Protein AF-W4QH33-F1 (afdb_monomer_lite)

Radius of gyration: 30.98 Å; chains: 1; bounding box: 70×44×114 Å

Sequence (521 aa):
MNTNIKRIKGEVKHLIKSHSVKEVTSNTNHATSGIYLLYIDHFTNESVIPIYIGKSANIQKSYKEHLIQILALNRLSYDDYYKYFFSNEYSYYEGKINACKIFKYMLENDCTLNDFRMIIIEEITGDQLDKREQAYIQKLSSSFVGFNEFSSYQYNLKVCSSKETMNLEEFTLYIELLLKDLNEIDNYFHYGYTYFNFAHYFSKDISYFLEGDFQLTSTIQLKIQQFNRNLNLILKKYNLETELEVSKQKHRIFSKYQEEYENEHSDYIEKSRQQSGLLKRLIKIIKKESINKTVDNFQTSSNEKLKLYMEAFDDWKKYTKTLRHQRCKMIFPNHLFSPFQLEDKSNVNIKSDNPRNAPNTCTIKLDMSNSESETSKHPFIIRACYRLIDMKGNVYQKQHYIRNESTLKCQHGIKYIEKDFGNIIPIEKQPFSITSKSNQGVDQPFITLLAEYNHGINDYTLKKQELVPLQIVFNEIEQLINENTRFKVKTPIPSNYLIECIKRENIKVTTFIEKLLSTNY

Structure (mmCIF, N/CA/C/O backbone):
data_AF-W4QH33-F1
#
_entry.id   AF-W4QH33-F1
#
loop_
_atom_site.group_PDB
_atom_site.id
_atom_site.type_symbol
_atom_site.label_atom_id
_atom_site.label_alt_id
_atom_site.label_comp_id
_atom_site.label_asym_id
_atom_site.label_entity_id
_atom_site.label_seq_id
_atom_site.pdbx_PDB_ins_code
_atom_site.Cartn_x
_atom_site.Cartn_y
_atom_site.Cartn_z
_atom_site.occupancy
_atom_site.B_iso_or_equiv
_atom_site.auth_seq_id
_atom_site.auth_comp_id
_atom_site.auth_asym_id
_atom_site.auth_atom_id
_atom_site.pdbx_PDB_model_num
ATOM 1 N N . MET A 1 1 ? -27.787 -7.015 -7.379 1.00 53.97 1 MET A N 1
ATOM 2 C CA . MET A 1 1 ? -26.629 -6.099 -7.286 1.00 53.97 1 MET A CA 1
ATOM 3 C C . MET A 1 1 ? -27.139 -4.726 -6.864 1.00 53.97 1 MET A C 1
ATOM 5 O O . MET A 1 1 ? -28.054 -4.235 -7.516 1.00 53.97 1 MET A O 1
ATOM 9 N N . ASN A 1 2 ? -26.628 -4.168 -5.762 1.00 69.12 2 ASN A N 1
ATOM 10 C CA . ASN A 1 2 ? -27.094 -2.905 -5.174 1.00 69.12 2 ASN A CA 1
ATOM 11 C C . ASN A 1 2 ? -27.036 -1.757 -6.213 1.00 69.12 2 ASN A C 1
ATOM 13 O O . ASN A 1 2 ? -25.993 -1.530 -6.830 1.00 69.12 2 ASN A O 1
ATOM 17 N N . THR A 1 3 ? -28.157 -1.061 -6.439 1.00 70.50 3 THR A N 1
ATOM 18 C CA . THR A 1 3 ? -28.302 0.013 -7.444 1.00 70.50 3 THR A CA 1
ATOM 19 C C . THR A 1 3 ? -27.267 1.126 -7.252 1.00 70.50 3 THR A C 1
ATOM 21 O O . THR A 1 3 ? -26.764 1.677 -8.233 1.00 70.50 3 THR A O 1
ATOM 24 N N . ASN A 1 4 ? -26.859 1.386 -6.005 1.00 85.50 4 ASN A N 1
ATOM 25 C CA . ASN A 1 4 ? -25.820 2.363 -5.686 1.00 85.50 4 ASN A CA 1
ATOM 26 C C . ASN A 1 4 ? -24.436 1.940 -6.194 1.00 85.50 4 ASN A C 1
ATOM 28 O O . ASN A 1 4 ? -23.721 2.771 -6.743 1.00 85.50 4 ASN A O 1
ATOM 32 N N . ILE A 1 5 ? -24.082 0.654 -6.109 1.00 89.38 5 ILE A N 1
ATOM 33 C CA . ILE A 1 5 ? -22.790 0.140 -6.600 1.00 89.38 5 ILE A CA 1
ATOM 34 C C . ILE A 1 5 ? -22.680 0.321 -8.112 1.00 89.38 5 ILE A C 1
ATOM 36 O O . ILE A 1 5 ? -21.655 0.784 -8.607 1.00 89.38 5 ILE A O 1
ATOM 40 N N . LYS A 1 6 ? -23.752 0.016 -8.856 1.00 89.75 6 LYS A N 1
ATOM 41 C CA . LYS A 1 6 ? -23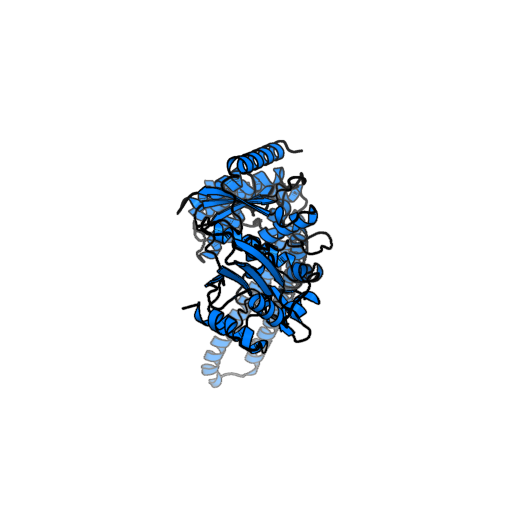.784 0.233 -10.310 1.00 89.75 6 LYS A CA 1
ATOM 42 C C . LYS A 1 6 ? -23.600 1.708 -10.665 1.00 89.75 6 LYS A C 1
ATOM 44 O O . LYS A 1 6 ? -22.828 2.011 -11.573 1.00 89.75 6 LYS A O 1
ATOM 49 N N . ARG A 1 7 ? -24.267 2.612 -9.937 1.00 93.38 7 ARG A N 1
ATOM 50 C CA . ARG A 1 7 ? -24.108 4.065 -10.107 1.00 93.38 7 ARG A CA 1
ATOM 51 C C . ARG A 1 7 ? -22.662 4.496 -9.856 1.00 93.38 7 ARG A C 1
ATOM 53 O O . ARG A 1 7 ? -22.073 5.123 -10.729 1.00 93.38 7 ARG A O 1
ATOM 60 N N . ILE A 1 8 ? -22.077 4.103 -8.722 1.00 94.50 8 ILE A N 1
ATOM 61 C CA . ILE A 1 8 ? -20.689 4.438 -8.363 1.00 94.50 8 ILE A CA 1
ATOM 62 C C . ILE A 1 8 ? -19.714 3.900 -9.421 1.00 94.50 8 ILE A C 1
ATOM 64 O O . ILE A 1 8 ? -18.879 4.647 -9.921 1.00 94.50 8 ILE A O 1
ATOM 68 N N . LYS A 1 9 ? -19.854 2.633 -9.839 1.00 94.19 9 LYS A N 1
ATOM 69 C CA . LYS A 1 9 ? -19.031 2.019 -10.899 1.00 94.19 9 LYS A CA 1
ATOM 70 C C . LYS A 1 9 ? -19.149 2.795 -12.219 1.00 94.19 9 LYS A C 1
ATOM 72 O O . LYS A 1 9 ? -18.149 2.978 -12.910 1.00 94.19 9 LYS A O 1
ATOM 77 N N . GLY A 1 10 ? -20.344 3.287 -12.552 1.00 94.50 10 GLY A N 1
ATOM 78 C CA . GLY A 1 10 ? -20.581 4.172 -13.696 1.00 94.50 10 GLY A CA 1
ATOM 79 C C . GLY A 1 10 ? -19.858 5.518 -13.579 1.00 94.50 10 GLY A C 1
ATOM 80 O O . GLY A 1 10 ? -19.189 5.930 -14.524 1.00 94.50 10 GLY A O 1
ATOM 81 N N . GLU A 1 11 ? -19.928 6.170 -12.417 1.00 96.00 11 GLU A N 1
ATOM 82 C CA . GLU A 1 11 ? -19.225 7.435 -12.153 1.00 96.00 11 GLU A CA 1
ATOM 83 C C . GLU A 1 11 ? -17.703 7.283 -12.218 1.00 96.00 11 GLU A C 1
ATOM 85 O O . GLU A 1 11 ? -17.029 8.119 -12.819 1.00 96.00 11 GLU A O 1
ATOM 90 N N . VAL A 1 12 ? -17.162 6.194 -11.670 1.00 96.75 12 VAL A N 1
ATOM 91 C CA . VAL A 1 12 ? -15.732 5.865 -11.753 1.00 96.75 12 VAL A CA 1
ATOM 92 C C . VAL A 1 12 ? -15.300 5.694 -13.205 1.00 96.75 12 VAL A C 1
ATOM 94 O O . VAL A 1 12 ? -14.348 6.337 -13.642 1.00 96.75 12 VAL A O 1
ATOM 97 N N . LYS A 1 13 ? -16.025 4.884 -13.986 1.00 95.81 13 LYS A N 1
ATOM 98 C CA . LYS A 1 13 ? -15.726 4.687 -15.413 1.00 95.81 13 LYS A CA 1
ATOM 99 C C . LYS A 1 13 ? -15.809 5.994 -16.200 1.00 95.81 13 LYS A C 1
ATOM 101 O O . LYS A 1 13 ? -14.979 6.232 -17.076 1.00 95.81 13 LYS A O 1
ATOM 106 N N . HIS A 1 14 ? -16.780 6.848 -15.880 1.00 96.44 14 HIS A N 1
ATOM 107 C CA . HIS A 1 14 ? -16.885 8.175 -16.477 1.00 96.44 14 HIS A CA 1
ATOM 108 C C . HIS A 1 14 ? -15.661 9.038 -16.145 1.00 96.44 14 HIS A C 1
ATOM 110 O O . HIS A 1 14 ? -15.074 9.606 -17.061 1.00 96.44 14 HIS A O 1
ATOM 116 N N . LEU A 1 15 ? -15.241 9.099 -14.874 1.00 96.12 15 LEU A N 1
ATOM 117 C CA . LEU A 1 15 ? -14.050 9.847 -14.452 1.00 96.12 15 LEU A CA 1
ATOM 118 C C . LEU A 1 15 ? -12.778 9.354 -15.145 1.00 96.12 15 LEU A C 1
ATOM 120 O O . LEU A 1 15 ? -12.001 10.182 -15.616 1.00 96.12 15 LEU A O 1
ATOM 124 N N . ILE A 1 16 ? -12.592 8.034 -15.244 1.00 96.75 16 ILE A N 1
ATOM 125 C CA . ILE A 1 16 ? -11.455 7.426 -15.949 1.00 96.75 16 ILE A CA 1
ATOM 126 C C . ILE A 1 16 ? -11.450 7.862 -17.414 1.00 96.75 16 ILE A C 1
ATOM 128 O O . ILE A 1 16 ? -10.443 8.358 -17.915 1.00 96.75 16 ILE A O 1
ATOM 132 N N . LYS A 1 17 ? -12.597 7.752 -18.091 1.00 95.62 17 LYS A N 1
ATOM 133 C CA . LYS A 1 17 ? -12.722 8.134 -19.500 1.00 95.62 17 LYS A CA 1
ATOM 134 C C . LYS A 1 17 ? -12.503 9.632 -19.721 1.00 95.62 17 LYS A C 1
ATOM 136 O O . LYS A 1 17 ? -11.856 10.002 -20.695 1.00 95.62 17 LYS A O 1
ATOM 141 N N . SER A 1 18 ? -13.032 10.492 -18.849 1.00 93.88 18 SER A N 1
ATOM 142 C CA . SER A 1 18 ? -12.942 11.948 -19.013 1.00 93.88 18 SER A CA 1
ATOM 143 C C . SER A 1 18 ? -11.557 12.516 -18.683 1.00 93.88 18 SER A C 1
ATOM 145 O O . SER A 1 18 ? -11.253 13.626 -19.106 1.00 93.88 18 SER A O 1
ATOM 147 N N . HIS A 1 19 ? -10.718 11.773 -17.953 1.00 93.25 19 HIS A N 1
ATOM 148 C CA . HIS A 1 19 ? -9.376 12.200 -17.534 1.00 93.25 19 HIS A CA 1
ATOM 149 C C . HIS A 1 19 ? -8.255 11.306 -18.080 1.00 93.25 19 HIS A C 1
ATOM 151 O O . HIS A 1 19 ? -7.126 11.390 -17.604 1.00 93.25 19 HIS A O 1
ATOM 157 N N . SER A 1 20 ? -8.525 10.477 -19.092 1.00 85.75 20 SER A N 1
ATOM 158 C CA . SER A 1 20 ? -7.534 9.553 -19.665 1.00 85.75 20 SER A CA 1
ATOM 159 C C . SER A 1 20 ? -6.279 10.259 -20.193 1.00 85.75 20 SER A C 1
ATOM 161 O O . SER A 1 20 ? -5.184 9.717 -20.120 1.00 85.75 20 SER A O 1
ATOM 163 N N . VAL A 1 21 ? -6.407 11.505 -20.661 1.00 87.44 21 VAL A N 1
ATOM 164 C CA . VAL A 1 21 ? -5.272 12.338 -21.105 1.00 87.44 21 VAL A CA 1
ATOM 165 C C . VAL A 1 21 ? -4.374 12.822 -19.960 1.00 87.44 21 VAL A C 1
ATOM 167 O O . VAL A 1 21 ? -3.268 13.287 -20.215 1.00 87.44 21 VAL A O 1
ATOM 170 N N . LYS A 1 22 ? -4.839 12.727 -18.707 1.00 91.44 22 LYS A N 1
ATOM 171 C CA . LYS A 1 22 ? -4.092 13.075 -17.488 1.00 91.44 22 LYS A CA 1
ATOM 172 C C . LYS A 1 22 ? -3.598 11.835 -16.745 1.00 91.44 22 LYS A C 1
ATOM 174 O O . LYS A 1 22 ? -3.512 11.820 -15.514 1.00 91.44 22 LYS A O 1
ATOM 179 N N . GLU A 1 23 ? -3.341 10.768 -17.485 1.00 95.06 23 GLU A N 1
ATOM 180 C CA . GLU A 1 23 ? -2.768 9.567 -16.917 1.00 95.06 23 GLU A CA 1
ATOM 181 C C . GLU A 1 23 ? -1.321 9.794 -16.474 1.00 95.06 23 GLU A C 1
ATOM 183 O O . GLU A 1 23 ? -0.502 10.337 -17.212 1.00 95.06 23 GLU A O 1
ATOM 188 N N . VAL A 1 24 ? -1.005 9.341 -15.266 1.00 93.81 24 VAL A N 1
ATOM 189 C CA . VAL A 1 24 ? 0.326 9.419 -14.678 1.00 93.81 24 VAL A CA 1
ATOM 190 C C . VAL A 1 24 ? 1.002 8.066 -14.833 1.00 93.81 24 VAL A C 1
ATOM 192 O O . VAL A 1 24 ? 0.508 7.050 -14.352 1.00 93.81 24 VAL A O 1
ATOM 195 N N . THR A 1 25 ? 2.159 8.057 -15.486 1.00 89.31 25 THR A N 1
ATOM 196 C CA . THR A 1 25 ? 2.957 6.848 -15.716 1.00 89.31 25 THR A CA 1
ATOM 197 C C . THR A 1 25 ? 4.404 7.076 -15.292 1.00 89.31 25 THR A C 1
ATOM 199 O O . THR A 1 25 ? 4.802 8.179 -14.912 1.00 89.31 25 THR A O 1
ATOM 202 N N . SER A 1 26 ? 5.248 6.047 -15.402 1.00 82.00 26 SER A N 1
ATOM 203 C CA . SER A 1 26 ? 6.689 6.204 -15.160 1.00 82.00 26 SER A CA 1
ATOM 204 C C . SER A 1 26 ? 7.373 7.159 -16.148 1.00 82.00 26 SER A C 1
ATOM 206 O O . SER A 1 26 ? 8.471 7.625 -15.863 1.00 82.00 26 SER A O 1
ATOM 208 N N . ASN A 1 27 ? 6.738 7.437 -17.293 1.00 80.88 27 ASN A N 1
ATOM 209 C CA . ASN A 1 27 ? 7.292 8.260 -18.369 1.00 80.88 27 ASN A CA 1
ATOM 210 C C . ASN A 1 27 ? 6.745 9.696 -18.380 1.00 80.88 27 ASN A C 1
ATOM 212 O O . ASN A 1 27 ? 7.214 10.517 -19.167 1.00 80.88 27 ASN A O 1
ATOM 216 N N . THR A 1 28 ? 5.743 10.004 -17.554 1.00 87.69 28 THR A N 1
ATOM 217 C CA . THR A 1 28 ? 5.217 11.367 -17.414 1.00 87.69 28 THR A CA 1
ATOM 218 C C . THR A 1 28 ? 6.031 12.174 -16.406 1.00 87.69 28 THR A C 1
ATOM 220 O O . THR A 1 28 ? 6.841 11.631 -15.655 1.00 87.69 28 THR A O 1
ATOM 223 N N . ASN A 1 29 ? 5.803 13.488 -16.372 1.00 87.81 29 ASN A N 1
ATOM 224 C CA . ASN A 1 29 ? 6.392 14.378 -15.374 1.00 87.81 29 ASN A CA 1
ATOM 225 C C . ASN A 1 29 ? 5.334 15.326 -14.795 1.00 87.81 29 ASN A C 1
ATOM 227 O O . ASN A 1 29 ? 5.379 16.540 -14.992 1.00 87.81 29 ASN A O 1
ATOM 231 N N . HIS A 1 30 ? 4.347 14.760 -14.101 1.00 88.19 30 HIS A N 1
ATOM 232 C CA . HIS A 1 30 ? 3.286 15.531 -13.451 1.00 88.19 30 HIS A CA 1
ATOM 233 C C . HIS A 1 30 ? 3.691 15.957 -12.037 1.00 88.19 30 HIS A C 1
ATOM 235 O O . HIS A 1 30 ? 3.142 15.486 -11.039 1.00 88.19 30 HIS A O 1
ATOM 241 N N . ALA A 1 31 ? 4.669 16.859 -11.941 1.00 88.94 31 ALA A N 1
ATOM 242 C CA . ALA A 1 31 ? 5.096 17.466 -10.678 1.00 88.94 31 ALA A CA 1
ATOM 243 C C . ALA A 1 31 ? 4.097 18.532 -10.169 1.00 88.94 31 ALA A C 1
ATOM 245 O O . ALA A 1 31 ? 4.494 19.583 -9.674 1.00 88.94 31 ALA A O 1
ATOM 246 N N . THR A 1 32 ? 2.799 18.277 -10.334 1.00 92.31 32 THR A N 1
ATOM 247 C CA . THR A 1 32 ? 1.703 19.156 -9.924 1.00 92.31 32 THR A CA 1
ATOM 248 C C . THR A 1 32 ? 1.061 18.663 -8.634 1.00 92.31 32 THR A C 1
ATOM 250 O O . THR A 1 32 ? 1.143 17.483 -8.278 1.00 92.31 32 THR A O 1
ATOM 253 N N . SER A 1 33 ? 0.421 19.594 -7.932 1.00 96.06 33 SER A N 1
ATOM 254 C CA . SER A 1 33 ? -0.383 19.315 -6.748 1.00 96.06 33 SER A CA 1
ATOM 255 C C . SER A 1 33 ? -1.827 19.020 -7.146 1.00 96.06 33 SER A C 1
ATOM 257 O O . SER A 1 33 ? -2.368 19.662 -8.050 1.00 96.06 33 SER A O 1
ATOM 259 N N . GLY A 1 34 ? -2.478 18.089 -6.455 1.00 97.06 34 GLY A N 1
ATOM 260 C CA . GLY A 1 34 ? -3.889 17.812 -6.684 1.00 97.06 34 GLY A CA 1
ATOM 261 C C . GLY A 1 34 ? -4.399 16.508 -6.090 1.00 97.06 34 GLY A C 1
ATOM 262 O O . GLY A 1 34 ? -3.763 15.891 -5.232 1.00 97.06 34 GLY A O 1
ATOM 263 N N . ILE A 1 35 ? -5.569 16.103 -6.580 1.00 98.06 35 ILE A N 1
ATOM 264 C CA . ILE A 1 35 ? -6.249 14.849 -6.269 1.00 98.06 35 ILE A CA 1
ATOM 265 C C . ILE A 1 35 ? -6.066 13.882 -7.438 1.00 98.06 35 ILE A C 1
ATOM 267 O O . ILE A 1 35 ? -6.270 14.233 -8.606 1.00 98.06 35 ILE A O 1
ATOM 271 N N . TYR A 1 36 ? -5.712 12.645 -7.116 1.00 98.12 36 TYR A N 1
ATOM 272 C CA . TYR A 1 36 ? -5.567 11.556 -8.068 1.00 98.12 36 TYR A CA 1
ATOM 273 C C . TYR A 1 36 ? -6.497 10.393 -7.727 1.00 98.12 36 TYR A C 1
ATOM 275 O O . TYR A 1 36 ? -6.884 10.177 -6.575 1.00 98.12 36 TYR A O 1
ATOM 283 N N . LEU A 1 37 ? -6.833 9.630 -8.761 1.00 98.50 37 LEU A N 1
ATOM 284 C CA . LEU A 1 37 ? -7.525 8.356 -8.661 1.00 98.50 37 LEU A CA 1
ATOM 285 C C . LEU A 1 37 ? -6.569 7.274 -9.158 1.00 98.50 37 LEU A C 1
ATOM 287 O O . LEU A 1 37 ? -6.191 7.254 -10.329 1.00 98.50 37 LEU A O 1
ATOM 291 N N . LEU A 1 38 ? -6.167 6.393 -8.249 1.00 98.44 38 LEU A N 1
ATOM 292 C CA . LEU A 1 38 ? -5.483 5.143 -8.559 1.00 98.44 38 LEU A CA 1
ATOM 293 C C . LEU A 1 38 ? -6.551 4.073 -8.774 1.00 98.44 38 LEU A C 1
ATOM 295 O O . LEU A 1 38 ? -7.503 3.992 -7.997 1.00 98.44 38 LEU A O 1
ATOM 299 N N . TYR A 1 39 ? -6.413 3.269 -9.822 1.00 98.12 39 TYR A N 1
ATOM 300 C CA . TYR A 1 39 ? -7.332 2.172 -10.099 1.00 98.12 39 TYR A CA 1
ATOM 301 C C . TYR A 1 39 ? -6.622 0.956 -10.681 1.00 98.12 39 TYR A C 1
ATOM 303 O O . TYR A 1 39 ? -5.550 1.079 -11.272 1.00 98.12 39 TYR A O 1
ATOM 311 N N . ILE A 1 40 ? -7.243 -0.211 -10.513 1.00 97.81 40 ILE A N 1
ATOM 312 C CA . ILE A 1 40 ? -6.876 -1.413 -11.262 1.00 97.81 40 ILE A CA 1
ATOM 313 C C . ILE A 1 40 ? -7.833 -1.530 -12.444 1.00 97.81 40 ILE A C 1
ATOM 315 O O . ILE A 1 40 ? -9.047 -1.581 -12.234 1.00 97.81 40 ILE A O 1
ATOM 319 N N . ASP A 1 41 ? -7.311 -1.543 -13.672 1.00 95.75 41 ASP A N 1
ATOM 320 C CA . ASP A 1 41 ? -8.096 -1.615 -14.915 1.00 95.75 41 ASP A CA 1
ATOM 321 C C . ASP A 1 41 ? -8.667 -3.021 -15.171 1.00 95.75 41 ASP A C 1
ATOM 323 O O . ASP A 1 41 ? -8.495 -3.636 -16.216 1.00 95.75 41 ASP A O 1
ATOM 327 N N . HIS A 1 42 ? -9.352 -3.556 -14.163 1.00 93.62 42 HIS A N 1
ATOM 328 C CA . HIS A 1 42 ? -9.906 -4.898 -14.160 1.00 93.62 42 HIS A CA 1
ATOM 329 C C . HIS A 1 42 ? -11.183 -4.939 -13.308 1.00 93.62 42 HIS A C 1
ATOM 331 O O . HIS A 1 42 ? -11.215 -5.437 -12.191 1.00 93.62 42 HIS A O 1
ATOM 337 N N . PHE A 1 43 ? -12.275 -4.369 -13.821 1.00 90.94 43 PHE A N 1
ATOM 338 C CA . PHE A 1 43 ? -13.537 -4.183 -13.084 1.00 90.94 43 PHE A CA 1
ATOM 339 C C . PHE A 1 43 ? -14.466 -5.418 -13.099 1.00 90.94 43 PHE A C 1
ATOM 341 O O . PHE A 1 43 ? -15.688 -5.271 -13.250 1.00 90.94 43 PHE A O 1
ATOM 348 N N . THR A 1 44 ? -13.909 -6.623 -12.987 1.00 85.31 44 THR A N 1
ATOM 349 C CA . THR A 1 44 ? -14.654 -7.898 -13.053 1.00 85.31 44 THR A CA 1
ATOM 350 C C . THR A 1 44 ? -15.284 -8.281 -11.718 1.00 85.31 44 THR A C 1
ATOM 352 O O . THR A 1 44 ? -16.368 -8.860 -11.691 1.00 85.31 44 THR A O 1
ATOM 355 N N . ASN A 1 45 ? -14.661 -7.892 -10.607 1.00 84.62 45 ASN A N 1
ATOM 356 C CA . ASN A 1 45 ? -15.205 -8.114 -9.277 1.00 84.62 45 ASN A CA 1
ATOM 357 C C . ASN A 1 45 ? -16.448 -7.233 -9.032 1.00 84.62 45 ASN A C 1
ATOM 359 O O . ASN A 1 45 ? -16.418 -6.017 -9.241 1.00 84.62 45 ASN A O 1
ATOM 363 N N . GLU A 1 46 ? -17.551 -7.842 -8.590 1.00 85.06 46 GLU A N 1
ATOM 364 C CA . GLU A 1 46 ? -18.801 -7.121 -8.306 1.00 85.06 46 GLU A CA 1
ATOM 365 C C . GLU A 1 46 ? -18.949 -6.688 -6.843 1.00 85.06 46 GLU A C 1
ATOM 367 O O . GLU A 1 46 ? -19.815 -5.863 -6.538 1.00 85.06 46 GLU A O 1
ATOM 372 N N . SER A 1 47 ? -18.116 -7.213 -5.938 1.00 89.38 47 SER A N 1
ATOM 373 C CA . SER A 1 47 ? -18.085 -6.786 -4.540 1.00 89.38 47 SER A CA 1
ATOM 374 C C . SER A 1 47 ? -17.119 -5.626 -4.312 1.00 89.38 47 SER A C 1
ATOM 376 O O . SER A 1 47 ? -17.394 -4.799 -3.449 1.00 89.38 47 SER A O 1
ATOM 378 N N . VAL A 1 48 ? -16.045 -5.498 -5.095 1.00 94.75 48 VAL A N 1
ATOM 379 C CA . VAL A 1 48 ? -15.027 -4.443 -4.946 1.00 94.75 48 VAL A CA 1
ATOM 380 C C . VAL A 1 48 ? -14.962 -3.564 -6.196 1.00 94.75 48 VAL A C 1
ATOM 382 O O . VAL A 1 48 ? -14.839 -4.063 -7.313 1.00 94.75 48 VAL A O 1
ATOM 385 N N . ILE A 1 49 ? -14.973 -2.244 -6.012 1.00 96.50 49 ILE A N 1
ATOM 386 C CA . ILE A 1 49 ? -14.631 -1.269 -7.053 1.00 96.50 49 ILE A CA 1
ATOM 387 C C . ILE A 1 49 ? -13.160 -0.889 -6.841 1.00 96.50 49 ILE A C 1
ATOM 389 O O . ILE A 1 49 ? -12.869 -0.210 -5.858 1.00 96.50 49 ILE A O 1
ATOM 393 N N . PRO A 1 50 ? -12.223 -1.311 -7.709 1.00 97.25 50 PRO A N 1
ATOM 394 C CA . PRO A 1 50 ? -10.793 -1.255 -7.417 1.00 97.25 50 PRO A CA 1
ATOM 395 C C . PRO A 1 50 ? -10.210 0.148 -7.603 1.00 97.25 50 PRO A C 1
ATOM 397 O O . PRO A 1 50 ? -9.460 0.405 -8.542 1.00 97.25 50 PRO A O 1
ATOM 400 N N . ILE A 1 51 ? -10.572 1.062 -6.705 1.00 98.25 51 ILE A N 1
ATOM 401 C CA . ILE A 1 51 ? -10.139 2.457 -6.712 1.00 98.25 51 ILE A CA 1
ATOM 402 C C . ILE A 1 51 ? -9.567 2.888 -5.367 1.00 98.25 51 ILE A C 1
ATOM 404 O O . ILE A 1 51 ? -10.001 2.445 -4.303 1.00 98.25 51 ILE A O 1
ATOM 408 N N . TYR A 1 52 ? -8.638 3.827 -5.431 1.00 98.25 52 TYR A N 1
ATOM 409 C CA . TYR A 1 52 ? -8.121 4.588 -4.309 1.00 98.25 52 TYR A CA 1
ATOM 410 C C . TYR A 1 52 ? -8.085 6.065 -4.697 1.00 98.25 52 TYR A C 1
ATOM 412 O O . TYR A 1 52 ? -7.588 6.426 -5.766 1.00 98.25 52 TYR A O 1
ATOM 420 N N . ILE A 1 53 ? -8.604 6.917 -3.822 1.00 98.12 53 ILE A N 1
ATOM 421 C CA . ILE A 1 53 ? -8.511 8.370 -3.949 1.00 98.12 53 ILE A CA 1
ATOM 422 C C . ILE A 1 53 ? -7.408 8.856 -3.027 1.00 98.12 53 ILE A C 1
ATOM 424 O O . ILE A 1 53 ? -7.407 8.519 -1.843 1.00 98.12 53 ILE A O 1
ATOM 428 N N . GLY A 1 54 ? -6.494 9.653 -3.567 1.00 96.56 54 GLY A N 1
ATOM 429 C CA . GLY A 1 54 ? -5.446 10.276 -2.777 1.00 96.56 54 GLY A CA 1
ATOM 430 C C . GLY A 1 54 ? -5.165 11.701 -3.221 1.00 96.56 54 GLY A C 1
ATOM 431 O O . GLY A 1 54 ? -5.538 12.127 -4.316 1.00 96.56 54 GLY A O 1
ATOM 432 N N . LYS A 1 55 ? -4.471 12.436 -2.362 1.00 95.50 55 LYS A N 1
ATOM 433 C CA . LYS A 1 55 ? -3.944 13.775 -2.640 1.00 95.50 55 LYS A CA 1
ATOM 434 C C . LYS A 1 55 ? -2.423 13.790 -2.631 1.00 95.50 55 LYS A C 1
ATOM 436 O O . LYS A 1 55 ? -1.783 12.948 -1.998 1.00 95.50 55 LYS A O 1
ATOM 441 N N . SER A 1 56 ? -1.830 14.768 -3.304 1.00 95.44 56 SER A N 1
ATOM 442 C CA . SER A 1 56 ? -0.398 15.033 -3.190 1.00 95.44 56 SER A CA 1
ATOM 443 C C . SER A 1 56 ? -0.050 16.451 -3.609 1.00 95.44 56 SER A C 1
ATOM 445 O O . SER A 1 56 ? -0.664 16.985 -4.525 1.00 95.44 56 SER A O 1
ATOM 447 N N . ALA A 1 57 ? 0.990 17.021 -2.996 1.00 94.75 57 ALA A N 1
ATOM 448 C CA . ALA A 1 57 ? 1.650 18.223 -3.507 1.00 94.75 57 ALA A CA 1
ATOM 449 C C . ALA A 1 57 ? 2.486 17.936 -4.773 1.00 94.75 57 ALA A C 1
ATOM 451 O O . ALA A 1 57 ? 2.801 18.850 -5.529 1.00 94.75 57 ALA A O 1
ATOM 452 N N . ASN A 1 58 ? 2.851 16.668 -5.001 1.00 95.12 58 ASN A N 1
ATOM 453 C CA . ASN A 1 58 ? 3.552 16.203 -6.194 1.00 95.12 58 ASN A CA 1
ATOM 454 C C . ASN A 1 58 ? 3.014 14.822 -6.594 1.00 95.12 58 ASN A C 1
ATOM 456 O O . ASN A 1 58 ? 3.449 13.786 -6.077 1.00 95.12 58 ASN A O 1
ATOM 460 N N . ILE A 1 59 ? 2.062 14.809 -7.525 1.00 95.56 59 ILE A N 1
ATOM 461 C CA . ILE A 1 59 ? 1.370 13.585 -7.938 1.00 95.56 59 ILE A CA 1
ATOM 462 C C . ILE A 1 59 ? 2.338 12.565 -8.561 1.00 95.56 59 ILE A C 1
ATOM 464 O O . ILE A 1 59 ? 2.230 11.374 -8.266 1.00 95.56 59 ILE A O 1
ATOM 468 N N . GLN A 1 60 ? 3.329 12.997 -9.349 1.00 94.75 60 GLN A N 1
ATOM 469 C CA . GLN A 1 60 ? 4.339 12.090 -9.915 1.00 94.75 60 GLN A CA 1
ATOM 470 C C . GLN A 1 60 ? 5.142 11.362 -8.824 1.00 94.75 60 GLN A C 1
ATOM 472 O O . GLN A 1 60 ? 5.454 10.176 -8.967 1.00 94.75 60 GLN A O 1
ATOM 477 N N . LYS A 1 61 ? 5.461 12.047 -7.718 1.00 93.75 61 LYS A N 1
ATOM 478 C CA . LYS A 1 61 ? 6.131 11.431 -6.564 1.00 93.75 61 LYS A CA 1
ATOM 479 C C . LYS A 1 61 ? 5.237 10.373 -5.916 1.00 93.75 61 LYS A C 1
ATOM 481 O O . LYS A 1 61 ? 5.704 9.263 -5.678 1.00 93.75 61 LYS A O 1
ATOM 486 N N . SER A 1 62 ? 3.957 10.674 -5.700 1.00 93.81 62 SER A N 1
ATOM 487 C CA . SER A 1 62 ? 3.012 9.719 -5.105 1.00 93.81 62 SER A CA 1
ATOM 488 C C . SER A 1 62 ? 2.749 8.502 -5.995 1.00 93.81 62 SER A C 1
ATOM 490 O O . SER A 1 62 ? 2.685 7.390 -5.478 1.00 93.81 62 SER A O 1
ATOM 492 N N . TYR A 1 63 ? 2.690 8.668 -7.322 1.00 94.88 63 TYR A N 1
ATOM 493 C CA . TYR A 1 63 ? 2.652 7.537 -8.261 1.00 94.88 63 TYR A CA 1
ATOM 494 C C . TYR A 1 63 ? 3.822 6.579 -8.029 1.00 94.88 63 TYR A C 1
ATOM 496 O O . TYR A 1 63 ? 3.641 5.373 -7.861 1.00 94.88 63 TYR A O 1
ATOM 504 N N . LYS A 1 64 ? 5.037 7.140 -7.994 1.00 90.94 64 LYS A N 1
ATOM 505 C CA . LYS A 1 64 ? 6.270 6.383 -7.789 1.00 90.94 64 LYS A CA 1
ATOM 506 C C . LYS A 1 64 ? 6.262 5.665 -6.439 1.00 90.94 64 LYS A C 1
ATOM 508 O O . LYS A 1 64 ? 6.660 4.508 -6.375 1.00 90.94 64 LYS A O 1
ATOM 513 N N . GLU A 1 65 ? 5.799 6.323 -5.379 1.00 90.81 65 GLU A N 1
ATOM 514 C CA . GLU A 1 65 ? 5.688 5.726 -4.043 1.00 90.81 65 GLU A CA 1
ATOM 515 C C . GLU A 1 65 ? 4.718 4.540 -4.006 1.00 90.81 65 GLU A C 1
ATOM 517 O O . GLU A 1 65 ? 5.062 3.507 -3.429 1.00 90.81 65 GLU A O 1
ATOM 522 N N . HIS A 1 66 ? 3.539 4.655 -4.627 1.00 93.50 66 HIS A N 1
ATOM 523 C CA . HIS A 1 66 ? 2.581 3.546 -4.698 1.00 93.50 66 HIS A CA 1
ATOM 524 C C . HIS A 1 66 ? 3.124 2.386 -5.529 1.00 93.50 66 HIS A C 1
ATOM 526 O O . HIS A 1 66 ? 3.101 1.245 -5.072 1.00 93.50 66 HIS A O 1
ATOM 532 N N . LEU A 1 67 ? 3.679 2.662 -6.713 1.00 91.69 67 LEU A N 1
ATOM 533 C CA . LEU A 1 67 ? 4.218 1.611 -7.574 1.00 91.69 67 LEU A CA 1
ATOM 534 C C . LEU A 1 67 ? 5.400 0.884 -6.913 1.00 91.69 67 LEU A C 1
ATOM 536 O O . LEU A 1 67 ? 5.470 -0.339 -6.979 1.00 91.69 67 LEU A O 1
ATOM 540 N N . ILE A 1 68 ? 6.291 1.596 -6.213 1.00 87.75 68 ILE A N 1
ATOM 541 C CA . ILE A 1 68 ? 7.386 0.972 -5.450 1.00 87.75 68 ILE A CA 1
ATOM 542 C C . ILE A 1 68 ? 6.849 0.039 -4.356 1.00 87.75 68 ILE A C 1
ATOM 544 O O . ILE A 1 68 ? 7.411 -1.035 -4.167 1.00 87.75 68 ILE A O 1
ATOM 548 N N . GLN A 1 69 ? 5.762 0.398 -3.664 1.00 90.25 69 GLN A N 1
ATOM 549 C CA . GLN A 1 69 ? 5.150 -0.479 -2.653 1.00 90.25 69 GLN A CA 1
ATOM 550 C C . GLN A 1 69 ? 4.584 -1.762 -3.277 1.00 90.25 69 GLN A C 1
ATOM 552 O O . GLN A 1 69 ? 4.786 -2.844 -2.728 1.00 90.25 69 GLN A O 1
ATOM 557 N N . ILE A 1 70 ? 3.933 -1.666 -4.442 1.00 92.69 70 ILE A N 1
ATOM 558 C CA . ILE A 1 70 ? 3.439 -2.847 -5.167 1.00 92.69 70 ILE A CA 1
ATOM 559 C C . ILE A 1 70 ? 4.601 -3.709 -5.672 1.00 92.69 70 ILE A C 1
ATOM 561 O O . ILE A 1 70 ? 4.563 -4.925 -5.511 1.00 92.69 70 ILE A O 1
ATOM 565 N N . LEU A 1 71 ? 5.660 -3.106 -6.224 1.00 88.75 71 LEU A N 1
ATOM 566 C CA . LEU A 1 71 ? 6.859 -3.833 -6.655 1.00 88.75 71 LEU A CA 1
ATOM 567 C C . LEU A 1 71 ? 7.562 -4.531 -5.480 1.00 88.75 71 LEU A C 1
ATOM 569 O O . LEU A 1 71 ? 7.998 -5.670 -5.621 1.00 88.75 71 LEU A O 1
ATOM 573 N N . ALA A 1 72 ? 7.630 -3.885 -4.312 1.00 87.75 72 ALA A N 1
ATOM 574 C CA . ALA A 1 72 ? 8.183 -4.484 -3.100 1.00 87.75 72 ALA A CA 1
ATOM 575 C C . ALA A 1 72 ? 7.403 -5.740 -2.684 1.00 87.75 72 ALA A C 1
ATOM 577 O O . ALA A 1 72 ? 8.001 -6.796 -2.491 1.00 87.75 72 ALA A O 1
ATOM 578 N N . LEU A 1 73 ? 6.070 -5.644 -2.618 1.00 90.44 73 LEU A N 1
ATOM 579 C CA . LEU A 1 73 ? 5.197 -6.786 -2.328 1.00 90.44 73 LEU A CA 1
ATOM 580 C C . LEU A 1 73 ? 5.348 -7.898 -3.363 1.00 90.44 73 LEU A C 1
ATOM 582 O O . LEU A 1 73 ? 5.436 -9.069 -3.002 1.00 90.44 73 LEU A O 1
ATOM 586 N N . ASN A 1 74 ? 5.443 -7.523 -4.638 1.00 89.12 74 ASN A N 1
ATOM 587 C CA . ASN A 1 74 ? 5.584 -8.461 -5.739 1.00 89.12 74 ASN A CA 1
ATOM 588 C C . ASN A 1 74 ? 6.846 -9.320 -5.630 1.00 89.12 74 ASN A C 1
ATOM 590 O O . ASN A 1 74 ? 6.840 -10.463 -6.057 1.00 89.12 74 ASN A O 1
ATOM 594 N N . ARG A 1 75 ? 7.939 -8.806 -5.064 1.00 85.00 75 ARG A N 1
ATOM 595 C CA . ARG A 1 75 ? 9.187 -9.571 -4.944 1.00 85.00 75 ARG A CA 1
ATOM 596 C C . ARG A 1 75 ? 9.184 -10.581 -3.795 1.00 85.00 75 ARG A C 1
ATOM 598 O O . ARG A 1 75 ? 10.029 -11.475 -3.780 1.00 85.00 75 ARG A O 1
ATOM 605 N N . LEU A 1 76 ? 8.277 -10.460 -2.833 1.00 87.38 76 LEU A N 1
ATOM 606 C CA . LEU A 1 76 ? 8.201 -11.396 -1.717 1.00 87.38 76 LEU A CA 1
ATOM 607 C C . LEU A 1 76 ? 7.517 -12.690 -2.155 1.00 87.38 76 LEU A C 1
ATOM 609 O O . LEU A 1 76 ? 6.483 -12.672 -2.821 1.00 87.38 76 LEU A O 1
ATOM 613 N N . SER A 1 77 ? 8.075 -13.830 -1.740 1.00 86.88 77 SER A N 1
ATOM 614 C CA . SER A 1 77 ? 7.348 -15.095 -1.854 1.00 86.88 77 SER A CA 1
ATOM 615 C C . SER A 1 77 ? 6.103 -15.056 -0.965 1.00 86.88 77 SER A C 1
ATOM 617 O O . SER A 1 77 ? 6.079 -14.335 0.035 1.00 86.88 77 SER A O 1
ATOM 619 N N . TYR A 1 78 ? 5.086 -15.861 -1.282 1.00 90.62 78 TYR A N 1
ATOM 620 C CA . TYR A 1 78 ? 3.896 -15.974 -0.435 1.00 90.62 78 TYR A CA 1
ATOM 621 C C . TYR A 1 78 ? 4.253 -16.266 1.031 1.00 90.62 78 TYR A C 1
ATOM 623 O O . TYR A 1 78 ? 3.720 -15.622 1.933 1.00 90.62 78 TYR A O 1
ATOM 631 N N . ASP A 1 79 ? 5.187 -17.191 1.273 1.00 88.69 79 ASP A N 1
ATOM 632 C CA . ASP A 1 79 ? 5.594 -17.588 2.624 1.00 88.69 79 ASP A CA 1
ATOM 633 C C . ASP A 1 79 ? 6.308 -16.461 3.369 1.00 88.69 79 ASP A C 1
ATOM 635 O O . ASP A 1 79 ? 6.071 -16.249 4.562 1.00 88.69 79 ASP A O 1
ATOM 639 N N . ASP A 1 80 ? 7.171 -15.715 2.677 1.00 87.12 80 ASP A N 1
ATOM 640 C CA . ASP A 1 80 ? 7.838 -14.562 3.273 1.00 87.12 80 ASP A CA 1
ATOM 641 C C . ASP A 1 80 ? 6.818 -13.460 3.559 1.00 87.12 80 ASP A C 1
ATOM 643 O O . ASP A 1 80 ? 6.772 -12.945 4.675 1.00 87.12 80 ASP A O 1
ATOM 647 N N . TYR A 1 81 ? 5.927 -13.163 2.612 1.00 88.50 81 TYR A N 1
ATOM 648 C CA . TYR A 1 81 ? 4.865 -12.181 2.800 1.00 88.50 81 TYR A CA 1
ATOM 649 C C . TYR A 1 81 ? 3.950 -12.542 3.979 1.00 88.50 81 TYR A C 1
ATOM 651 O O . TYR A 1 81 ? 3.678 -11.698 4.838 1.00 88.50 81 TYR A O 1
ATOM 659 N N . TYR A 1 82 ? 3.544 -13.813 4.080 1.00 88.75 82 TYR A N 1
ATOM 660 C CA . TYR A 1 82 ? 2.780 -14.350 5.207 1.00 88.75 82 TYR A CA 1
ATOM 661 C C . TYR A 1 82 ? 3.535 -14.138 6.518 1.00 88.75 82 TYR A C 1
ATOM 663 O O . TYR A 1 82 ? 2.992 -13.617 7.496 1.00 88.75 82 TYR A O 1
ATOM 671 N N . LYS A 1 83 ? 4.818 -14.502 6.538 1.00 85.31 83 LYS A N 1
ATOM 672 C CA . LYS A 1 83 ? 5.669 -14.316 7.707 1.00 85.31 83 LYS A CA 1
ATOM 673 C C . LYS A 1 83 ? 5.694 -12.849 8.133 1.00 85.31 83 LYS A C 1
ATOM 675 O O . LYS A 1 83 ? 5.433 -12.580 9.298 1.00 85.31 83 LYS A O 1
ATOM 680 N N . TYR A 1 84 ? 5.900 -11.906 7.218 1.00 81.44 84 TYR A N 1
ATOM 681 C CA . TYR A 1 84 ? 5.933 -10.471 7.530 1.00 81.44 84 TYR A CA 1
ATOM 682 C C . TYR A 1 84 ? 4.606 -9.916 8.045 1.00 81.44 84 TYR A C 1
ATOM 684 O O . TYR A 1 84 ? 4.584 -9.042 8.915 1.00 81.44 84 TYR A O 1
ATOM 692 N N . PHE A 1 85 ? 3.490 -10.445 7.557 1.00 83.19 85 PHE A N 1
ATOM 693 C CA . PHE A 1 85 ? 2.173 -10.047 8.036 1.00 83.19 85 PHE A CA 1
ATOM 694 C C . PHE A 1 85 ? 1.881 -10.537 9.462 1.00 83.19 85 PHE A C 1
ATOM 696 O O . PHE A 1 85 ? 1.219 -9.842 10.247 1.00 83.19 85 PHE A O 1
ATOM 703 N N . PHE A 1 86 ? 2.362 -11.735 9.806 1.00 83.25 86 PHE A N 1
ATOM 704 C CA . PHE A 1 86 ? 1.825 -12.506 10.928 1.00 83.25 86 PHE A CA 1
ATOM 705 C C . PHE A 1 86 ? 2.843 -12.940 11.993 1.00 83.25 86 PHE A C 1
ATOM 707 O O . PHE A 1 86 ? 2.424 -13.366 13.071 1.00 83.25 86 PHE A O 1
ATOM 714 N N . SER A 1 87 ? 4.153 -12.835 11.752 1.00 74.50 87 SER A N 1
ATOM 715 C CA . SER A 1 87 ? 5.171 -13.309 12.703 1.00 74.50 87 SER A CA 1
ATOM 716 C C . SER A 1 87 ? 5.250 -12.449 13.965 1.00 74.50 87 SER A C 1
ATOM 718 O O . SER A 1 87 ? 5.426 -12.983 15.062 1.00 74.50 87 SER A O 1
ATOM 720 N N . ASN A 1 88 ? 5.069 -11.133 13.825 1.00 68.00 88 ASN A N 1
ATOM 721 C CA . ASN A 1 88 ? 5.326 -10.159 14.886 1.00 68.00 88 ASN A CA 1
ATOM 722 C C . ASN A 1 88 ? 4.057 -9.661 15.591 1.00 68.00 88 ASN A C 1
ATOM 724 O O . ASN A 1 88 ? 2.934 -9.824 15.105 1.00 68.00 88 ASN A O 1
ATOM 728 N N . GLU A 1 89 ? 4.250 -9.022 16.750 1.00 64.94 89 GLU A N 1
ATOM 729 C CA . GLU A 1 89 ? 3.203 -8.361 17.551 1.00 64.94 89 GLU A CA 1
ATOM 730 C C . GLU A 1 89 ? 2.526 -7.187 16.839 1.00 64.94 89 GLU A C 1
ATOM 732 O O . GLU A 1 89 ? 1.354 -6.924 17.099 1.00 64.94 89 GLU A O 1
ATOM 737 N N . TYR A 1 90 ? 3.192 -6.607 15.840 1.00 66.00 90 TYR A N 1
ATOM 738 C CA . TYR A 1 90 ? 2.612 -5.679 14.868 1.00 66.00 90 TYR A CA 1
ATOM 739 C C . TYR A 1 90 ? 2.939 -6.155 13.454 1.00 66.00 90 TYR A C 1
ATOM 741 O O . TYR A 1 90 ? 3.976 -6.787 13.240 1.00 66.00 90 TYR A O 1
ATOM 749 N N . SER A 1 91 ? 2.034 -5.921 12.498 1.00 73.88 91 SER A N 1
ATOM 750 C CA . SER A 1 91 ? 2.331 -6.249 11.098 1.00 73.88 91 SER A CA 1
ATOM 751 C C . SER A 1 91 ? 3.371 -5.255 10.600 1.00 73.88 91 SER A C 1
ATOM 753 O O . SER A 1 91 ? 3.214 -4.051 10.818 1.00 73.88 91 SER A O 1
ATOM 755 N N . TYR A 1 92 ? 4.389 -5.722 9.871 1.00 75.69 92 TYR A N 1
ATOM 756 C CA . TYR A 1 92 ? 5.322 -4.811 9.193 1.00 75.69 92 TYR A CA 1
ATOM 757 C C . TYR A 1 92 ? 4.599 -3.865 8.218 1.00 75.69 92 TYR A C 1
ATOM 759 O O . TYR A 1 92 ? 5.093 -2.784 7.909 1.00 75.69 92 TYR A O 1
ATOM 767 N N . TYR A 1 93 ? 3.388 -4.229 7.794 1.00 78.50 93 TYR A N 1
ATOM 768 C CA . TYR A 1 93 ? 2.611 -3.520 6.784 1.00 78.50 93 TYR A CA 1
ATOM 769 C C . TYR A 1 93 ? 1.424 -2.728 7.331 1.00 78.50 93 TYR A C 1
ATOM 771 O O . TYR A 1 93 ? 0.630 -2.195 6.558 1.00 78.50 93 TYR A O 1
ATOM 779 N N . GLU A 1 94 ? 1.302 -2.602 8.652 1.00 71.38 94 GLU A N 1
ATOM 780 C CA . GLU A 1 94 ? 0.174 -1.925 9.304 1.00 71.38 94 GLU A CA 1
ATOM 781 C C . GLU A 1 94 ? -0.001 -0.459 8.862 1.00 71.38 94 GLU A C 1
ATOM 783 O O . GLU A 1 94 ? -1.120 0.035 8.779 1.00 71.38 94 GLU A O 1
ATOM 788 N N . GLY A 1 95 ? 1.087 0.227 8.489 1.00 73.81 95 GLY A N 1
ATOM 789 C CA . GLY A 1 95 ? 1.039 1.597 7.957 1.00 73.81 95 GLY A CA 1
ATOM 790 C C . GLY A 1 95 ? 0.785 1.704 6.447 1.00 73.81 95 GLY A C 1
ATOM 791 O O . GLY A 1 95 ? 0.831 2.804 5.902 1.00 73.81 95 GLY A O 1
ATOM 792 N N . LYS A 1 96 ? 0.606 0.581 5.742 1.00 82.12 96 LYS A N 1
ATOM 793 C CA . LYS A 1 96 ? 0.554 0.505 4.268 1.00 82.12 96 LYS A CA 1
ATOM 794 C C . LYS A 1 96 ? -0.501 -0.494 3.795 1.00 82.12 96 LYS A C 1
ATOM 796 O O . LYS A 1 96 ? -0.345 -1.190 2.789 1.00 82.12 96 LYS A O 1
ATOM 801 N N . ILE A 1 97 ? -1.607 -0.553 4.527 1.00 87.44 97 ILE A N 1
ATOM 802 C CA . ILE A 1 97 ? -2.692 -1.489 4.253 1.00 87.44 97 ILE A CA 1
ATOM 803 C C . ILE A 1 97 ? -3.335 -1.240 2.885 1.00 87.44 97 ILE A C 1
ATOM 805 O O . ILE A 1 97 ? -3.693 -2.205 2.216 1.00 87.44 97 ILE A O 1
ATOM 809 N N . ASN A 1 98 ? -3.393 0.006 2.406 1.00 91.56 98 ASN A N 1
ATOM 810 C CA . ASN A 1 98 ? -3.877 0.300 1.052 1.00 91.56 98 ASN A CA 1
ATOM 811 C C . ASN A 1 98 ? -3.082 -0.435 -0.034 1.00 91.56 98 ASN A C 1
ATOM 813 O O . ASN A 1 98 ? -3.690 -1.049 -0.907 1.00 91.56 98 ASN A O 1
ATOM 817 N N . ALA A 1 99 ? -1.748 -0.471 0.058 1.00 93.88 99 ALA A N 1
ATOM 818 C CA . ALA A 1 99 ? -0.924 -1.240 -0.876 1.00 93.88 99 ALA A CA 1
ATOM 819 C C . ALA A 1 99 ? -1.224 -2.744 -0.794 1.00 93.88 99 ALA A C 1
ATOM 821 O O . ALA A 1 99 ? -1.298 -3.411 -1.820 1.00 93.88 99 ALA A O 1
ATOM 822 N N . CYS A 1 100 ? -1.478 -3.268 0.408 1.00 94.06 100 CYS A N 1
ATOM 823 C CA . CYS A 1 100 ? -1.824 -4.678 0.608 1.00 94.06 100 CYS A CA 1
ATOM 824 C C . CYS A 1 100 ? -3.207 -5.022 0.030 1.00 94.06 100 CYS A C 1
ATOM 826 O O . CYS A 1 100 ? -3.345 -6.030 -0.654 1.00 94.06 100 CYS A O 1
ATOM 828 N N . LYS A 1 101 ? -4.215 -4.158 0.226 1.00 95.94 101 LYS A N 1
ATOM 829 C CA . LYS A 1 101 ? -5.550 -4.289 -0.388 1.00 95.94 101 LYS A CA 1
ATOM 830 C C . LYS A 1 101 ? -5.469 -4.285 -1.916 1.00 95.94 101 LYS A C 1
ATOM 832 O O . LYS A 1 101 ? -6.116 -5.106 -2.566 1.00 95.94 101 LYS A O 1
ATOM 837 N N . ILE A 1 102 ? -4.675 -3.372 -2.481 1.00 97.00 102 ILE A N 1
ATOM 838 C CA . ILE A 1 102 ? -4.445 -3.285 -3.928 1.00 97.00 102 ILE A CA 1
ATOM 839 C C . ILE A 1 102 ? -3.765 -4.566 -4.423 1.00 97.00 102 ILE A C 1
ATOM 841 O O . ILE A 1 102 ? -4.266 -5.207 -5.342 1.00 97.00 102 ILE A O 1
ATOM 845 N N . PHE A 1 103 ? -2.669 -4.977 -3.784 1.00 96.12 103 PHE A N 1
ATOM 846 C CA . PHE A 1 103 ? -1.903 -6.157 -4.181 1.00 96.12 103 PHE A CA 1
ATOM 847 C C . PHE A 1 103 ? -2.724 -7.450 -4.080 1.00 96.12 103 PHE A C 1
ATOM 849 O O . PHE A 1 103 ? -2.753 -8.225 -5.033 1.00 96.12 103 PHE A O 1
ATOM 856 N N . LYS A 1 104 ? -3.476 -7.645 -2.985 1.00 95.62 104 LYS A N 1
ATOM 857 C CA . LYS A 1 104 ? -4.438 -8.750 -2.848 1.00 95.62 104 LYS A CA 1
ATOM 858 C C . LYS A 1 104 ? -5.439 -8.753 -3.996 1.00 95.62 104 LYS A C 1
ATOM 860 O O . LYS A 1 104 ? -5.649 -9.797 -4.603 1.00 95.62 104 LYS A O 1
ATOM 865 N N . TYR A 1 105 ? -6.051 -7.604 -4.289 1.00 96.75 105 TYR A N 1
ATOM 866 C CA . TYR A 1 105 ? -7.027 -7.507 -5.371 1.00 96.75 105 TYR A CA 1
ATOM 867 C C . TYR A 1 105 ? -6.412 -7.908 -6.712 1.00 96.75 105 TYR A C 1
ATOM 869 O O . TYR A 1 105 ? -7.011 -8.691 -7.440 1.00 96.75 105 TYR A O 1
ATOM 877 N N . MET A 1 106 ? -5.212 -7.412 -7.017 1.00 96.31 106 MET A N 1
ATOM 878 C CA . MET A 1 106 ? -4.519 -7.751 -8.258 1.00 96.31 106 MET A CA 1
ATOM 879 C C . MET A 1 106 ? -4.260 -9.258 -8.372 1.00 96.31 106 MET A C 1
ATOM 881 O O . MET A 1 106 ? -4.544 -9.839 -9.412 1.00 96.31 106 MET A O 1
ATOM 885 N N . LEU A 1 107 ? -3.784 -9.900 -7.303 1.00 94.56 107 LEU A N 1
ATOM 886 C CA . LEU A 1 107 ? -3.518 -11.340 -7.296 1.00 94.56 107 LEU A CA 1
ATOM 887 C C . LEU A 1 107 ? -4.792 -12.185 -7.427 1.00 94.56 107 LEU A C 1
ATOM 889 O O . LEU A 1 107 ? -4.806 -13.173 -8.144 1.00 94.56 107 LEU A O 1
ATOM 893 N N . GLU A 1 108 ? -5.873 -11.808 -6.746 1.00 93.50 108 GLU A N 1
ATOM 894 C CA . GLU A 1 108 ? -7.125 -12.584 -6.730 1.00 93.50 108 GLU A CA 1
ATOM 895 C C . GLU A 1 108 ? -8.001 -12.410 -7.966 1.00 93.50 108 GLU A C 1
ATOM 897 O O . GLU A 1 108 ? -9.005 -13.107 -8.093 1.00 93.50 108 GLU A O 1
ATOM 902 N N . ASN A 1 109 ? -7.642 -11.489 -8.857 1.00 93.81 109 ASN A N 1
ATOM 903 C CA . ASN A 1 109 ? -8.362 -11.245 -10.103 1.00 93.81 109 ASN A CA 1
ATOM 904 C C . ASN A 1 109 ? -7.435 -11.383 -11.326 1.00 93.81 109 ASN A C 1
ATOM 906 O O . ASN A 1 109 ? -7.713 -10.791 -12.362 1.00 93.81 109 ASN A O 1
ATOM 910 N N . ASP A 1 110 ? -6.339 -12.144 -11.196 1.00 91.44 110 ASP A N 1
ATOM 911 C CA . ASP A 1 110 ? -5.389 -12.449 -12.279 1.00 91.44 110 ASP A CA 1
ATOM 912 C C . ASP A 1 110 ? -4.852 -11.205 -13.015 1.00 91.44 110 ASP A C 1
ATOM 914 O O . ASP A 1 110 ? -4.592 -11.222 -14.221 1.00 91.44 110 ASP A O 1
ATOM 918 N N . CYS A 1 111 ? -4.682 -10.101 -12.286 1.00 93.25 111 CYS A N 1
ATOM 919 C CA . CYS A 1 111 ? -4.165 -8.857 -12.838 1.00 93.25 111 CYS A CA 1
ATOM 920 C C . CYS A 1 111 ? -2.638 -8.893 -12.974 1.00 93.25 111 CYS A C 1
ATOM 922 O O . CYS A 1 111 ? -1.921 -9.654 -12.323 1.00 93.25 111 CYS A O 1
ATOM 924 N N . THR A 1 112 ? -2.126 -7.965 -13.768 1.00 90.12 112 THR A N 1
ATOM 925 C CA . THR A 1 112 ? -0.706 -7.684 -13.963 1.00 90.12 112 THR A CA 1
ATOM 926 C C . THR A 1 112 ? -0.383 -6.249 -13.553 1.00 90.12 112 THR A C 1
ATOM 928 O O . THR A 1 112 ? -1.263 -5.429 -13.291 1.00 90.12 112 THR A O 1
ATOM 931 N N . LEU A 1 113 ? 0.901 -5.890 -13.544 1.00 89.06 113 LEU A N 1
ATOM 932 C CA . LEU A 1 113 ? 1.310 -4.504 -13.299 1.00 89.06 113 LEU A CA 1
ATOM 933 C C . LEU A 1 113 ? 0.849 -3.516 -14.382 1.00 89.06 113 LEU A C 1
ATOM 935 O O . LEU A 1 113 ? 0.808 -2.320 -14.107 1.00 89.06 113 LEU A O 1
ATOM 939 N N . ASN A 1 114 ? 0.454 -3.986 -15.570 1.00 88.94 114 ASN A N 1
ATOM 940 C CA . ASN A 1 114 ? -0.110 -3.126 -16.616 1.00 88.94 114 ASN A CA 1
ATOM 941 C C . ASN A 1 114 ? -1.517 -2.618 -16.267 1.00 88.94 114 ASN A C 1
ATOM 943 O O . ASN A 1 114 ? -1.918 -1.563 -16.763 1.00 88.94 114 ASN A O 1
ATOM 947 N N . ASP A 1 115 ? -2.229 -3.336 -15.394 1.00 94.62 115 ASP A N 1
ATOM 948 C CA . ASP A 1 115 ? -3.556 -2.962 -14.906 1.00 94.62 115 ASP A CA 1
ATOM 949 C C . ASP A 1 115 ? -3.482 -1.912 -13.791 1.00 94.62 115 ASP A C 1
ATOM 951 O O . ASP A 1 115 ? -4.489 -1.289 -13.473 1.00 94.62 115 ASP A O 1
ATOM 955 N N . PHE A 1 116 ? -2.311 -1.679 -13.190 1.00 95.44 116 PHE A N 1
ATOM 956 C CA . PHE A 1 116 ? -2.120 -0.640 -12.180 1.00 95.44 116 PHE A CA 1
ATOM 957 C C . PHE A 1 116 ? -2.032 0.738 -12.850 1.00 95.44 116 PHE A C 1
ATOM 959 O O . PHE A 1 116 ? -1.031 1.073 -13.486 1.00 95.44 116 PHE A O 1
ATOM 966 N N . ARG A 1 117 ? -3.077 1.557 -12.702 1.00 96.81 117 ARG A N 1
ATOM 967 C CA . ARG A 1 117 ? -3.203 2.865 -13.361 1.00 96.81 117 ARG A CA 1
ATOM 968 C C . ARG A 1 117 ? -3.421 3.985 -12.352 1.00 96.81 117 ARG A C 1
ATOM 970 O O . ARG A 1 117 ? -3.950 3.781 -11.258 1.00 96.81 117 ARG A O 1
ATOM 977 N N . MET A 1 118 ? -3.062 5.205 -12.741 1.00 97.94 118 MET A N 1
ATOM 978 C CA . MET A 1 118 ? -3.352 6.400 -11.955 1.00 97.94 118 MET A CA 1
ATOM 979 C C . MET A 1 118 ? -3.644 7.589 -12.866 1.00 97.94 118 MET A C 1
ATOM 981 O O . MET A 1 118 ? -2.930 7.824 -13.835 1.00 97.94 118 MET A O 1
ATOM 985 N N . ILE A 1 119 ? -4.681 8.358 -12.548 1.00 98.00 119 ILE A N 1
ATOM 986 C CA . ILE A 1 119 ? -5.065 9.570 -13.284 1.00 98.00 119 ILE A CA 1
ATOM 987 C C . ILE A 1 119 ? -5.188 10.761 -12.338 1.00 98.00 119 ILE A C 1
ATOM 989 O O . ILE A 1 119 ? -5.567 10.612 -11.173 1.00 98.00 119 ILE A O 1
ATOM 993 N N . ILE A 1 120 ? -4.907 11.958 -12.847 1.00 97.94 120 ILE A N 1
ATOM 994 C CA . ILE A 1 120 ? -5.183 13.211 -12.136 1.00 97.94 120 ILE A CA 1
ATOM 995 C C . ILE A 1 120 ? -6.647 13.580 -12.367 1.00 97.94 120 ILE A C 1
ATOM 997 O O . ILE A 1 120 ? -7.054 13.796 -13.511 1.00 97.94 120 ILE A O 1
ATOM 1001 N N . ILE A 1 121 ? -7.429 13.678 -11.291 1.00 97.06 121 ILE A N 1
ATOM 1002 C CA . ILE A 1 121 ? -8.856 14.031 -11.371 1.00 97.06 121 ILE A CA 1
ATOM 1003 C C . ILE A 1 121 ? -9.116 15.509 -11.067 1.00 97.06 121 ILE A C 1
ATOM 1005 O O . ILE A 1 121 ? -10.073 16.073 -11.583 1.00 97.06 121 ILE A O 1
ATOM 1009 N N . GLU A 1 122 ? -8.259 16.164 -10.281 1.00 96.38 122 GLU A N 1
ATOM 1010 C CA . GLU A 1 122 ? -8.349 17.605 -10.023 1.00 96.38 122 GLU A CA 1
ATOM 1011 C C . GLU A 1 122 ? -6.967 18.158 -9.665 1.00 96.38 122 GLU A C 1
ATOM 1013 O O . GLU A 1 122 ? -6.299 17.621 -8.788 1.00 96.38 122 GLU A O 1
ATOM 1018 N N . GLU A 1 123 ? -6.527 19.229 -10.324 1.00 95.44 123 GLU A N 1
ATOM 1019 C CA . GLU A 1 123 ? -5.302 19.946 -9.950 1.00 95.44 123 GLU A CA 1
ATOM 1020 C C . GLU A 1 123 ? -5.669 21.061 -8.976 1.00 95.44 123 GLU A C 1
ATOM 1022 O O . GLU A 1 123 ? -6.475 21.934 -9.296 1.00 95.44 123 GLU A O 1
ATOM 1027 N N . ILE A 1 124 ? -5.114 21.002 -7.768 1.00 95.00 124 ILE A N 1
ATOM 1028 C CA . ILE A 1 124 ? -5.424 21.938 -6.691 1.00 95.00 124 ILE A CA 1
ATOM 1029 C C . ILE A 1 124 ? -4.254 22.021 -5.712 1.00 95.00 124 ILE A C 1
ATOM 1031 O O . ILE A 1 124 ? -3.548 21.039 -5.483 1.00 95.00 124 ILE A O 1
ATOM 1035 N N . THR A 1 125 ? -4.033 23.196 -5.134 1.00 89.69 125 THR A N 1
ATOM 1036 C CA . THR A 1 125 ? -2.944 23.474 -4.192 1.00 89.69 125 THR A CA 1
ATOM 1037 C C . THR A 1 125 ? -3.489 23.947 -2.845 1.00 89.69 125 THR A C 1
ATOM 1039 O O . THR A 1 125 ? -4.627 24.406 -2.735 1.00 89.69 125 THR A O 1
ATOM 1042 N N . GLY A 1 126 ? -2.651 23.849 -1.812 1.00 84.25 126 GLY A N 1
ATOM 1043 C CA . GLY A 1 126 ? -2.910 24.444 -0.501 1.00 84.25 126 GLY A CA 1
ATOM 1044 C C . GLY A 1 126 ? -4.021 23.761 0.299 1.00 84.25 126 GLY A C 1
ATOM 1045 O O . GLY A 1 126 ? -4.289 22.567 0.149 1.00 84.25 126 GLY A O 1
ATOM 1046 N N . ASP A 1 127 ? -4.671 24.548 1.153 1.00 82.88 127 ASP A N 1
ATOM 1047 C CA . ASP A 1 127 ? -5.541 24.074 2.241 1.00 82.88 127 ASP A CA 1
ATOM 1048 C C . ASP A 1 127 ? -6.819 23.360 1.768 1.00 82.88 127 ASP A C 1
ATOM 1050 O O . ASP A 1 127 ? -7.515 22.708 2.546 1.00 82.88 127 ASP A O 1
ATOM 1054 N N . GLN A 1 128 ? -7.141 23.442 0.474 1.00 89.19 128 GLN A N 1
ATOM 1055 C CA . GLN A 1 128 ? -8.312 22.776 -0.095 1.00 89.19 128 GLN A CA 1
ATOM 1056 C C . GLN A 1 128 ? -8.087 21.288 -0.404 1.00 89.19 128 GLN A C 1
ATOM 1058 O O . GLN A 1 128 ? -9.070 20.574 -0.615 1.00 89.19 128 GLN A O 1
ATOM 1063 N N . LEU A 1 129 ? -6.838 20.801 -0.406 1.00 91.62 129 LEU A N 1
ATOM 1064 C CA . LEU A 1 129 ? -6.510 19.408 -0.739 1.00 91.62 129 LEU A CA 1
ATOM 1065 C C . LEU A 1 129 ? -7.265 18.402 0.140 1.00 91.62 129 LEU A C 1
ATOM 1067 O O . LEU A 1 129 ? -7.903 17.490 -0.383 1.00 91.62 129 LEU A O 1
ATOM 1071 N N . ASP A 1 130 ? -7.250 18.595 1.461 1.00 89.44 130 ASP A N 1
ATOM 1072 C CA . ASP A 1 130 ? -7.913 17.700 2.420 1.00 89.44 130 ASP A CA 1
ATOM 1073 C C . ASP A 1 130 ? -9.424 17.647 2.181 1.00 89.44 130 ASP A C 1
ATOM 1075 O O . ASP A 1 130 ? -10.024 16.575 2.082 1.00 89.44 130 ASP A O 1
ATOM 1079 N N . LYS A 1 131 ? -10.043 18.822 2.031 1.00 90.31 131 LYS A N 1
ATOM 1080 C CA . LYS A 1 131 ? -11.483 18.943 1.798 1.00 90.31 131 LYS A CA 1
ATOM 1081 C C . LYS A 1 131 ? -11.892 18.295 0.475 1.00 90.31 131 LYS A C 1
ATOM 1083 O O . LYS A 1 131 ? -12.929 17.634 0.412 1.00 90.31 131 LYS A O 1
ATOM 1088 N N . ARG A 1 132 ? -11.097 18.481 -0.585 1.00 95.31 132 ARG A N 1
ATOM 1089 C CA . ARG A 1 132 ? -11.370 17.905 -1.909 1.00 95.31 132 ARG A CA 1
ATOM 1090 C C . ARG A 1 132 ? -11.181 16.397 -1.941 1.00 95.31 132 ARG A C 1
ATOM 1092 O O . ARG A 1 132 ? -12.051 15.710 -2.468 1.00 95.31 132 ARG A O 1
ATOM 1099 N N . GLU A 1 133 ? -10.114 15.880 -1.342 1.00 95.75 133 GLU A N 1
ATOM 1100 C CA . GLU A 1 133 ? -9.894 14.438 -1.205 1.00 95.75 133 GLU A CA 1
ATOM 1101 C C . GLU A 1 133 ? -11.095 13.769 -0.526 1.00 95.75 133 GLU A C 1
ATOM 1103 O O . GLU A 1 133 ? -11.681 12.837 -1.080 1.00 95.75 133 GLU A O 1
ATOM 1108 N N . GLN A 1 134 ? -11.535 14.308 0.616 1.00 92.56 134 GLN A N 1
ATOM 1109 C CA . GLN A 1 134 ? -12.690 13.777 1.342 1.00 92.56 134 GLN A CA 1
ATOM 1110 C C . GLN A 1 134 ? -13.988 13.871 0.529 1.00 92.56 134 GLN A C 1
ATOM 1112 O O . GLN A 1 134 ? -14.798 12.944 0.562 1.00 92.56 134 GLN A O 1
ATOM 1117 N N . ALA A 1 135 ? -14.184 14.937 -0.252 1.00 94.44 135 ALA A N 1
ATOM 1118 C CA . ALA A 1 135 ? -15.343 15.053 -1.135 1.00 94.44 135 ALA A CA 1
ATOM 1119 C C . ALA A 1 135 ? -15.372 13.944 -2.206 1.00 94.44 135 ALA A C 1
ATOM 1121 O O . ALA A 1 135 ? -16.433 13.364 -2.449 1.00 94.44 135 ALA A O 1
ATOM 1122 N N . TYR A 1 136 ? -14.228 13.603 -2.811 1.00 97.12 136 TYR A N 1
ATOM 1123 C CA . TYR A 1 136 ? -14.146 12.497 -3.774 1.00 97.12 136 TYR A CA 1
ATOM 1124 C C . TYR A 1 136 ? -14.294 11.125 -3.115 1.00 97.12 136 TYR A C 1
ATOM 1126 O O . TYR A 1 136 ? -15.035 10.296 -3.648 1.00 97.12 136 TYR A O 1
ATOM 1134 N N . ILE A 1 137 ? -13.663 10.898 -1.955 1.00 96.06 137 ILE A N 1
ATOM 1135 C CA . ILE A 1 137 ? -13.819 9.652 -1.182 1.00 96.06 137 ILE A CA 1
ATOM 1136 C C . ILE A 1 137 ? -15.300 9.397 -0.896 1.00 96.06 137 ILE A C 1
ATOM 1138 O O . ILE A 1 137 ? -15.792 8.293 -1.113 1.00 96.06 137 ILE A O 1
ATOM 1142 N N . GLN A 1 138 ? -16.035 10.427 -0.474 1.00 93.06 138 GLN A N 1
ATOM 1143 C CA . GLN A 1 138 ? -17.459 10.319 -0.158 1.00 93.06 138 GLN A CA 1
ATOM 1144 C C . GLN A 1 138 ? -18.317 10.128 -1.408 1.00 93.06 138 GLN A C 1
ATOM 1146 O O . GLN A 1 138 ? -19.168 9.239 -1.431 1.00 93.06 138 GLN A O 1
ATOM 1151 N N . LYS A 1 139 ? -18.078 10.924 -2.459 1.00 94.75 139 LYS A N 1
ATOM 1152 C CA . LYS A 1 139 ? -18.817 10.837 -3.726 1.00 94.75 139 LYS A CA 1
ATOM 1153 C C . LYS A 1 139 ? -18.736 9.437 -4.336 1.00 94.75 139 LYS A C 1
ATOM 1155 O O . LYS A 1 139 ? -19.744 8.914 -4.804 1.00 94.75 139 LYS A O 1
ATOM 1160 N N . LEU A 1 140 ? -17.541 8.848 -4.319 1.00 95.88 140 LEU A N 1
ATOM 1161 C CA . LEU A 1 140 ? -17.262 7.534 -4.899 1.00 95.88 140 LEU A CA 1
ATOM 1162 C C . LEU A 1 140 ? -17.360 6.396 -3.873 1.00 95.88 140 LEU A C 1
ATOM 1164 O O . LEU A 1 140 ? -17.116 5.243 -4.219 1.00 95.88 140 LEU A O 1
ATOM 1168 N N . SER A 1 141 ? -17.681 6.719 -2.617 1.00 95.31 141 SER A N 1
ATOM 1169 C CA . SER A 1 141 ? -17.726 5.794 -1.479 1.00 95.31 141 SER A CA 1
ATOM 1170 C C . SER A 1 141 ? -16.487 4.892 -1.383 1.00 95.31 141 SER A C 1
ATOM 1172 O O . SER A 1 141 ? -16.582 3.730 -0.985 1.00 95.31 141 SER A O 1
ATOM 1174 N N . SER A 1 142 ? -15.310 5.401 -1.765 1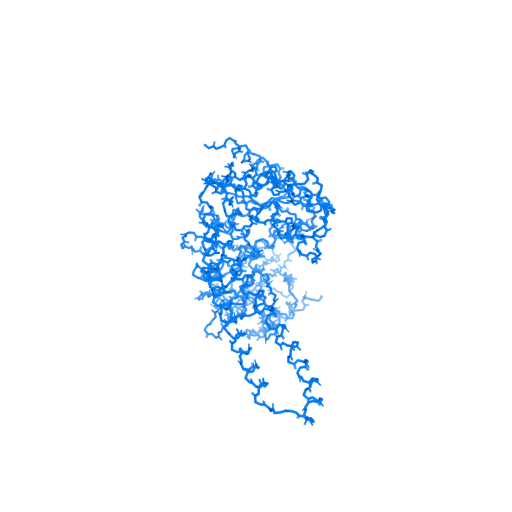.00 96.31 142 SER A N 1
ATOM 1175 C CA . SER A 1 142 ? -14.108 4.579 -1.965 1.00 96.31 142 SER A CA 1
ATOM 1176 C C . SER A 1 142 ? -13.565 3.975 -0.668 1.00 96.31 142 SER A C 1
ATOM 1178 O O . SER A 1 142 ? -12.815 3.006 -0.727 1.00 96.31 142 SER A O 1
ATOM 1180 N N . SER A 1 143 ? -13.969 4.496 0.494 1.00 95.69 143 SER A N 1
ATOM 1181 C CA . SER A 1 143 ? -13.684 3.931 1.819 1.00 95.69 143 SER A CA 1
ATOM 1182 C C . SER A 1 143 ? -14.518 2.690 2.166 1.00 95.69 143 SER A C 1
ATOM 1184 O O . SER A 1 143 ? -14.191 1.959 3.099 1.00 95.69 143 SER A O 1
ATOM 1186 N N . PHE A 1 144 ? -15.590 2.439 1.416 1.00 95.44 144 PHE A N 1
ATOM 1187 C CA . PHE A 1 144 ? -16.473 1.287 1.585 1.00 95.44 144 PHE A CA 1
ATOM 1188 C C . PHE A 1 144 ? -16.230 0.261 0.485 1.00 95.44 144 PHE A C 1
ATOM 1190 O O . PHE A 1 144 ? -15.896 -0.894 0.738 1.00 95.44 144 PHE A O 1
ATOM 1197 N N . VAL A 1 145 ? -16.360 0.705 -0.765 1.00 94.94 145 VAL A N 1
ATOM 1198 C CA . VAL A 1 145 ? -16.355 -0.184 -1.933 1.00 94.94 145 VAL A CA 1
ATOM 1199 C C . VAL A 1 145 ? -14.981 -0.299 -2.589 1.00 94.94 145 VAL A C 1
ATOM 1201 O O . VAL A 1 145 ? -14.779 -1.211 -3.386 1.00 94.94 145 VAL A O 1
ATOM 1204 N N . GLY A 1 146 ? -14.054 0.604 -2.258 1.00 95.94 146 GLY A N 1
ATOM 1205 C CA . GLY A 1 146 ? -12.693 0.642 -2.785 1.00 95.94 146 GLY A CA 1
ATOM 1206 C C . GLY A 1 146 ? -11.631 0.391 -1.721 1.00 95.94 146 GLY A C 1
ATOM 1207 O O . GLY A 1 146 ? -11.866 -0.301 -0.730 1.00 95.94 146 GLY A O 1
ATOM 1208 N N . PHE A 1 147 ? -10.433 0.919 -1.958 1.00 97.19 147 PHE A N 1
ATOM 1209 C CA . PHE A 1 147 ? -9.257 0.624 -1.146 1.00 97.19 147 PHE A CA 1
ATOM 1210 C C . PHE A 1 147 ? -9.060 1.580 0.033 1.00 97.19 147 PHE A C 1
ATOM 1212 O O . PHE A 1 147 ? -8.402 1.180 0.990 1.00 97.19 147 PHE A O 1
ATOM 1219 N N . ASN A 1 148 ? -9.630 2.792 0.008 1.00 96.19 148 ASN A N 1
ATOM 1220 C CA . ASN A 1 148 ? -9.450 3.782 1.077 1.00 96.19 148 ASN A CA 1
ATOM 1221 C C . ASN A 1 148 ? -9.891 3.244 2.455 1.00 96.19 148 ASN A C 1
ATOM 1223 O O . ASN A 1 148 ? -10.740 2.358 2.575 1.00 96.19 148 ASN A O 1
ATOM 1227 N N . GLU A 1 149 ? -9.315 3.789 3.521 1.00 94.12 149 GLU A N 1
ATOM 1228 C CA . GLU A 1 149 ? -9.845 3.658 4.878 1.00 94.12 149 GLU A CA 1
ATOM 1229 C C . GLU A 1 149 ? -11.014 4.624 5.123 1.00 94.12 149 GLU A C 1
ATOM 1231 O O . GLU A 1 149 ? -11.256 5.547 4.345 1.00 94.12 149 GLU A O 1
ATOM 1236 N N . PHE A 1 150 ? -11.742 4.412 6.221 1.00 94.94 150 PHE A N 1
ATOM 1237 C CA . PHE A 1 150 ? -12.824 5.297 6.650 1.00 94.94 150 PHE A CA 1
ATOM 1238 C C . PHE A 1 150 ? -12.341 6.716 6.962 1.00 94.94 150 PHE A C 1
ATOM 1240 O O . PHE A 1 150 ? -11.247 6.912 7.498 1.00 94.94 150 PHE A O 1
ATOM 1247 N N . SER A 1 151 ? -13.185 7.707 6.663 1.00 92.25 151 SER A N 1
ATOM 1248 C CA . SER A 1 151 ? -12.865 9.123 6.863 1.00 92.25 151 SER A CA 1
ATOM 1249 C C . SER A 1 151 ? -12.611 9.441 8.338 1.00 92.25 151 SER A C 1
ATOM 1251 O O . SER A 1 151 ? -11.680 10.181 8.652 1.00 92.25 151 SER A O 1
ATOM 1253 N N . SER A 1 152 ? -13.385 8.842 9.249 1.00 92.50 152 SER A N 1
ATOM 1254 C CA . SER A 1 152 ? -13.184 8.949 10.702 1.00 92.50 152 SER A CA 1
ATOM 1255 C C . SER A 1 152 ? -11.808 8.446 11.142 1.00 92.50 152 SER A C 1
ATOM 1257 O O . SER A 1 152 ? -11.141 9.104 11.937 1.00 92.50 152 SER A O 1
ATOM 1259 N N . TYR A 1 153 ? -11.342 7.325 10.584 1.00 91.25 153 TYR A N 1
ATOM 1260 C CA . TYR A 1 153 ? -10.020 6.775 10.886 1.00 91.25 153 TYR A CA 1
ATOM 1261 C C . TYR A 1 153 ? -8.893 7.683 10.381 1.00 91.25 153 TYR A C 1
ATOM 1263 O O . TYR A 1 153 ? -7.974 8.009 11.133 1.00 91.25 153 TYR A O 1
ATOM 1271 N N . GLN A 1 154 ? -8.982 8.140 9.128 1.00 88.25 154 GLN A N 1
ATOM 1272 C CA . GLN A 1 154 ? -7.994 9.053 8.544 1.00 88.25 154 GLN A CA 1
ATOM 1273 C C . GLN A 1 154 ? -7.902 10.370 9.324 1.00 88.25 154 GLN A C 1
ATOM 1275 O O . GLN A 1 154 ? -6.805 10.880 9.557 1.00 88.25 154 GLN A O 1
ATOM 1280 N N . TYR A 1 155 ? -9.048 10.899 9.759 1.00 88.00 155 TYR A N 1
ATOM 1281 C CA . TYR A 1 155 ? -9.108 12.091 10.596 1.00 88.00 155 TYR A CA 1
ATOM 1282 C C . TYR A 1 155 ? -8.450 11.861 11.959 1.00 88.00 155 TYR A C 1
ATOM 1284 O O . TYR A 1 155 ? -7.597 12.647 12.366 1.00 88.00 155 TYR A O 1
ATOM 1292 N N . ASN A 1 156 ? -8.781 10.754 12.630 1.00 85.00 156 ASN A N 1
ATOM 1293 C CA . ASN A 1 156 ? -8.209 10.427 13.934 1.00 85.00 156 ASN A CA 1
ATOM 1294 C C . ASN A 1 156 ? -6.679 10.292 13.877 1.00 85.00 156 ASN A C 1
ATOM 1296 O O . ASN A 1 156 ? -5.986 10.837 14.726 1.00 85.00 156 ASN A O 1
ATOM 1300 N N . LEU A 1 157 ? -6.131 9.644 12.841 1.00 81.81 157 LEU A N 1
ATOM 1301 C CA . LEU A 1 157 ? -4.678 9.564 12.652 1.00 81.81 157 LEU A CA 1
ATOM 1302 C C . LEU A 1 157 ? -4.023 10.946 12.550 1.00 81.81 157 LEU A C 1
ATOM 1304 O O . LEU A 1 157 ? -2.958 11.158 13.131 1.00 81.81 157 LEU A O 1
ATOM 1308 N N . LYS A 1 158 ? -4.653 11.881 11.827 1.00 81.62 158 LYS A N 1
ATOM 1309 C CA . LYS A 1 158 ? -4.148 13.250 11.682 1.00 81.62 158 LYS A CA 1
ATOM 1310 C C . LYS A 1 158 ? -4.115 13.960 13.035 1.00 81.62 158 LYS A C 1
ATOM 1312 O O . LYS A 1 158 ? -3.079 14.522 13.380 1.00 81.62 158 LYS A O 1
ATOM 1317 N N . VAL A 1 159 ? -5.194 13.875 13.811 1.00 77.81 159 VAL A N 1
ATOM 1318 C CA . VAL A 1 159 ? -5.274 14.508 15.137 1.00 77.81 159 VAL A CA 1
ATOM 1319 C C . VAL A 1 159 ? -4.307 13.851 16.125 1.00 77.81 159 VAL A C 1
ATOM 1321 O O . VAL A 1 159 ? -3.508 14.536 16.743 1.00 77.81 159 VAL A O 1
ATOM 1324 N N . CYS A 1 160 ? -4.257 12.520 16.218 1.00 69.38 160 CYS A N 1
ATOM 1325 C CA . CYS A 1 160 ? -3.318 11.849 17.126 1.00 69.38 160 CYS A CA 1
ATOM 1326 C C . CYS A 1 160 ? -1.843 12.126 16.782 1.00 69.38 160 CYS A C 1
ATOM 1328 O O . CYS A 1 160 ? -0.984 12.082 17.663 1.00 69.38 160 CYS A O 1
ATOM 1330 N N . SER A 1 161 ? -1.526 12.410 15.514 1.00 66.19 161 SER A N 1
ATOM 1331 C CA . SER A 1 161 ? -0.154 12.712 15.095 1.00 66.19 161 SER A CA 1
ATOM 1332 C C . SER A 1 161 ? 0.360 14.082 15.558 1.00 66.19 161 SER A C 1
ATOM 1334 O O . SER A 1 161 ? 1.576 14.250 15.653 1.00 66.19 161 SER A O 1
ATOM 1336 N N . SER A 1 162 ? -0.519 15.035 15.903 1.00 65.44 162 SER A N 1
ATOM 1337 C CA . SER A 1 162 ? -0.110 16.359 16.401 1.00 65.44 162 SER A CA 1
ATOM 1338 C C . SER A 1 162 ? 0.298 16.362 17.881 1.00 65.44 162 SER A C 1
ATOM 1340 O O . SER A 1 162 ? 0.826 17.366 18.348 1.00 65.44 162 SER A O 1
ATOM 1342 N N . LYS A 1 163 ? 0.134 15.240 18.606 1.00 59.34 163 LYS A N 1
ATOM 1343 C CA . LYS A 1 163 ? 0.400 15.082 20.056 1.00 59.34 163 LYS A CA 1
ATOM 1344 C C . LYS A 1 163 ? -0.397 16.025 20.974 1.00 59.34 163 LYS A C 1
ATOM 1346 O O . LYS A 1 163 ? -0.117 16.071 22.170 1.00 59.34 163 LYS A O 1
ATOM 1351 N N . GLU A 1 164 ? -1.387 16.736 20.448 1.00 62.72 164 GLU A N 1
ATOM 1352 C CA . GLU A 1 164 ? -2.307 17.568 21.224 1.00 62.72 164 GLU A CA 1
ATOM 1353 C C . GLU A 1 164 ? -3.569 16.770 21.578 1.00 62.72 164 GLU A C 1
ATOM 1355 O O . GLU A 1 164 ? -3.993 15.878 20.837 1.00 62.72 164 GLU A O 1
ATOM 1360 N N . THR A 1 165 ? -4.165 17.059 22.736 1.00 71.38 165 THR A N 1
ATOM 1361 C CA . THR A 1 165 ? -5.498 16.550 23.063 1.00 71.38 165 THR A CA 1
ATOM 1362 C C . THR A 1 165 ? -6.519 17.205 22.139 1.00 71.38 165 THR A C 1
ATOM 1364 O O . THR A 1 165 ? -6.492 18.414 21.922 1.00 71.38 165 THR A O 1
ATOM 1367 N N . MET A 1 166 ? -7.418 16.391 21.585 1.00 80.25 166 MET A N 1
ATOM 1368 C CA . MET A 1 166 ? -8.445 16.850 20.651 1.00 80.25 166 MET A CA 1
ATOM 1369 C C . MET A 1 166 ? -9.313 17.935 21.303 1.00 80.25 166 MET A C 1
ATOM 1371 O O . MET A 1 166 ? -9.880 17.712 22.376 1.00 80.25 166 MET A O 1
ATOM 1375 N N . ASN A 1 167 ? -9.435 19.098 20.663 1.00 83.75 167 ASN A N 1
ATOM 1376 C CA . ASN A 1 167 ? -10.303 20.170 21.153 1.00 83.75 167 ASN A CA 1
ATOM 1377 C C . ASN A 1 167 ? -11.787 19.901 20.811 1.00 83.75 167 ASN A C 1
ATOM 1379 O O . ASN A 1 167 ? -12.125 18.961 20.088 1.00 83.75 167 ASN A O 1
ATOM 1383 N N . LEU A 1 168 ? -12.702 20.736 21.321 1.00 84.38 168 LEU A N 1
ATOM 1384 C CA . LEU A 1 168 ? -14.145 20.538 21.133 1.00 84.38 168 LEU A CA 1
ATOM 1385 C C . LEU A 1 168 ? -14.579 20.566 19.655 1.00 84.38 168 LEU A C 1
ATOM 1387 O O . LEU A 1 168 ? -15.461 19.798 19.262 1.00 84.38 168 LEU A O 1
ATOM 1391 N N . GLU A 1 169 ? -13.994 21.441 18.836 1.00 87.06 169 GLU A N 1
ATOM 1392 C CA . GLU A 1 169 ? -14.326 21.544 17.409 1.00 87.06 169 GLU A CA 1
ATOM 1393 C C . GLU A 1 169 ? -13.866 20.292 16.660 1.00 87.06 169 GLU A C 1
ATOM 1395 O O . GLU A 1 169 ? -14.632 19.696 15.896 1.00 87.06 169 GLU A O 1
ATOM 1400 N N . GLU A 1 170 ? -12.648 19.838 16.945 1.00 87.62 170 GLU A N 1
ATOM 1401 C CA . GLU A 1 170 ? -12.085 18.629 16.359 1.00 87.62 170 GLU A CA 1
ATOM 1402 C C . GLU A 1 170 ? -12.869 17.380 16.766 1.00 87.62 170 GLU A C 1
ATOM 1404 O O . GLU A 1 170 ? -13.131 16.519 15.922 1.00 87.62 170 GLU A O 1
ATOM 1409 N N . PHE A 1 171 ? -13.291 17.298 18.030 1.00 87.50 171 PHE A N 1
ATOM 1410 C CA . PHE A 1 171 ? -14.121 16.206 18.531 1.00 87.50 171 PHE A CA 1
ATOM 1411 C C . PHE A 1 171 ? -15.514 16.216 17.909 1.00 87.50 171 PHE A C 1
ATOM 1413 O O . PHE A 1 171 ? -16.035 15.167 17.523 1.00 87.50 171 PHE A O 1
ATOM 1420 N N . THR A 1 172 ? -16.100 17.400 17.735 1.00 89.25 172 THR A N 1
ATOM 1421 C CA . THR A 1 172 ? -17.387 17.550 17.048 1.00 89.25 172 THR A CA 1
ATOM 1422 C C . THR A 1 172 ? -17.302 17.015 15.622 1.00 89.25 172 THR A C 1
ATOM 1424 O O . THR A 1 172 ? -18.139 16.201 15.225 1.00 89.25 172 THR A O 1
ATOM 1427 N N . LEU A 1 173 ? -16.266 17.408 14.877 1.00 90.19 173 LEU A N 1
ATOM 1428 C CA . LEU A 1 173 ? -16.035 16.924 13.518 1.00 90.19 173 LEU A CA 1
ATOM 1429 C C . LEU A 1 173 ? -15.765 15.412 13.490 1.00 90.19 173 LEU A C 1
ATOM 1431 O O . LEU A 1 173 ? -16.308 14.701 12.645 1.00 90.19 173 LEU A O 1
ATOM 1435 N N . TYR A 1 174 ? -14.979 14.890 14.432 1.00 91.06 174 TYR A N 1
ATOM 1436 C CA . TYR A 1 174 ? -14.706 13.457 14.527 1.00 91.06 174 TYR A CA 1
ATOM 1437 C C . TYR A 1 174 ? -15.978 12.629 14.763 1.00 91.06 174 TYR A C 1
ATOM 1439 O O . TYR A 1 174 ? -16.197 11.634 14.070 1.00 91.06 174 TYR A O 1
ATOM 1447 N N . ILE A 1 175 ? -16.859 13.058 15.674 1.00 92.44 175 ILE A N 1
ATOM 1448 C CA . ILE A 1 175 ? -18.150 12.395 15.926 1.00 92.44 175 ILE A CA 1
ATOM 1449 C C . ILE A 1 175 ? -19.059 12.451 14.693 1.00 92.44 175 ILE A C 1
ATOM 1451 O O . ILE A 1 175 ? -19.737 11.469 14.382 1.00 92.44 175 ILE A O 1
ATOM 1455 N N . GLU A 1 176 ? -19.064 13.563 13.957 1.00 93.25 176 GLU A N 1
ATOM 1456 C CA . GLU A 1 176 ? -19.802 13.666 12.694 1.00 93.25 176 GLU A CA 1
ATOM 1457 C C . GLU A 1 176 ? -19.288 12.684 11.641 1.00 93.25 176 GLU A C 1
ATOM 1459 O O . GLU A 1 176 ? -20.089 12.021 10.977 1.00 93.25 176 GLU A O 1
ATOM 1464 N N . LEU A 1 177 ? -17.966 12.544 11.514 1.00 93.38 177 LEU A N 1
ATOM 1465 C CA . LEU A 1 177 ? -17.349 11.573 10.612 1.00 93.38 177 LEU A CA 1
ATOM 1466 C C . LEU A 1 177 ? -17.649 10.132 11.039 1.00 93.38 177 LEU A C 1
ATOM 1468 O O . LEU A 1 177 ? -18.000 9.320 10.186 1.00 93.38 177 LEU A O 1
ATOM 1472 N N . LEU A 1 178 ? -17.586 9.821 12.338 1.00 94.62 178 LEU A N 1
ATOM 1473 C CA . LEU A 1 178 ? -17.943 8.501 12.868 1.00 94.62 178 LEU A CA 1
ATOM 1474 C C . LEU A 1 178 ? -19.392 8.139 12.549 1.00 94.62 178 LEU A C 1
ATOM 1476 O O . LEU A 1 178 ? -19.649 7.046 12.055 1.00 94.62 178 LEU A O 1
ATOM 1480 N N . LEU A 1 179 ? -20.336 9.049 12.803 1.00 95.25 179 LEU A N 1
ATOM 1481 C CA . LEU A 1 179 ? -21.748 8.838 12.479 1.00 95.25 179 LEU A CA 1
ATOM 1482 C C . LEU A 1 179 ? -21.963 8.654 10.980 1.00 95.25 179 LEU A C 1
ATOM 1484 O O . LEU A 1 179 ? -22.718 7.772 10.574 1.00 95.25 179 LEU A O 1
ATOM 1488 N N . LYS A 1 180 ? -21.304 9.475 10.159 1.00 93.56 180 LYS A N 1
ATOM 1489 C CA . LYS A 1 180 ? -21.392 9.374 8.704 1.00 93.56 180 LYS A CA 1
ATOM 1490 C C . LYS A 1 180 ? -20.900 8.022 8.210 1.00 93.56 180 LYS A C 1
ATOM 1492 O O . LYS A 1 180 ? -21.602 7.389 7.427 1.00 93.56 180 LYS A O 1
ATOM 1497 N N . ASP A 1 181 ? -19.736 7.583 8.684 1.00 95.19 181 ASP A N 1
ATOM 1498 C CA . ASP A 1 181 ? -19.193 6.289 8.298 1.00 95.19 181 ASP A CA 1
ATOM 1499 C C . ASP A 1 181 ? -20.131 5.163 8.753 1.00 95.19 181 ASP A C 1
ATOM 1501 O O . ASP A 1 181 ? -20.550 4.333 7.948 1.00 95.19 181 ASP A O 1
ATOM 1505 N N . LEU A 1 182 ? -20.541 5.191 10.024 1.00 95.25 182 LEU A N 1
ATOM 1506 C CA . LEU A 1 182 ? -21.404 4.189 10.649 1.00 95.25 182 LEU A CA 1
ATOM 1507 C C . LEU A 1 182 ? -22.744 4.013 9.927 1.00 95.25 182 LEU A C 1
ATOM 1509 O O . LEU A 1 182 ? -23.198 2.884 9.752 1.00 95.25 182 LEU A O 1
ATOM 1513 N N . ASN A 1 183 ? -23.362 5.109 9.485 1.00 93.75 183 ASN A N 1
ATOM 1514 C CA . ASN A 1 183 ? -24.647 5.076 8.786 1.00 93.75 183 ASN A CA 1
ATOM 1515 C C . ASN A 1 183 ? -24.568 4.374 7.419 1.00 93.75 183 ASN A C 1
ATOM 1517 O O . ASN A 1 183 ? -25.577 3.854 6.948 1.00 93.75 183 ASN A O 1
ATOM 1521 N N . GLU A 1 184 ? -23.390 4.330 6.795 1.00 93.44 184 GLU A N 1
ATOM 1522 C CA . GLU A 1 184 ? -23.184 3.691 5.491 1.00 93.44 184 GLU A CA 1
ATOM 1523 C C . GLU A 1 184 ? -22.668 2.250 5.598 1.00 93.44 184 GLU A C 1
ATOM 1525 O O . GLU A 1 184 ? -22.799 1.483 4.643 1.00 93.44 184 GLU A O 1
ATOM 1530 N N . ILE A 1 185 ? -22.126 1.838 6.751 1.00 94.62 185 ILE A N 1
ATOM 1531 C CA . ILE A 1 185 ? -21.576 0.485 6.942 1.00 94.62 185 ILE A CA 1
ATOM 1532 C C . ILE A 1 185 ? -22.594 -0.588 6.573 1.00 94.62 185 ILE A C 1
ATOM 1534 O O . ILE A 1 185 ? -22.240 -1.548 5.895 1.00 94.62 185 ILE A O 1
ATOM 1538 N N . ASP A 1 186 ? -23.856 -0.423 6.969 1.00 92.88 186 ASP A N 1
ATOM 1539 C CA . ASP A 1 186 ? -24.879 -1.431 6.699 1.00 92.88 186 ASP A CA 1
ATOM 1540 C C . ASP A 1 186 ? -25.144 -1.632 5.198 1.00 92.88 186 ASP A C 1
ATOM 1542 O O . ASP A 1 186 ? -25.353 -2.754 4.737 1.00 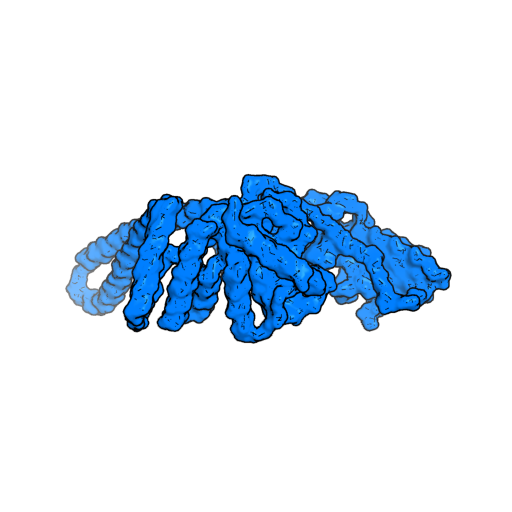92.88 186 ASP A O 1
ATOM 1546 N N . ASN A 1 187 ? -25.059 -0.551 4.418 1.00 92.44 187 ASN A N 1
ATOM 1547 C CA . ASN A 1 187 ? -25.273 -0.575 2.971 1.00 92.44 187 ASN A CA 1
ATOM 1548 C C . ASN A 1 187 ? -24.150 -1.310 2.227 1.00 92.44 187 ASN A C 1
ATOM 1550 O O . ASN A 1 187 ? -24.376 -1.850 1.136 1.00 92.44 187 ASN A O 1
ATOM 1554 N N . TYR A 1 188 ? -22.946 -1.317 2.805 1.00 94.69 188 TYR A N 1
ATOM 1555 C CA . TYR A 1 188 ? -21.724 -1.774 2.150 1.00 94.69 188 TYR A CA 1
ATOM 1556 C C . TYR A 1 188 ? -20.987 -2.889 2.891 1.00 94.69 188 TYR A C 1
ATOM 1558 O O . TYR A 1 188 ? -19.912 -3.273 2.451 1.00 94.69 188 TYR A O 1
ATOM 1566 N N . PHE A 1 189 ? -21.541 -3.457 3.965 1.00 93.31 189 PHE A N 1
ATOM 1567 C CA . PHE A 1 189 ? -20.825 -4.395 4.840 1.00 93.31 189 PHE A CA 1
ATOM 1568 C C . PHE A 1 189 ? -20.167 -5.565 4.086 1.00 93.31 189 PHE A C 1
ATOM 1570 O O . PHE A 1 189 ? -19.042 -5.957 4.394 1.00 93.31 189 PHE A O 1
ATOM 1577 N N . HIS A 1 190 ? -20.841 -6.074 3.051 1.00 92.06 190 HIS A N 1
ATOM 1578 C CA . HIS A 1 190 ? -20.373 -7.170 2.191 1.00 92.06 190 HIS A CA 1
ATOM 1579 C C . HIS A 1 190 ? -19.661 -6.714 0.900 1.00 92.06 190 HIS A C 1
ATOM 1581 O O . HIS A 1 190 ? -19.427 -7.527 0.007 1.00 92.06 190 HIS A O 1
ATOM 1587 N N . TYR A 1 191 ? -19.346 -5.425 0.779 1.00 93.81 191 TYR A N 1
ATOM 1588 C CA . TYR A 1 191 ? -18.686 -4.816 -0.374 1.00 93.81 191 TYR A CA 1
ATOM 1589 C C . TYR A 1 191 ? -17.325 -4.223 0.013 1.00 93.81 191 TYR A C 1
ATOM 1591 O O . TYR A 1 191 ? -17.113 -3.747 1.134 1.00 93.81 191 TYR A O 1
ATOM 1599 N N . GLY A 1 192 ? -16.417 -4.227 -0.962 1.00 92.56 192 GLY A N 1
ATOM 1600 C CA . GLY A 1 192 ? -15.075 -3.680 -0.868 1.00 92.56 192 GLY A CA 1
ATOM 1601 C C . GLY A 1 192 ? -14.317 -4.245 0.322 1.00 92.56 192 GLY A C 1
ATOM 1602 O O . GLY A 1 192 ? -14.295 -5.450 0.568 1.00 92.56 192 GLY A O 1
ATOM 1603 N N . TYR A 1 193 ? -13.736 -3.328 1.085 1.00 94.81 193 TYR A N 1
ATOM 1604 C CA . TYR A 1 193 ? -13.049 -3.617 2.337 1.00 94.81 193 TYR A CA 1
ATOM 1605 C C . TYR A 1 193 ? -13.818 -3.058 3.540 1.00 94.81 193 TYR A C 1
ATOM 1607 O O . TYR A 1 193 ? -13.218 -2.824 4.586 1.00 94.81 193 TYR A O 1
ATOM 1615 N N . THR A 1 194 ? -15.141 -2.869 3.429 1.00 95.69 194 THR A N 1
ATOM 1616 C CA . THR A 1 194 ? -15.975 -2.294 4.501 1.00 95.69 194 THR A CA 1
ATOM 1617 C C . THR A 1 194 ? -15.865 -3.086 5.797 1.00 95.69 194 THR A C 1
ATOM 1619 O O . THR A 1 194 ? -15.567 -2.502 6.838 1.00 95.69 194 THR A O 1
ATOM 1622 N N . TYR A 1 195 ? -16.046 -4.413 5.752 1.00 94.38 195 TYR A N 1
ATOM 1623 C CA . TYR A 1 195 ? -15.916 -5.235 6.958 1.00 94.38 195 TYR A CA 1
ATOM 1624 C C . TYR A 1 195 ? -14.501 -5.152 7.543 1.00 94.38 195 TYR A C 1
ATOM 1626 O O . TYR A 1 195 ? -14.351 -5.018 8.754 1.00 94.38 195 TYR A O 1
ATOM 1634 N N . PHE A 1 196 ? -13.463 -5.140 6.699 1.00 93.75 196 PHE A N 1
ATOM 1635 C CA . PHE A 1 196 ? -12.087 -4.992 7.170 1.00 93.75 196 PHE A CA 1
ATOM 1636 C C . PHE A 1 196 ? -11.880 -3.637 7.862 1.00 93.75 196 PHE A C 1
ATOM 1638 O O . PHE A 1 196 ? -11.395 -3.594 8.990 1.00 93.75 196 PHE A O 1
ATOM 1645 N N . ASN A 1 197 ? -12.294 -2.539 7.226 1.00 94.38 197 ASN A N 1
ATOM 1646 C CA . ASN A 1 197 ? -12.190 -1.190 7.776 1.00 94.38 197 ASN A CA 1
ATOM 1647 C C . ASN A 1 197 ? -12.982 -1.069 9.090 1.00 94.38 197 ASN A C 1
ATOM 1649 O O . ASN A 1 197 ? -12.480 -0.503 10.060 1.00 94.38 197 ASN A O 1
ATOM 1653 N N . PHE A 1 198 ? -14.173 -1.668 9.179 1.00 93.38 198 PHE A N 1
ATOM 1654 C CA . PHE A 1 198 ? -14.963 -1.680 10.410 1.00 93.38 198 PHE A CA 1
ATOM 1655 C C . PHE A 1 198 ? -14.323 -2.516 11.518 1.00 93.38 198 PHE A C 1
ATOM 1657 O O . PHE A 1 198 ? -14.202 -2.066 12.658 1.00 93.38 198 PHE A O 1
ATOM 1664 N N . ALA A 1 199 ? -13.886 -3.733 11.208 1.00 88.81 199 ALA A N 1
ATOM 1665 C CA . ALA A 1 199 ? -13.283 -4.624 12.186 1.00 88.81 199 ALA A CA 1
ATOM 1666 C C . ALA A 1 199 ? -11.951 -4.060 12.698 1.00 88.81 199 ALA A C 1
ATOM 1668 O O . ALA A 1 199 ? -11.724 -4.043 13.908 1.00 88.81 199 ALA A O 1
ATOM 1669 N N . HIS A 1 200 ? -11.104 -3.562 11.796 1.00 85.94 200 HIS A N 1
ATOM 1670 C CA . HIS A 1 200 ? -9.716 -3.209 12.078 1.00 85.94 200 HIS A CA 1
ATOM 1671 C C . HIS A 1 200 ? -9.491 -1.740 12.459 1.00 85.94 200 HIS A C 1
ATOM 1673 O O . HIS A 1 200 ? -8.681 -1.492 13.346 1.00 85.94 200 HIS A O 1
ATOM 1679 N N . TYR A 1 201 ? -10.205 -0.787 11.850 1.00 86.00 201 TYR A N 1
ATOM 1680 C CA . TYR A 1 201 ? -9.887 0.645 11.957 1.00 86.00 201 TYR A CA 1
ATOM 1681 C C . TYR A 1 201 ? -10.982 1.519 12.566 1.00 86.00 201 TYR A C 1
ATOM 1683 O O . TYR A 1 201 ? -10.692 2.607 13.059 1.00 86.00 201 TYR A O 1
ATOM 1691 N N . PHE A 1 202 ? -12.236 1.073 12.547 1.00 89.94 202 PHE A N 1
ATOM 1692 C CA . PHE A 1 202 ? -13.330 1.859 13.104 1.00 89.94 202 PHE A CA 1
ATOM 1693 C C . PHE A 1 202 ? -13.324 1.828 14.637 1.00 89.94 202 PHE A C 1
ATOM 1695 O O . PHE A 1 202 ? -13.345 0.753 15.254 1.00 89.94 202 PHE A O 1
ATOM 1702 N N . SER A 1 203 ? -13.347 3.015 15.241 1.00 87.38 203 SER A N 1
ATOM 1703 C CA . SER A 1 203 ? -13.415 3.214 16.688 1.00 87.38 203 SER A CA 1
ATOM 1704 C C . SER A 1 203 ? -14.768 2.758 17.230 1.0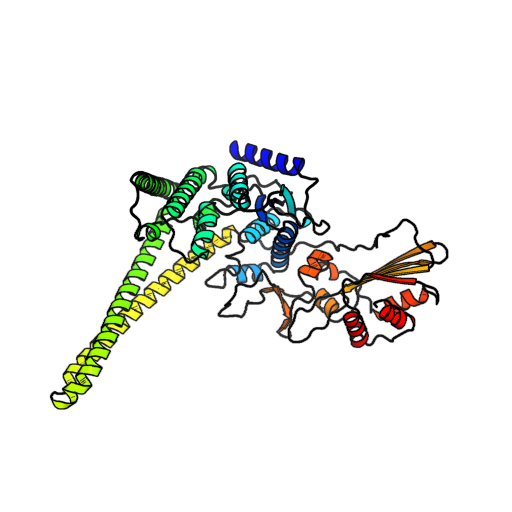0 87.38 203 SER A C 1
ATOM 1706 O O . SER A 1 203 ? -15.800 3.359 16.948 1.00 87.38 203 SER A O 1
ATOM 1708 N N . LYS A 1 204 ? -14.763 1.678 18.017 1.00 85.69 204 LYS A N 1
ATOM 1709 C CA . LYS A 1 204 ? -15.969 1.113 18.661 1.00 85.69 204 LYS A CA 1
ATOM 1710 C C . LYS A 1 204 ? -16.168 1.613 20.093 1.00 85.69 204 LYS A C 1
ATOM 1712 O O . LYS A 1 204 ? -17.142 1.252 20.746 1.00 85.69 204 LYS A O 1
ATOM 1717 N N . ASP A 1 205 ? -15.220 2.403 20.579 1.00 80.94 205 ASP A N 1
ATOM 1718 C CA . ASP A 1 205 ? -15.248 3.034 21.885 1.00 80.94 205 ASP A CA 1
ATOM 1719 C C . ASP A 1 205 ? -14.720 4.461 21.738 1.00 80.94 205 ASP A C 1
ATOM 1721 O O . ASP A 1 205 ? -13.685 4.680 21.109 1.00 80.94 205 ASP A O 1
ATOM 1725 N N . ILE A 1 206 ? -15.473 5.421 22.267 1.00 81.25 206 ILE A N 1
ATOM 1726 C CA . ILE A 1 206 ? -15.124 6.846 22.259 1.00 81.25 206 ILE A CA 1
ATOM 1727 C C . ILE A 1 206 ? -14.989 7.406 23.678 1.00 81.25 206 ILE A C 1
ATOM 1729 O O . ILE A 1 206 ? -14.814 8.610 23.826 1.00 81.25 206 ILE A O 1
ATOM 1733 N N . SER A 1 207 ? -15.072 6.554 24.707 1.00 76.69 207 SER A N 1
ATOM 1734 C CA . SER A 1 207 ? -15.001 6.950 26.121 1.00 76.69 207 SER A CA 1
ATOM 1735 C C . SER A 1 207 ? -13.730 7.729 26.447 1.00 76.69 207 SER A C 1
ATOM 1737 O O . SER A 1 207 ? -13.819 8.763 27.093 1.00 76.69 207 SER A O 1
ATOM 1739 N N . TYR A 1 208 ? -12.593 7.324 25.878 1.00 70.00 208 TYR A N 1
ATOM 1740 C CA . TYR A 1 208 ? -11.309 8.013 26.026 1.00 70.00 208 TYR A CA 1
ATOM 1741 C C . TYR A 1 208 ? -11.349 9.497 25.617 1.00 70.00 208 TYR A C 1
ATOM 1743 O O . TYR A 1 208 ? -10.670 10.329 26.204 1.00 70.00 208 TYR A O 1
ATOM 1751 N N . PHE A 1 209 ? -12.174 9.864 24.631 1.00 71.38 209 PHE A N 1
ATOM 1752 C CA . PHE A 1 209 ? -12.316 11.266 24.220 1.00 71.38 209 PHE A CA 1
ATOM 1753 C C . PHE A 1 209 ? -13.240 12.068 25.145 1.00 71.38 209 PHE A C 1
ATOM 1755 O O . PHE A 1 209 ? -13.238 13.294 25.098 1.00 71.38 209 PHE A O 1
ATOM 1762 N N . LEU A 1 210 ? -14.043 11.389 25.968 1.00 71.75 210 LEU A N 1
ATOM 1763 C CA . LEU A 1 210 ? -14.947 12.007 26.940 1.00 71.75 210 LEU A CA 1
ATOM 1764 C C . LEU A 1 210 ? -14.259 12.292 28.281 1.00 71.75 210 LEU A C 1
ATOM 1766 O O . LEU A 1 210 ? -14.846 12.969 29.118 1.00 71.75 210 LEU A O 1
ATOM 1770 N N . GLU A 1 211 ? -13.040 11.790 28.481 1.00 65.69 211 GLU A N 1
ATOM 1771 C CA . GLU A 1 211 ? -12.212 12.050 29.667 1.00 65.69 211 GLU A CA 1
ATOM 1772 C C . GLU A 1 211 ? -11.512 13.424 29.616 1.00 65.69 211 GLU A C 1
ATOM 1774 O O . GLU A 1 211 ? -10.828 13.799 30.562 1.00 65.69 211 GLU A O 1
ATOM 1779 N N . GLY A 1 212 ? -11.673 14.186 28.526 1.00 63.78 212 GLY A N 1
ATOM 1780 C CA . GLY A 1 212 ? -11.114 15.533 28.383 1.00 63.78 212 GLY A CA 1
ATOM 1781 C C . GLY A 1 212 ? -11.868 16.614 29.172 1.00 63.78 212 GLY A C 1
ATOM 1782 O O . GLY A 1 212 ? -13.063 16.506 29.430 1.00 63.78 212 GLY A O 1
ATOM 1783 N N . ASP A 1 213 ? -11.178 17.719 29.476 1.00 63.66 213 ASP A N 1
ATOM 1784 C CA . ASP A 1 213 ? -11.680 18.835 30.303 1.00 63.66 213 ASP A CA 1
ATOM 1785 C C . ASP A 1 213 ? -12.746 19.734 29.628 1.00 63.66 213 ASP A C 1
ATOM 1787 O O . ASP A 1 213 ? -13.112 20.787 30.160 1.00 63.66 213 ASP A O 1
ATOM 1791 N N . PHE A 1 214 ? -13.261 19.377 28.446 1.00 73.88 214 PHE A N 1
ATOM 1792 C CA . PHE A 1 214 ? -14.212 20.219 27.713 1.00 73.88 214 PHE A CA 1
ATOM 1793 C C . PHE A 1 214 ? -15.676 19.865 28.004 1.00 73.88 214 PHE A C 1
ATOM 1795 O O . PHE A 1 214 ? -16.097 18.709 27.984 1.00 73.88 214 PHE A O 1
ATOM 1802 N N . GLN A 1 215 ? -16.504 20.893 28.218 1.00 78.31 215 GLN A N 1
ATOM 1803 C CA . GLN A 1 215 ? -17.942 20.713 28.414 1.00 78.31 215 GLN A CA 1
ATOM 1804 C C . GLN A 1 215 ? -18.648 20.403 27.089 1.00 78.31 215 GLN A C 1
ATOM 1806 O O . GLN A 1 215 ? -18.649 21.202 26.151 1.00 78.31 215 GLN A O 1
ATOM 1811 N N . LEU A 1 216 ? -19.299 19.242 27.029 1.00 83.56 216 LEU A N 1
ATOM 1812 C CA . LEU A 1 216 ? -20.087 18.827 25.873 1.00 83.56 216 LEU A CA 1
ATOM 1813 C C . LEU A 1 216 ? -21.383 19.635 25.773 1.00 83.56 216 LEU A C 1
ATOM 1815 O O . LEU A 1 216 ? -22.170 19.694 26.719 1.00 83.56 216 LEU A O 1
ATOM 1819 N N . THR A 1 217 ? -21.658 20.180 24.590 1.00 85.81 217 THR A N 1
ATOM 1820 C CA . THR A 1 217 ? -22.965 20.778 24.291 1.00 85.81 217 THR A CA 1
ATOM 1821 C C . THR A 1 217 ? -24.053 19.701 24.211 1.00 85.81 217 THR A C 1
ATOM 1823 O O . THR A 1 217 ? -23.780 18.545 23.869 1.00 85.81 217 THR A O 1
ATOM 1826 N N . SER A 1 218 ? -25.312 20.074 24.458 1.00 87.62 218 SER A N 1
ATOM 1827 C CA . SER A 1 218 ? -26.464 19.163 24.332 1.00 87.62 218 SER A CA 1
ATOM 1828 C C . SER A 1 218 ? -26.556 18.521 22.940 1.00 87.62 218 SER A C 1
ATOM 1830 O O . SER A 1 218 ? -26.852 17.334 22.811 1.00 87.62 218 SER A O 1
ATOM 1832 N N . THR A 1 219 ? -26.217 19.275 21.892 1.00 90.56 219 THR A N 1
ATOM 1833 C CA . THR A 1 219 ? -26.164 18.788 20.507 1.00 90.56 219 THR A CA 1
ATOM 1834 C C . THR A 1 219 ? -25.158 17.650 20.327 1.00 90.56 219 THR A C 1
ATOM 1836 O O . THR A 1 219 ? -25.464 16.652 19.673 1.00 90.56 219 THR A O 1
ATOM 1839 N N . ILE A 1 220 ? -23.959 17.767 20.904 1.00 88.75 220 ILE A N 1
ATOM 1840 C CA . ILE A 1 220 ? -22.923 16.729 20.795 1.00 88.75 220 ILE A CA 1
ATOM 1841 C C . ILE A 1 220 ? -23.315 15.498 21.617 1.00 88.75 220 ILE A C 1
ATOM 1843 O O . ILE A 1 220 ? -23.153 14.373 21.145 1.00 88.75 220 ILE A O 1
ATOM 1847 N N . GLN A 1 221 ? -23.909 15.687 22.798 1.00 89.88 221 GLN A N 1
ATOM 1848 C CA . GLN A 1 221 ? -24.418 14.580 23.615 1.00 89.88 221 GLN A CA 1
ATOM 1849 C C . GLN A 1 221 ? -25.461 13.742 22.860 1.00 89.88 221 GLN A C 1
ATOM 1851 O O . GLN A 1 221 ? -25.386 12.513 22.870 1.00 89.88 221 GLN A O 1
ATOM 1856 N N . LEU A 1 222 ? -26.387 14.387 22.140 1.00 93.06 222 LEU A N 1
ATOM 1857 C CA . LEU A 1 222 ? -27.361 13.689 21.292 1.00 93.06 222 LEU A CA 1
ATOM 1858 C C . LEU A 1 222 ? -26.683 12.890 20.169 1.00 93.06 222 LEU A C 1
ATOM 1860 O O . LEU A 1 222 ? -27.062 11.745 19.916 1.00 93.06 222 LEU A O 1
ATOM 1864 N N . LYS A 1 223 ? -25.644 13.446 19.532 1.00 93.88 223 LYS A N 1
ATOM 1865 C CA . LYS A 1 223 ? -24.859 12.734 18.508 1.00 93.88 223 LYS A CA 1
ATOM 1866 C C . LYS A 1 223 ? -24.130 11.516 19.083 1.00 93.88 223 LYS A C 1
ATOM 1868 O O . LYS A 1 223 ? -24.131 10.461 18.456 1.00 93.88 223 LYS A O 1
ATOM 1873 N N . ILE A 1 224 ? -23.567 11.617 20.288 1.00 92.19 224 ILE A N 1
ATOM 1874 C CA . ILE A 1 224 ? -22.931 10.487 20.990 1.00 92.19 224 ILE A CA 1
ATOM 1875 C C . ILE A 1 224 ? -23.954 9.384 21.293 1.00 92.19 224 ILE A C 1
ATOM 1877 O O . ILE A 1 224 ? -23.692 8.203 21.058 1.00 92.19 224 ILE A O 1
ATOM 1881 N N . GLN A 1 225 ? -25.141 9.751 21.781 1.00 92.62 225 GLN A N 1
ATOM 1882 C CA . GLN A 1 225 ? -26.222 8.791 22.024 1.00 92.62 225 GLN A CA 1
ATOM 1883 C C . GLN A 1 225 ? -26.652 8.092 20.730 1.00 92.62 225 GLN A C 1
ATOM 1885 O O . GLN A 1 225 ? -26.805 6.868 20.707 1.00 92.62 225 GLN A O 1
ATOM 1890 N N . GLN A 1 226 ? -26.796 8.853 19.642 1.00 95.00 226 GLN A N 1
ATOM 1891 C CA . GLN A 1 226 ? -27.088 8.314 18.317 1.00 95.00 226 GLN A CA 1
ATOM 1892 C C . GLN A 1 226 ? -25.991 7.352 17.846 1.00 95.00 226 GLN A C 1
ATOM 1894 O O . GLN A 1 226 ? -26.306 6.261 17.374 1.00 95.00 226 GLN A O 1
ATOM 1899 N N . PHE A 1 227 ? -24.720 7.718 18.017 1.00 94.88 227 PHE A N 1
ATOM 1900 C CA . PHE A 1 227 ? -23.575 6.884 17.654 1.00 94.88 227 PHE A CA 1
ATOM 1901 C C . PHE A 1 227 ? -23.612 5.545 18.393 1.00 94.88 227 PHE A C 1
ATOM 1903 O O . PHE A 1 227 ? -23.617 4.495 17.753 1.00 94.88 227 PHE A O 1
ATOM 1910 N N . ASN A 1 228 ? -23.734 5.571 19.722 1.00 92.81 228 ASN A N 1
ATOM 1911 C CA . ASN A 1 228 ? -23.780 4.358 20.541 1.00 92.81 228 ASN A CA 1
ATOM 1912 C C . ASN A 1 228 ? -24.966 3.459 20.164 1.00 92.81 228 ASN A C 1
ATOM 1914 O O . ASN A 1 228 ? -24.821 2.239 20.053 1.00 92.81 228 ASN A O 1
ATOM 1918 N N . ARG A 1 229 ? -26.141 4.053 19.917 1.00 94.31 229 ARG A N 1
ATOM 1919 C CA . ARG A 1 229 ? -27.325 3.316 19.463 1.00 94.31 229 ARG A CA 1
ATOM 1920 C C . ARG A 1 229 ? -27.080 2.640 18.113 1.00 94.31 229 ARG A C 1
ATOM 1922 O O . ARG A 1 229 ? -27.344 1.446 17.986 1.00 94.31 229 ARG A O 1
ATOM 1929 N N . ASN A 1 230 ? -26.584 3.381 17.125 1.00 94.69 230 ASN A N 1
ATOM 1930 C CA . ASN A 1 230 ? -26.351 2.866 15.775 1.00 94.69 230 ASN A CA 1
ATOM 1931 C C . ASN A 1 230 ? -25.251 1.796 15.762 1.00 94.69 230 ASN A C 1
ATOM 1933 O O . ASN A 1 230 ? -25.390 0.779 15.082 1.00 94.69 230 ASN A O 1
ATOM 1937 N N . LEU A 1 231 ? -24.203 1.976 16.568 1.00 94.19 231 LEU A N 1
ATOM 1938 C CA . LEU A 1 231 ? -23.111 1.019 16.694 1.00 94.19 231 LEU A CA 1
ATOM 1939 C C . LEU A 1 231 ? -23.628 -0.308 17.243 1.00 94.19 231 LEU A C 1
ATOM 1941 O O . LEU A 1 231 ? -23.381 -1.353 16.646 1.00 94.19 231 LEU A O 1
ATOM 1945 N N . ASN A 1 232 ? -24.417 -0.267 18.317 1.00 92.19 232 ASN A N 1
ATOM 1946 C CA . ASN A 1 232 ? -25.019 -1.466 18.896 1.00 92.19 232 ASN A CA 1
ATOM 1947 C C . ASN A 1 232 ? -25.932 -2.200 17.903 1.00 92.19 232 ASN A C 1
ATOM 1949 O O . ASN A 1 232 ? -25.931 -3.428 17.870 1.00 92.19 232 ASN A O 1
ATOM 1953 N N . LEU A 1 233 ? -26.687 -1.479 17.067 1.00 93.25 233 LEU A N 1
ATOM 1954 C CA . LEU A 1 233 ? -27.519 -2.103 16.031 1.00 93.25 233 LEU A CA 1
ATOM 1955 C C . LEU A 1 233 ? -26.677 -2.861 14.997 1.00 93.25 233 LEU A C 1
ATOM 1957 O O . LEU A 1 233 ? -27.010 -3.995 14.655 1.00 93.25 233 LEU A O 1
ATOM 1961 N N . ILE A 1 234 ? -25.578 -2.265 14.532 1.00 93.44 234 ILE A N 1
ATOM 1962 C CA . ILE A 1 234 ? -24.671 -2.895 13.563 1.00 93.44 234 ILE A CA 1
ATOM 1963 C C . ILE A 1 234 ? -23.962 -4.100 14.187 1.00 93.44 234 ILE A C 1
ATOM 1965 O O . ILE A 1 234 ? -23.926 -5.170 13.581 1.00 93.44 234 ILE A O 1
ATOM 1969 N N . LEU A 1 235 ? -23.450 -3.967 15.413 1.00 92.12 235 LEU A N 1
ATOM 1970 C CA . LEU A 1 235 ? -22.783 -5.068 16.113 1.00 92.12 235 LEU A CA 1
ATOM 1971 C C . LEU A 1 235 ? -23.719 -6.265 16.305 1.00 92.12 235 LEU A C 1
ATOM 1973 O O . LEU A 1 235 ? -23.305 -7.390 16.032 1.00 92.12 235 LEU A O 1
ATOM 1977 N N . LYS A 1 236 ? -24.979 -6.025 16.695 1.00 92.56 236 LYS A N 1
ATOM 1978 C CA . LYS A 1 236 ? -26.021 -7.061 16.791 1.00 92.56 236 LYS A CA 1
ATOM 1979 C C . LYS A 1 236 ? -26.272 -7.732 15.455 1.00 92.56 236 LYS A C 1
ATOM 1981 O O . LYS A 1 236 ? -26.224 -8.952 15.353 1.00 92.56 236 LYS A O 1
ATOM 1986 N N . LYS A 1 237 ? -26.522 -6.929 14.418 1.00 93.75 237 LYS A N 1
ATOM 1987 C CA . LYS A 1 237 ? -26.877 -7.426 13.086 1.00 93.75 237 LYS A CA 1
ATOM 1988 C C . LYS A 1 237 ? -25.816 -8.368 12.511 1.00 93.75 237 LYS A C 1
ATOM 1990 O O . LYS A 1 237 ? -26.171 -9.349 11.865 1.00 93.75 237 LYS A O 1
ATOM 1995 N N . TYR A 1 238 ? -24.540 -8.080 12.758 1.00 90.94 238 TYR A N 1
ATOM 1996 C CA . TYR A 1 238 ? -23.415 -8.855 12.230 1.00 90.94 238 TYR A CA 1
ATOM 1997 C C . TYR A 1 238 ? -22.757 -9.788 13.261 1.00 90.94 238 TYR A C 1
ATOM 1999 O O . TYR A 1 238 ? -21.707 -10.354 12.971 1.00 90.94 238 TYR A O 1
ATOM 2007 N N . ASN A 1 239 ? -23.371 -9.983 14.436 1.00 87.56 239 ASN A N 1
ATOM 2008 C CA . ASN A 1 239 ? -22.877 -10.843 15.522 1.00 87.56 239 ASN A CA 1
ATOM 2009 C C . ASN A 1 239 ? -21.446 -10.505 15.992 1.00 87.56 239 ASN A C 1
ATOM 2011 O O . ASN A 1 239 ? -20.639 -11.389 16.276 1.00 87.56 239 ASN A O 1
ATOM 2015 N N . LEU A 1 240 ? -21.128 -9.213 16.080 1.00 85.94 240 LEU A N 1
ATOM 2016 C CA . LEU A 1 240 ? -19.814 -8.699 16.493 1.00 85.94 240 LEU A CA 1
ATOM 2017 C C . LEU A 1 240 ? -19.788 -8.213 17.953 1.00 85.94 240 LEU A C 1
ATOM 2019 O O . LEU A 1 240 ? -18.756 -7.740 18.429 1.00 85.94 240 LEU A O 1
ATOM 2023 N N . GLU A 1 241 ? -20.904 -8.327 18.679 1.00 85.00 241 GLU A N 1
ATOM 2024 C CA . GLU A 1 241 ? -21.004 -7.929 20.090 1.00 85.00 241 GLU A CA 1
ATOM 2025 C C . GLU A 1 241 ? -20.048 -8.726 20.974 1.00 85.00 241 GLU A C 1
ATOM 2027 O O . GLU A 1 241 ? -19.341 -8.149 21.794 1.00 85.00 241 GLU A O 1
ATOM 2032 N N . THR A 1 242 ? -19.974 -10.044 20.775 1.00 81.69 242 THR A N 1
ATOM 2033 C CA . THR A 1 242 ? -19.123 -10.921 21.586 1.00 81.69 242 THR A CA 1
ATOM 2034 C C . THR A 1 242 ? -17.649 -10.545 21.461 1.00 81.69 242 THR A C 1
ATOM 2036 O O . THR A 1 242 ? -16.951 -10.478 22.468 1.00 81.69 242 THR A O 1
ATOM 2039 N N . GLU A 1 243 ? -17.174 -10.245 20.248 1.00 80.44 243 GLU A N 1
ATOM 2040 C CA . GLU A 1 243 ? -15.790 -9.806 20.026 1.00 80.44 243 GLU A CA 1
ATOM 2041 C C . GLU A 1 243 ? -15.494 -8.494 20.769 1.00 80.44 243 GLU A C 1
ATOM 2043 O O . GLU A 1 243 ? -14.439 -8.356 21.402 1.00 80.44 243 GLU A O 1
ATOM 2048 N N . LEU A 1 244 ? -16.431 -7.539 20.724 1.00 79.62 244 LEU A N 1
ATOM 2049 C CA . LEU A 1 244 ? -16.288 -6.254 21.403 1.00 79.62 244 LEU A CA 1
ATOM 2050 C C . LEU A 1 244 ? -16.314 -6.407 22.927 1.00 79.62 244 LEU A C 1
ATOM 2052 O O . LEU A 1 244 ? -15.452 -5.845 23.603 1.00 79.62 244 LEU A O 1
ATOM 2056 N N . GLU A 1 245 ? -17.261 -7.170 23.467 1.00 82.44 245 GLU A N 1
ATOM 2057 C CA . GLU A 1 245 ? -17.402 -7.378 24.911 1.00 82.44 245 GLU A CA 1
ATOM 2058 C C . GLU A 1 245 ? -16.204 -8.129 25.493 1.00 82.44 245 GLU A C 1
ATOM 2060 O O . GLU A 1 245 ? -15.649 -7.696 26.502 1.00 82.44 245 GLU A O 1
ATOM 2065 N N . VAL A 1 246 ? -15.714 -9.176 24.819 1.00 82.38 246 VAL A N 1
ATOM 2066 C CA . VAL A 1 246 ? -14.488 -9.878 25.236 1.00 82.38 246 VAL A CA 1
ATOM 2067 C C . VAL A 1 246 ? -13.285 -8.932 25.199 1.00 82.38 246 VAL A C 1
ATOM 2069 O O . VAL A 1 246 ? -12.476 -8.928 26.128 1.00 82.38 246 VAL A O 1
ATOM 2072 N N . SER A 1 247 ? -13.178 -8.088 24.166 1.00 78.25 247 SER A N 1
ATOM 2073 C CA . SER A 1 247 ? -12.108 -7.088 24.075 1.00 78.25 247 SER A CA 1
ATOM 2074 C C . SER A 1 247 ? -12.165 -6.081 25.226 1.00 78.25 247 SER A C 1
ATOM 2076 O O . SER A 1 247 ? -11.137 -5.804 25.846 1.00 78.25 247 SER A O 1
ATOM 2078 N N . LYS A 1 248 ? -13.355 -5.551 25.539 1.00 80.69 248 LYS A N 1
ATOM 2079 C CA . LYS A 1 248 ? -13.570 -4.611 26.650 1.00 80.69 248 LYS A CA 1
ATOM 2080 C C . LYS A 1 248 ? -13.295 -5.260 27.999 1.00 80.69 248 LYS A C 1
ATOM 2082 O O . LYS A 1 248 ? -12.641 -4.652 28.838 1.00 80.69 248 LYS A O 1
ATOM 2087 N N . GLN A 1 249 ? -13.760 -6.488 28.213 1.00 82.56 249 GLN A N 1
ATOM 2088 C CA . GLN A 1 249 ? -13.539 -7.223 29.455 1.00 82.56 249 GLN A CA 1
ATOM 2089 C C . GLN A 1 249 ? -12.047 -7.455 29.703 1.00 82.56 249 GLN A C 1
ATOM 2091 O O . GLN A 1 249 ? -11.560 -7.135 30.785 1.00 82.56 249 GLN A O 1
ATOM 2096 N N . LYS A 1 250 ? -11.311 -7.953 28.700 1.00 80.19 250 LYS A N 1
ATOM 2097 C CA . LYS A 1 250 ? -9.860 -8.162 28.818 1.00 80.19 250 LYS A CA 1
ATOM 2098 C C . LYS A 1 250 ? -9.119 -6.853 29.073 1.00 80.19 250 LYS A C 1
ATOM 2100 O O . LYS A 1 250 ? -8.256 -6.817 29.941 1.00 80.19 250 LYS A O 1
ATOM 2105 N N . HIS A 1 251 ? -9.486 -5.775 28.375 1.00 77.44 251 HIS A N 1
ATOM 2106 C CA . HIS A 1 251 ? -8.879 -4.463 28.603 1.00 77.44 251 HIS A CA 1
ATOM 2107 C C . HIS A 1 251 ? -9.163 -3.930 30.016 1.00 77.44 251 HIS A C 1
ATOM 2109 O O . HIS A 1 251 ? -8.234 -3.514 30.690 1.00 77.44 251 HIS A O 1
ATOM 2115 N N . ARG A 1 252 ? -10.403 -4.032 30.515 1.00 81.50 252 ARG A N 1
ATOM 2116 C CA . ARG A 1 252 ? -10.756 -3.636 31.892 1.00 81.50 252 ARG A CA 1
ATOM 2117 C C . ARG A 1 252 ? -9.962 -4.403 32.945 1.00 81.50 252 ARG A C 1
ATOM 2119 O O . ARG A 1 252 ? -9.512 -3.801 33.911 1.00 81.50 252 ARG A O 1
ATOM 2126 N N . ILE A 1 253 ? -9.805 -5.717 32.774 1.00 79.50 253 ILE A N 1
ATOM 2127 C CA . ILE A 1 253 ? -9.013 -6.551 33.691 1.00 79.50 253 ILE A CA 1
ATOM 2128 C C . ILE A 1 253 ? -7.546 -6.105 33.670 1.00 79.50 253 ILE A C 1
ATOM 2130 O O . ILE A 1 253 ? -6.961 -5.896 34.729 1.00 79.50 253 ILE A O 1
ATOM 2134 N N . PHE A 1 254 ? -6.983 -5.906 32.476 1.00 77.19 254 PHE A N 1
ATOM 2135 C CA . PHE A 1 254 ? -5.628 -5.390 32.294 1.00 77.19 254 PHE A CA 1
ATOM 2136 C C . PHE A 1 254 ? -5.433 -4.021 32.971 1.00 77.19 254 PHE A C 1
ATOM 2138 O O . PHE A 1 254 ? -4.555 -3.893 33.820 1.00 77.19 254 PHE A O 1
ATOM 2145 N N . SER A 1 255 ? -6.280 -3.032 32.667 1.00 75.94 255 SER A N 1
ATOM 2146 C CA . SER A 1 255 ? -6.191 -1.677 33.229 1.00 75.94 255 SER A CA 1
ATOM 2147 C C . SER A 1 255 ? -6.365 -1.663 34.746 1.00 75.94 255 SER A C 1
ATOM 2149 O O . SER A 1 255 ? -5.636 -0.959 35.433 1.00 75.94 255 SER A O 1
ATOM 2151 N N . LYS A 1 256 ? -7.274 -2.488 35.284 1.00 83.94 256 LYS A N 1
ATOM 2152 C CA . LYS A 1 256 ? -7.461 -2.631 36.731 1.00 83.94 256 LYS A CA 1
ATOM 2153 C C . LYS A 1 256 ? -6.182 -3.119 37.414 1.00 83.94 256 LYS A C 1
ATOM 2155 O O . LYS A 1 256 ? -5.760 -2.532 38.404 1.00 83.94 256 LYS A O 1
ATOM 2160 N N . TYR A 1 257 ? -5.562 -4.185 36.906 1.00 79.00 257 TYR A N 1
ATOM 2161 C CA . TYR A 1 257 ? -4.330 -4.702 37.510 1.00 79.00 257 TYR A CA 1
ATOM 2162 C C . TYR A 1 257 ? -3.136 -3.772 37.307 1.00 79.00 257 TYR A C 1
ATOM 2164 O O . TYR A 1 257 ? -2.269 -3.716 38.176 1.00 79.00 257 TYR A O 1
ATOM 2172 N N . GLN A 1 258 ? -3.105 -3.024 36.202 1.00 76.06 258 GLN A N 1
ATOM 2173 C CA . GLN A 1 258 ? -2.121 -1.969 35.994 1.00 76.06 258 GLN A CA 1
ATOM 2174 C C . GLN A 1 258 ? -2.244 -0.888 37.077 1.00 76.06 258 GLN A C 1
ATOM 2176 O O . GLN A 1 258 ? -1.263 -0.604 37.755 1.00 76.06 258 GLN A O 1
ATOM 2181 N N . GLU A 1 259 ? -3.446 -0.349 37.293 1.00 81.56 259 GLU A N 1
ATOM 2182 C CA . GLU A 1 259 ? -3.709 0.673 38.311 1.00 81.56 259 GLU A CA 1
ATOM 2183 C C . GLU A 1 259 ? -3.414 0.154 39.730 1.00 81.56 259 GLU A C 1
ATOM 2185 O O . GLU A 1 259 ? -2.759 0.825 40.528 1.00 81.56 259 GLU A O 1
ATOM 2190 N N . GLU A 1 260 ? -3.841 -1.070 40.056 1.00 80.06 260 GLU A N 1
ATOM 2191 C CA . GLU A 1 260 ? -3.570 -1.683 41.359 1.00 80.06 260 GLU A CA 1
ATOM 2192 C C . GLU A 1 260 ? -2.071 -1.894 41.617 1.00 80.06 260 GLU A C 1
ATOM 2194 O O . GLU A 1 260 ? -1.637 -1.762 42.767 1.00 80.06 260 GLU A O 1
ATOM 2199 N N . TYR A 1 261 ? -1.303 -2.240 40.577 1.00 73.50 261 TYR A N 1
ATOM 2200 C CA . TYR A 1 261 ? 0.151 -2.363 40.639 1.00 73.50 261 TYR A CA 1
ATOM 2201 C C . TYR A 1 261 ? 0.820 -0.991 40.767 1.00 73.50 261 TYR A C 1
ATOM 2203 O O . TYR A 1 261 ? 1.658 -0.818 41.647 1.00 73.50 261 TYR A O 1
ATOM 2211 N N . GLU A 1 262 ? 0.442 -0.013 39.942 1.00 75.44 262 GLU A N 1
ATOM 2212 C CA . GLU A 1 262 ? 1.006 1.342 39.958 1.00 75.44 262 GLU A CA 1
ATOM 2213 C C . GLU A 1 262 ? 0.765 2.040 41.304 1.00 75.44 262 GLU A C 1
ATOM 2215 O O . GLU A 1 262 ? 1.708 2.586 41.882 1.00 75.44 262 GLU A O 1
ATOM 2220 N N . ASN A 1 263 ? -0.449 1.944 41.856 1.00 80.31 263 ASN A N 1
ATOM 2221 C CA . ASN A 1 263 ? -0.789 2.496 43.169 1.00 80.31 263 ASN A CA 1
ATOM 2222 C C . ASN A 1 263 ? 0.027 1.841 44.291 1.00 80.31 263 ASN A C 1
ATOM 2224 O O . ASN A 1 263 ? 0.616 2.533 45.119 1.00 80.31 263 ASN A O 1
ATOM 2228 N N . GLU A 1 264 ? 0.122 0.509 44.310 1.00 73.25 264 GLU A N 1
ATOM 2229 C CA . GLU A 1 264 ? 0.872 -0.190 45.358 1.00 73.25 264 GLU A CA 1
ATOM 2230 C C . GLU A 1 264 ? 2.387 -0.000 45.223 1.00 73.25 264 GLU A C 1
ATOM 2232 O O . GLU A 1 264 ? 3.096 0.116 46.224 1.00 73.25 264 GLU A O 1
ATOM 2237 N N . HIS A 1 265 ? 2.894 0.084 43.994 1.00 70.31 265 HIS A N 1
ATOM 2238 C CA . HIS A 1 265 ? 4.295 0.383 43.728 1.00 70.31 265 HIS A CA 1
ATOM 2239 C C . HIS A 1 265 ? 4.646 1.822 44.132 1.00 70.31 265 HIS A C 1
ATOM 2241 O O . HIS A 1 265 ? 5.692 2.050 44.745 1.00 70.31 265 HIS A O 1
ATOM 2247 N N . SER A 1 266 ? 3.760 2.784 43.859 1.00 72.88 266 SER A N 1
ATOM 2248 C CA . SER A 1 266 ? 3.898 4.169 44.317 1.00 72.88 266 SER A CA 1
ATOM 2249 C C . SER A 1 266 ? 3.893 4.255 45.847 1.00 72.88 266 SER A C 1
ATOM 2251 O O . SER A 1 266 ? 4.817 4.827 46.429 1.00 72.88 266 SER A O 1
ATOM 2253 N N . ASP A 1 267 ? 2.941 3.590 46.509 1.00 72.69 267 ASP A N 1
ATOM 2254 C CA . ASP A 1 267 ? 2.869 3.483 47.972 1.00 72.69 267 ASP A CA 1
ATOM 2255 C C . ASP A 1 267 ? 4.125 2.838 48.571 1.00 72.69 267 ASP A C 1
ATOM 2257 O O . ASP A 1 267 ? 4.627 3.280 49.609 1.00 72.69 267 ASP A O 1
ATOM 2261 N N . TYR A 1 268 ? 4.655 1.793 47.930 1.00 69.44 268 TYR A N 1
ATOM 2262 C CA . TYR A 1 268 ? 5.898 1.138 48.333 1.00 69.44 268 TYR A CA 1
ATOM 2263 C C . TYR A 1 268 ? 7.095 2.087 48.219 1.00 69.44 268 TYR A C 1
ATOM 2265 O O . TYR A 1 268 ? 7.891 2.183 49.161 1.00 69.44 268 TYR A O 1
ATOM 2273 N N . ILE A 1 269 ? 7.226 2.814 47.104 1.00 67.31 269 ILE A N 1
ATOM 2274 C CA . ILE A 1 269 ? 8.291 3.804 46.899 1.00 67.31 269 ILE A CA 1
ATOM 2275 C C . ILE A 1 269 ? 8.178 4.924 47.939 1.00 67.31 269 ILE A C 1
ATOM 2277 O O . ILE A 1 269 ? 9.186 5.302 48.545 1.00 67.31 269 ILE A O 1
ATOM 2281 N N . GLU A 1 270 ? 6.976 5.450 48.179 1.00 69.62 270 GLU A N 1
ATOM 2282 C CA . GLU A 1 270 ? 6.749 6.527 49.140 1.00 69.62 270 GLU A CA 1
ATOM 2283 C C . GLU A 1 270 ? 7.044 6.074 50.573 1.00 69.62 270 GLU A C 1
ATOM 2285 O O . GLU A 1 270 ? 7.809 6.735 51.283 1.00 69.62 270 GLU A O 1
ATOM 2290 N N . LYS A 1 271 ? 6.543 4.905 50.985 1.00 67.56 271 LYS A N 1
ATOM 2291 C CA . LYS A 1 271 ? 6.828 4.332 52.308 1.00 67.56 271 LYS A CA 1
ATOM 2292 C C . LYS A 1 271 ? 8.303 3.995 52.468 1.00 67.56 271 LYS A C 1
ATOM 2294 O O . LYS A 1 271 ? 8.855 4.275 53.525 1.00 67.56 271 LYS A O 1
ATOM 2299 N N . SER A 1 272 ? 8.978 3.493 51.435 1.00 63.59 272 SER A N 1
ATOM 2300 C CA . SER A 1 272 ? 10.427 3.245 51.461 1.00 63.59 272 SER A CA 1
ATOM 2301 C C . SER A 1 272 ? 11.230 4.546 51.595 1.00 63.59 272 SER A C 1
ATOM 2303 O O . SER A 1 272 ? 12.203 4.609 52.351 1.00 63.59 272 SER A O 1
ATOM 2305 N N . ARG A 1 273 ? 10.799 5.634 50.938 1.00 63.50 273 ARG A N 1
ATOM 2306 C CA . ARG A 1 273 ? 11.392 6.977 51.091 1.00 63.50 273 ARG A CA 1
ATOM 2307 C C . ARG A 1 273 ? 11.159 7.545 52.491 1.00 63.50 273 ARG A C 1
ATOM 2309 O O . ARG A 1 273 ? 12.126 7.977 53.126 1.00 63.50 273 ARG A O 1
ATOM 2316 N N . GLN A 1 274 ? 9.931 7.489 53.007 1.00 61.88 274 GLN A N 1
ATOM 2317 C CA . GLN A 1 274 ? 9.596 7.904 54.374 1.00 61.88 274 GLN A CA 1
ATOM 2318 C C . GLN A 1 274 ? 10.358 7.072 55.408 1.00 61.88 274 GLN A C 1
ATOM 2320 O O . GLN A 1 274 ? 10.922 7.633 56.345 1.00 61.88 274 GLN A O 1
ATOM 2325 N N . GLN A 1 275 ? 10.465 5.757 55.204 1.00 60.06 275 GLN A N 1
ATOM 2326 C CA . GLN A 1 275 ? 11.248 4.857 56.041 1.00 60.06 275 GLN A CA 1
ATOM 2327 C C . GLN A 1 275 ? 12.740 5.149 55.958 1.00 60.06 275 GLN A C 1
ATOM 2329 O O . GLN A 1 275 ? 13.374 5.071 56.991 1.00 60.06 275 GLN A O 1
ATOM 2334 N N . SER A 1 276 ? 13.314 5.554 54.821 1.00 58.41 276 SER A N 1
ATOM 2335 C CA . SER A 1 276 ? 14.727 5.975 54.742 1.00 58.41 276 SER A CA 1
ATOM 2336 C C . SER A 1 276 ? 15.006 7.277 55.519 1.00 58.41 276 SER A C 1
ATOM 2338 O O . SER A 1 276 ? 16.048 7.416 56.168 1.00 58.41 276 SER A O 1
ATOM 2340 N N . GLY A 1 277 ? 14.044 8.210 55.528 1.00 55.78 277 GLY A N 1
ATOM 2341 C CA . GLY A 1 277 ? 14.079 9.438 56.329 1.00 55.78 277 GLY A CA 1
ATOM 2342 C C . GLY A 1 277 ? 13.839 9.189 57.823 1.00 55.78 277 GLY A C 1
ATOM 2343 O O . GLY A 1 277 ? 14.504 9.790 58.669 1.00 55.78 277 GLY A O 1
ATOM 2344 N N . LEU A 1 278 ? 12.945 8.251 58.152 1.00 51.06 278 LEU A N 1
ATOM 2345 C CA . LEU A 1 278 ? 12.701 7.759 59.507 1.00 51.06 278 LEU A CA 1
ATOM 2346 C C . LEU A 1 278 ? 13.854 6.884 60.010 1.00 51.06 278 LEU A C 1
ATOM 2348 O O . LEU A 1 278 ? 14.207 7.041 61.165 1.00 51.06 278 LEU A O 1
ATOM 2352 N N . LEU A 1 279 ? 14.517 6.064 59.184 1.00 48.56 279 LEU A N 1
ATOM 2353 C CA . LEU A 1 279 ? 15.701 5.256 59.532 1.00 48.56 279 LEU A CA 1
ATOM 2354 C C . LEU A 1 279 ? 16.826 6.166 60.026 1.00 48.56 279 LEU A C 1
ATOM 2356 O O . LEU A 1 279 ? 17.424 5.901 61.065 1.00 48.56 279 LEU A O 1
ATOM 2360 N N . LYS A 1 280 ? 17.054 7.294 59.335 1.00 52.31 280 LYS A N 1
ATOM 2361 C CA . LYS A 1 280 ? 18.011 8.329 59.764 1.00 52.31 280 LYS A CA 1
ATOM 2362 C C . LYS A 1 280 ? 17.678 8.927 61.140 1.00 52.31 280 LYS A C 1
ATOM 2364 O O . LYS A 1 280 ? 18.589 9.385 61.822 1.00 52.31 280 LYS A O 1
ATOM 2369 N N . ARG A 1 281 ? 16.407 8.916 61.567 1.00 51.31 281 ARG A N 1
ATOM 2370 C CA . ARG A 1 281 ? 15.950 9.407 62.886 1.00 51.31 281 ARG A CA 1
ATOM 2371 C C . ARG A 1 281 ? 15.784 8.295 63.944 1.00 51.31 281 ARG A C 1
ATOM 2373 O O . ARG A 1 281 ? 16.016 8.556 65.119 1.00 51.31 281 ARG A O 1
ATOM 2380 N N . LEU A 1 282 ? 15.435 7.067 63.548 1.00 45.19 282 LEU A N 1
ATOM 2381 C CA . LEU A 1 282 ? 15.073 5.919 64.400 1.00 45.19 282 LEU A CA 1
ATOM 2382 C C . LEU A 1 282 ? 16.207 4.919 64.646 1.00 45.19 282 LEU A C 1
ATOM 2384 O O . LEU A 1 282 ? 16.108 4.179 65.624 1.00 45.19 282 LEU A O 1
ATOM 2388 N N . ILE A 1 283 ? 17.315 4.952 63.883 1.00 51.44 283 ILE A N 1
ATOM 2389 C CA . ILE A 1 283 ? 18.583 4.277 64.262 1.00 51.44 283 ILE A CA 1
ATOM 2390 C C . ILE A 1 283 ? 19.020 4.679 65.688 1.00 51.44 283 ILE A C 1
ATOM 2392 O O . ILE A 1 283 ? 19.798 3.980 66.329 1.00 51.44 283 ILE A O 1
ATOM 2396 N N . LYS A 1 284 ? 18.457 5.766 66.226 1.00 47.59 284 LYS A N 1
ATOM 2397 C CA . LYS A 1 284 ? 18.674 6.225 67.590 1.00 47.59 284 LYS A CA 1
ATOM 2398 C C . LYS A 1 284 ? 17.792 5.557 68.668 1.00 47.59 284 LYS A C 1
ATOM 2400 O O . LYS A 1 284 ? 18.163 5.708 69.825 1.00 47.59 284 LYS A O 1
ATOM 2405 N N . ILE A 1 285 ? 16.656 4.883 68.371 1.00 53.22 285 ILE A N 1
ATOM 2406 C CA . ILE A 1 285 ? 15.684 4.500 69.437 1.00 53.22 285 ILE A CA 1
ATOM 2407 C C . ILE A 1 285 ? 15.032 3.082 69.387 1.00 53.22 285 ILE A C 1
ATOM 2409 O O . ILE A 1 285 ? 14.870 2.539 70.475 1.00 53.22 285 ILE A O 1
ATOM 2413 N N . ILE A 1 286 ? 14.646 2.406 68.279 1.00 46.75 286 ILE A N 1
ATOM 2414 C CA . ILE A 1 286 ? 13.820 1.148 68.401 1.00 46.75 286 ILE A CA 1
ATOM 2415 C C . ILE A 1 286 ? 14.176 -0.021 67.445 1.00 46.75 286 ILE A C 1
ATOM 2417 O O . ILE A 1 286 ? 14.609 0.175 66.314 1.00 46.75 286 ILE A O 1
ATOM 2421 N N . LYS A 1 287 ? 13.954 -1.250 67.965 1.00 53.69 287 LYS A N 1
ATOM 2422 C CA . LYS A 1 287 ? 14.163 -2.615 67.429 1.00 53.69 287 LYS A CA 1
ATOM 2423 C C . LYS A 1 287 ? 13.795 -2.826 65.946 1.00 53.69 287 LYS A C 1
ATOM 2425 O O . LYS A 1 287 ? 12.674 -2.592 65.513 1.00 53.69 287 LYS A O 1
ATOM 2430 N N . LYS A 1 288 ? 14.756 -3.416 65.230 1.00 50.03 288 LYS A N 1
ATOM 2431 C CA . LYS A 1 288 ? 14.847 -3.665 63.777 1.00 50.03 288 LYS A CA 1
ATOM 2432 C C . LYS A 1 288 ? 13.834 -4.682 63.198 1.00 50.03 288 LYS A C 1
ATOM 2434 O O . LYS A 1 288 ? 13.642 -4.718 61.990 1.00 50.03 288 LYS A O 1
ATOM 2439 N N . GLU A 1 289 ? 13.192 -5.511 64.025 1.00 49.28 289 GLU A N 1
ATOM 2440 C CA . GLU A 1 289 ? 12.438 -6.699 63.564 1.00 49.28 289 GLU A CA 1
ATOM 2441 C C . GLU A 1 289 ? 11.001 -6.437 63.077 1.00 49.28 289 GLU A C 1
ATOM 2443 O O . GLU A 1 289 ? 10.553 -7.099 62.143 1.00 49.28 289 GLU A O 1
ATOM 2448 N N . SER A 1 290 ? 10.258 -5.486 63.660 1.00 50.81 290 SER A N 1
ATOM 2449 C CA . SER A 1 290 ? 8.869 -5.206 63.235 1.00 50.81 290 SER A CA 1
ATOM 2450 C C . SER A 1 290 ? 8.795 -4.469 61.892 1.00 50.81 290 SER A C 1
ATOM 2452 O O . SER A 1 290 ? 7.844 -4.646 61.127 1.00 50.81 290 SER A O 1
ATOM 2454 N N . ILE A 1 291 ? 9.825 -3.677 61.586 1.00 50.41 291 ILE A N 1
ATOM 2455 C CA . ILE A 1 291 ? 9.941 -2.906 60.344 1.00 50.41 291 ILE A CA 1
ATOM 2456 C C . ILE A 1 291 ? 10.231 -3.843 59.164 1.00 50.41 291 ILE A C 1
ATOM 2458 O O . ILE A 1 291 ? 9.545 -3.751 58.149 1.00 50.41 291 ILE A O 1
ATOM 2462 N N . ASN A 1 292 ? 11.151 -4.803 59.323 1.00 53.09 292 ASN A N 1
ATOM 2463 C CA . ASN A 1 292 ? 11.486 -5.766 58.266 1.00 53.09 292 ASN A CA 1
ATOM 2464 C C . ASN A 1 292 ? 10.279 -6.628 57.855 1.00 53.09 292 ASN A C 1
ATOM 2466 O O . ASN A 1 292 ? 9.979 -6.705 56.671 1.00 53.09 292 ASN A O 1
ATOM 2470 N N . LYS A 1 293 ? 9.495 -7.156 58.812 1.00 56.97 293 LYS A N 1
ATOM 2471 C CA . LYS A 1 293 ? 8.262 -7.915 58.499 1.00 56.97 293 LYS A CA 1
ATOM 2472 C C . LYS A 1 293 ? 7.239 -7.114 57.693 1.00 56.97 293 LYS A C 1
ATOM 2474 O O . LYS A 1 293 ? 6.523 -7.672 56.871 1.00 56.97 293 LYS A O 1
ATOM 2479 N N . THR A 1 294 ? 7.144 -5.813 57.954 1.00 55.66 294 THR A N 1
ATOM 2480 C CA . THR A 1 294 ? 6.206 -4.942 57.241 1.00 55.66 294 THR A CA 1
ATOM 2481 C C . THR A 1 294 ? 6.669 -4.740 55.795 1.00 55.66 294 THR A C 1
ATOM 2483 O O . THR A 1 294 ? 5.862 -4.877 54.882 1.00 55.66 294 THR A O 1
ATOM 2486 N N . VAL A 1 295 ? 7.966 -4.491 55.574 1.00 54.25 295 VAL A N 1
ATOM 2487 C CA . VAL A 1 295 ? 8.564 -4.338 54.233 1.00 54.25 295 VAL A CA 1
ATOM 2488 C C . VAL A 1 295 ? 8.490 -5.636 53.423 1.00 54.25 295 VAL A C 1
ATOM 2490 O O . VAL A 1 295 ? 8.089 -5.589 52.262 1.00 54.25 295 VAL A O 1
ATOM 2493 N N . ASP A 1 296 ? 8.780 -6.783 54.040 1.00 58.41 296 ASP A N 1
ATOM 2494 C CA . ASP A 1 296 ? 8.721 -8.098 53.386 1.00 58.41 296 ASP A CA 1
ATOM 2495 C C . ASP A 1 296 ? 7.287 -8.453 52.946 1.00 58.41 296 ASP A C 1
ATOM 2497 O O . ASP A 1 296 ? 7.073 -8.946 51.835 1.00 58.41 296 ASP A O 1
ATOM 2501 N N . ASN A 1 297 ? 6.279 -8.132 53.767 1.00 61.28 297 ASN A N 1
ATOM 2502 C CA . ASN A 1 297 ? 4.869 -8.321 53.408 1.00 61.28 297 ASN A CA 1
ATOM 2503 C C . ASN A 1 297 ? 4.442 -7.421 52.232 1.00 61.28 297 ASN A C 1
ATOM 2505 O O . ASN A 1 297 ? 3.741 -7.889 51.336 1.00 61.28 297 ASN A O 1
ATOM 2509 N N . PHE A 1 298 ? 4.888 -6.158 52.193 1.00 58.34 298 PHE A N 1
ATOM 2510 C CA . PHE A 1 298 ? 4.605 -5.253 51.068 1.00 58.34 298 PHE A CA 1
ATOM 2511 C C . PHE A 1 298 ? 5.312 -5.686 49.781 1.00 58.34 298 PHE A C 1
ATOM 2513 O O . PHE A 1 298 ? 4.717 -5.634 48.709 1.00 58.34 298 PHE A O 1
ATOM 2520 N N . GLN A 1 299 ? 6.556 -6.156 49.872 1.00 59.91 299 GLN A N 1
ATOM 2521 C CA . GLN A 1 299 ? 7.280 -6.681 48.716 1.00 59.91 299 GLN A CA 1
ATOM 2522 C C . GLN A 1 299 ? 6.602 -7.941 48.157 1.00 59.91 299 GLN A C 1
ATOM 2524 O O . GLN A 1 299 ? 6.516 -8.110 46.943 1.00 59.91 299 GLN A O 1
ATOM 2529 N N . THR A 1 300 ? 6.065 -8.799 49.028 1.00 65.94 300 THR A N 1
ATOM 2530 C CA . THR A 1 300 ? 5.322 -10.003 48.625 1.00 65.94 300 THR A CA 1
ATOM 2531 C C . THR A 1 300 ? 3.992 -9.649 47.948 1.00 65.94 300 THR A C 1
ATOM 2533 O O . THR A 1 300 ? 3.726 -10.140 46.855 1.00 65.94 300 THR A O 1
ATOM 2536 N N . SER A 1 301 ? 3.211 -8.730 48.527 1.00 65.81 301 SER A N 1
ATOM 2537 C CA . SER A 1 301 ? 1.945 -8.234 47.955 1.00 65.81 301 SER A CA 1
ATOM 2538 C C . SER A 1 301 ? 2.144 -7.516 46.606 1.00 65.81 301 SER A C 1
ATOM 2540 O O . SER A 1 301 ? 1.448 -7.799 45.628 1.00 65.81 301 SER A O 1
ATOM 2542 N N . SER A 1 302 ? 3.180 -6.676 46.490 1.00 66.19 302 SER A N 1
ATOM 2543 C CA . SER A 1 302 ? 3.542 -6.009 45.231 1.00 66.19 302 SER A CA 1
ATOM 2544 C C . SER A 1 302 ? 3.963 -7.012 44.145 1.00 66.19 302 SER A C 1
ATOM 2546 O O . SER A 1 302 ? 3.569 -6.865 42.986 1.00 66.19 302 SER A O 1
ATOM 2548 N N . ASN A 1 303 ? 4.687 -8.077 44.512 1.00 72.69 303 ASN A N 1
ATOM 2549 C CA . ASN A 1 303 ? 5.051 -9.159 43.592 1.00 72.69 303 ASN A CA 1
ATOM 2550 C C . ASN A 1 303 ? 3.832 -9.981 43.130 1.00 72.69 303 ASN A C 1
ATOM 2552 O O . ASN A 1 303 ? 3.780 -10.392 41.969 1.00 72.69 303 ASN A O 1
ATOM 2556 N N . GLU A 1 304 ? 2.845 -10.213 44.000 1.00 78.56 304 GLU A N 1
ATOM 2557 C CA . GLU A 1 304 ? 1.593 -10.889 43.632 1.00 78.56 304 GLU A CA 1
ATOM 2558 C C . GLU A 1 304 ? 0.773 -10.061 42.636 1.00 78.56 304 GLU A C 1
ATOM 2560 O O . GLU A 1 304 ? 0.315 -10.595 41.623 1.00 78.56 304 GLU A O 1
ATOM 2565 N N . LYS A 1 305 ? 0.649 -8.747 42.852 1.00 76.69 305 LYS A N 1
ATOM 2566 C CA . LYS A 1 305 ? -0.023 -7.858 41.893 1.00 76.69 305 LYS A CA 1
ATOM 2567 C C . LYS A 1 305 ? 0.718 -7.731 40.572 1.00 76.69 305 LYS A C 1
ATOM 2569 O O . LYS A 1 305 ? 0.078 -7.754 39.525 1.00 76.69 305 LYS A O 1
ATOM 2574 N N . LEU A 1 306 ? 2.050 -7.657 40.600 1.00 72.81 306 LEU A N 1
ATOM 2575 C CA . LEU A 1 306 ? 2.865 -7.683 39.385 1.00 72.81 306 LEU A CA 1
ATOM 2576 C C . LEU A 1 306 ? 2.601 -8.959 38.579 1.00 72.81 306 LEU A C 1
ATOM 2578 O O . LEU A 1 306 ? 2.455 -8.897 37.361 1.00 72.81 306 LEU A O 1
ATOM 2582 N N . LYS A 1 307 ? 2.493 -10.111 39.250 1.00 81.88 307 LYS A N 1
ATOM 2583 C CA . LYS A 1 307 ? 2.159 -11.380 38.601 1.00 81.88 307 LYS A CA 1
ATOM 2584 C C . LYS A 1 307 ? 0.777 -11.333 37.941 1.00 81.88 307 LYS A C 1
ATOM 2586 O O . LYS A 1 307 ? 0.671 -11.680 36.770 1.00 81.88 307 LYS A O 1
ATOM 2591 N N . LEU A 1 308 ? -0.252 -10.864 38.652 1.00 82.06 308 LEU A N 1
ATOM 2592 C CA . LEU A 1 308 ? -1.610 -10.727 38.103 1.00 82.06 308 LEU A CA 1
ATOM 2593 C C . LEU A 1 308 ? -1.659 -9.751 36.918 1.00 82.06 308 LEU A C 1
ATOM 2595 O O . LEU A 1 308 ? -2.304 -10.032 35.908 1.00 82.06 308 LEU A O 1
ATOM 2599 N N . TYR A 1 309 ? -0.931 -8.637 37.012 1.00 75.31 309 TYR A N 1
ATOM 2600 C CA . TYR A 1 309 ? -0.766 -7.683 35.920 1.00 75.31 309 TYR A CA 1
ATOM 2601 C C . TYR A 1 309 ? -0.095 -8.322 34.696 1.00 75.31 309 TYR A C 1
ATOM 2603 O O . TYR A 1 309 ? -0.616 -8.195 33.589 1.00 75.31 309 TYR A O 1
ATOM 2611 N N . MET A 1 310 ? 1.009 -9.054 34.878 1.00 75.38 310 MET A N 1
ATOM 2612 C CA . MET A 1 310 ? 1.700 -9.759 33.789 1.00 75.38 310 MET A CA 1
ATOM 2613 C C . MET A 1 310 ? 0.812 -10.829 33.139 1.00 75.38 310 MET A C 1
ATOM 2615 O O . MET A 1 310 ? 0.742 -10.896 31.915 1.00 75.38 310 MET A O 1
ATOM 2619 N N . GLU A 1 311 ? 0.082 -11.620 33.930 1.00 84.12 311 GLU A N 1
ATOM 2620 C CA . GLU A 1 311 ? -0.855 -12.631 33.419 1.00 84.12 311 GLU A CA 1
ATOM 2621 C C . GLU A 1 311 ? -1.991 -11.995 32.603 1.00 84.12 311 GLU A C 1
ATOM 2623 O O . GLU A 1 311 ? -2.312 -12.460 31.505 1.00 84.12 311 GLU A O 1
ATOM 2628 N N . ALA A 1 312 ? -2.575 -10.901 33.103 1.00 79.31 312 ALA A N 1
ATOM 2629 C CA . ALA A 1 312 ? -3.609 -10.155 32.392 1.00 79.31 312 ALA A CA 1
ATOM 2630 C C . ALA A 1 312 ? -3.072 -9.499 31.110 1.00 79.31 312 ALA A C 1
ATOM 2632 O O . ALA A 1 312 ? -3.751 -9.509 30.079 1.00 79.31 312 ALA A O 1
ATOM 2633 N N . PHE A 1 313 ? -1.851 -8.960 31.153 1.00 77.62 313 PHE A N 1
ATOM 2634 C CA . PHE A 1 313 ? -1.172 -8.396 29.990 1.00 77.62 313 PHE A CA 1
ATOM 2635 C C . PHE A 1 313 ? -0.913 -9.458 28.917 1.00 77.62 313 PHE A C 1
ATOM 2637 O O . PHE A 1 313 ? -1.240 -9.231 27.752 1.00 77.62 313 PHE A O 1
ATOM 2644 N N . ASP A 1 314 ? -0.403 -10.633 29.291 1.00 80.38 314 ASP A N 1
ATOM 2645 C CA . ASP A 1 314 ? -0.138 -11.737 28.363 1.00 80.38 314 ASP A CA 1
ATOM 2646 C C . ASP A 1 314 ? -1.422 -12.279 27.721 1.00 80.38 314 ASP A C 1
ATOM 2648 O O . ASP A 1 314 ? -1.463 -12.531 26.510 1.00 80.38 314 ASP A O 1
ATOM 2652 N N . ASP A 1 315 ? -2.497 -12.425 28.499 1.00 82.38 315 ASP A N 1
ATOM 2653 C CA . ASP A 1 315 ? -3.802 -12.848 27.988 1.00 82.38 315 ASP A CA 1
ATOM 2654 C C . ASP A 1 315 ? -4.405 -11.809 27.025 1.00 82.38 315 ASP A C 1
ATOM 2656 O O . ASP A 1 315 ? -4.855 -12.156 25.923 1.00 82.38 315 ASP A O 1
ATOM 2660 N N . TRP A 1 316 ? -4.355 -10.522 27.387 1.00 78.44 316 TRP A N 1
ATOM 2661 C CA . TRP A 1 316 ? -4.773 -9.427 26.510 1.00 78.44 316 TRP A CA 1
ATOM 2662 C C . TRP A 1 316 ? -3.946 -9.406 25.217 1.00 78.44 316 TRP A C 1
ATOM 2664 O O . TRP A 1 316 ? -4.512 -9.388 24.121 1.00 78.44 316 TRP A O 1
ATOM 2674 N N . LYS A 1 317 ? -2.619 -9.518 25.323 1.00 78.69 317 LYS A N 1
ATOM 2675 C CA . LYS A 1 317 ? -1.678 -9.556 24.196 1.00 78.69 317 LYS A CA 1
ATOM 2676 C C . LYS A 1 317 ? -1.925 -10.740 23.259 1.00 78.69 317 LYS A C 1
ATOM 2678 O O . LYS A 1 317 ? -1.901 -10.598 22.033 1.00 78.69 317 LYS A O 1
ATOM 2683 N N . LYS A 1 318 ? -2.195 -11.930 23.801 1.00 84.31 318 LYS A N 1
ATOM 2684 C CA . LYS A 1 318 ? -2.523 -13.123 23.002 1.00 84.31 318 LYS A CA 1
ATOM 2685 C C . LYS A 1 318 ? -3.843 -12.948 22.250 1.00 84.31 318 LYS A C 1
ATOM 2687 O O . LYS A 1 318 ? -3.945 -13.327 21.076 1.00 84.31 318 LYS A O 1
ATOM 2692 N N . TYR A 1 319 ? -4.844 -12.365 22.906 1.00 84.19 319 TYR A N 1
ATOM 2693 C CA . TYR A 1 319 ? -6.143 -12.086 22.302 1.00 84.19 319 TYR A CA 1
ATOM 2694 C C . TYR A 1 319 ? -6.037 -11.069 21.159 1.00 84.19 319 TYR A C 1
ATOM 2696 O O . TYR A 1 319 ? -6.474 -11.356 20.040 1.00 84.19 319 TYR A O 1
ATOM 270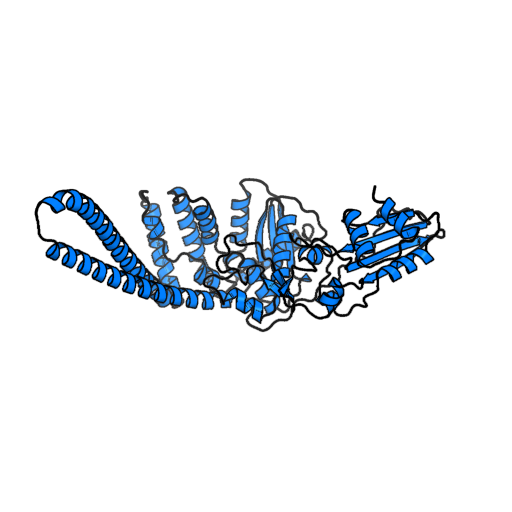4 N N . THR A 1 320 ? -5.389 -9.925 21.393 1.00 77.56 320 THR A N 1
ATOM 2705 C CA . THR A 1 320 ? -5.211 -8.877 20.374 1.00 77.56 320 THR A CA 1
ATOM 2706 C C . THR A 1 320 ? -4.421 -9.389 19.173 1.00 77.56 320 THR A C 1
ATOM 2708 O O . THR A 1 320 ? -4.828 -9.150 18.034 1.00 77.56 320 THR A O 1
ATOM 2711 N N . LYS A 1 321 ? -3.366 -10.188 19.391 1.00 81.50 321 LYS A N 1
ATOM 2712 C CA . LYS A 1 321 ? -2.616 -10.845 18.307 1.00 81.50 321 LYS A CA 1
ATOM 2713 C C . LYS A 1 321 ? -3.504 -11.761 17.460 1.00 81.50 321 LYS A C 1
ATOM 2715 O O . LYS A 1 321 ? -3.407 -11.741 16.232 1.00 81.50 321 LYS A O 1
ATOM 2720 N N . THR A 1 322 ? -4.376 -12.543 18.096 1.00 84.75 322 THR A N 1
ATOM 2721 C CA . THR A 1 322 ? -5.288 -13.470 17.403 1.00 84.75 322 THR A CA 1
ATOM 2722 C C . THR A 1 322 ? -6.297 -12.716 16.538 1.00 84.75 322 THR A C 1
ATOM 2724 O O . THR A 1 322 ? -6.442 -13.024 15.354 1.00 84.75 322 THR A O 1
ATOM 2727 N N . LEU A 1 323 ? -6.936 -11.679 17.088 1.00 82.25 323 LEU A N 1
ATOM 2728 C CA . LEU A 1 323 ? -7.850 -10.824 16.326 1.00 82.25 323 LEU A CA 1
ATOM 2729 C C . LEU A 1 323 ? -7.141 -10.110 15.175 1.00 82.25 323 LEU A C 1
ATOM 2731 O O . LEU A 1 323 ? -7.666 -10.047 14.062 1.00 82.25 323 LEU A O 1
ATOM 2735 N N . ARG A 1 324 ? -5.926 -9.597 15.408 1.00 80.25 324 ARG A N 1
ATOM 2736 C CA . ARG A 1 324 ? -5.136 -8.954 14.354 1.00 80.25 324 ARG A CA 1
ATOM 2737 C C . ARG A 1 324 ? -4.867 -9.924 13.211 1.00 80.25 324 ARG A C 1
ATOM 2739 O O . ARG A 1 324 ? -5.052 -9.553 12.057 1.00 80.25 324 ARG A O 1
ATOM 2746 N N . HIS A 1 325 ? -4.483 -11.164 13.522 1.00 84.50 325 HIS A N 1
ATOM 2747 C CA . HIS A 1 325 ? -4.262 -12.216 12.525 1.00 84.50 325 HIS A CA 1
ATOM 2748 C C . HIS A 1 325 ? -5.507 -12.439 11.665 1.00 84.50 325 HIS A C 1
ATOM 2750 O O . HIS A 1 325 ? -5.426 -12.379 10.440 1.00 84.50 325 HIS A O 1
ATOM 2756 N N . GLN A 1 326 ? -6.669 -12.608 12.301 1.00 86.00 326 GLN A N 1
ATOM 2757 C CA . GLN A 1 326 ? -7.947 -12.802 11.612 1.00 86.00 326 GLN A CA 1
ATOM 2758 C C . GLN A 1 326 ? -8.302 -11.624 10.697 1.00 86.00 326 GLN A C 1
ATOM 2760 O O . GLN A 1 326 ? -8.659 -11.836 9.541 1.00 86.00 326 GLN A O 1
ATOM 2765 N N . ARG A 1 327 ? -8.142 -10.386 11.176 1.00 86.69 327 ARG A N 1
ATOM 2766 C CA . ARG A 1 327 ? -8.432 -9.177 10.390 1.00 86.69 327 ARG A CA 1
ATOM 2767 C C . ARG A 1 327 ? -7.456 -9.012 9.225 1.00 86.69 327 ARG A C 1
ATOM 2769 O O . ARG A 1 327 ? -7.875 -8.781 8.098 1.00 86.69 327 ARG A O 1
ATOM 2776 N N . CYS A 1 328 ? -6.156 -9.185 9.458 1.00 87.12 328 CYS A N 1
ATOM 2777 C CA . CYS A 1 328 ? -5.141 -9.057 8.413 1.00 87.12 328 CYS A CA 1
ATOM 2778 C C . CYS A 1 328 ? -5.272 -10.124 7.312 1.00 87.12 328 CYS A C 1
ATOM 2780 O O . CYS A 1 328 ? -4.945 -9.828 6.167 1.00 87.12 328 CYS A O 1
ATOM 2782 N N . LYS A 1 329 ? -5.819 -11.319 7.597 1.00 89.31 329 LYS A N 1
ATOM 2783 C CA . LYS A 1 329 ? -6.155 -12.303 6.547 1.00 89.31 329 LYS A CA 1
ATOM 2784 C C . LYS A 1 329 ? -7.091 -11.742 5.476 1.00 89.31 329 LYS A C 1
ATOM 2786 O O . LYS A 1 329 ? -7.004 -12.149 4.327 1.00 89.31 329 LYS A O 1
ATOM 2791 N N . MET A 1 330 ? -7.951 -10.785 5.820 1.00 90.75 330 MET A N 1
ATOM 2792 C CA . MET A 1 330 ? -8.901 -10.194 4.872 1.00 90.75 330 MET A CA 1
ATOM 2793 C C . MET A 1 330 ? -8.226 -9.345 3.787 1.00 90.75 330 MET A C 1
ATOM 2795 O O . MET A 1 330 ? -8.821 -9.112 2.740 1.00 90.75 330 MET A O 1
ATOM 2799 N N . ILE A 1 331 ? -7.004 -8.871 4.037 1.00 92.81 331 ILE A N 1
ATOM 2800 C CA . ILE A 1 331 ? -6.203 -8.056 3.108 1.00 92.81 331 ILE A CA 1
ATOM 2801 C C . ILE A 1 331 ? -4.926 -8.777 2.655 1.00 92.81 331 ILE A C 1
ATOM 2803 O O . ILE A 1 331 ? -4.106 -8.194 1.955 1.00 92.81 331 ILE A O 1
ATOM 2807 N N . PHE A 1 332 ? -4.771 -10.041 3.045 1.00 92.69 332 PHE A N 1
ATOM 2808 C CA . PHE A 1 332 ? -3.706 -10.928 2.601 1.00 92.69 332 PHE A CA 1
ATOM 2809 C C . PHE A 1 332 ? -4.233 -11.836 1.468 1.00 92.69 332 PHE A C 1
ATOM 2811 O O . PHE A 1 332 ? -5.409 -12.207 1.511 1.00 92.69 332 PHE A O 1
ATOM 2818 N N . PRO A 1 333 ? -3.431 -12.189 0.447 1.00 92.88 333 PRO A N 1
ATOM 2819 C CA . PRO A 1 333 ? -3.852 -13.078 -0.638 1.00 92.88 333 PRO A CA 1
ATOM 2820 C C . PRO A 1 333 ? -4.340 -14.436 -0.123 1.00 92.88 333 PRO A C 1
ATOM 2822 O O . PRO A 1 333 ? -3.689 -15.067 0.706 1.00 92.88 333 PRO A O 1
ATOM 2825 N N . ASN A 1 334 ? -5.481 -14.908 -0.624 1.00 90.31 334 ASN A N 1
ATOM 2826 C CA . ASN A 1 334 ? -6.098 -16.155 -0.162 1.00 90.31 334 ASN A CA 1
ATOM 2827 C C . ASN A 1 334 ? -5.483 -17.422 -0.786 1.00 90.31 334 ASN A C 1
ATOM 2829 O O . ASN A 1 334 ? -5.883 -18.530 -0.434 1.00 90.31 334 ASN A O 1
ATOM 2833 N N . HIS A 1 335 ? -4.549 -17.276 -1.725 1.00 91.62 335 HIS A N 1
ATOM 2834 C CA . HIS A 1 335 ? -3.908 -18.380 -2.430 1.00 91.62 335 HIS A CA 1
ATOM 2835 C C . HIS A 1 335 ? -2.421 -18.088 -2.666 1.00 91.62 335 HIS A C 1
ATOM 2837 O O . HIS A 1 335 ? -1.982 -16.936 -2.626 1.00 91.62 335 HIS A O 1
ATOM 2843 N N . LEU A 1 336 ? -1.650 -19.152 -2.905 1.00 92.50 336 LEU A N 1
ATOM 2844 C CA . LEU A 1 336 ? -0.245 -19.052 -3.291 1.00 92.50 336 LEU A CA 1
ATOM 2845 C C . LEU A 1 336 ? -0.126 -18.311 -4.622 1.00 92.50 336 LEU A C 1
ATOM 2847 O O . LEU A 1 336 ? -0.798 -18.676 -5.581 1.00 92.50 336 LEU A O 1
ATOM 2851 N N . PHE A 1 337 ? 0.770 -17.333 -4.698 1.00 90.38 337 PHE A N 1
ATOM 2852 C CA . PHE A 1 337 ? 1.002 -16.567 -5.917 1.00 90.38 337 PHE A CA 1
ATOM 2853 C C . PHE A 1 337 ? 2.457 -16.641 -6.365 1.00 90.38 337 PHE A C 1
ATOM 2855 O O . PHE A 1 337 ? 3.374 -16.870 -5.573 1.00 90.38 337 PHE A O 1
ATOM 2862 N N . SER A 1 338 ? 2.650 -16.415 -7.662 1.00 84.12 338 SER A N 1
ATOM 2863 C CA . SER A 1 338 ? 3.953 -16.099 -8.237 1.00 84.12 338 SER A CA 1
ATOM 2864 C C . SER A 1 338 ? 4.038 -14.599 -8.501 1.00 84.12 338 SER A C 1
ATOM 2866 O O . SER A 1 338 ? 3.018 -13.987 -8.820 1.00 84.12 338 SER A O 1
ATOM 2868 N N . PRO A 1 339 ? 5.232 -14.003 -8.415 1.00 82.88 339 PRO A N 1
ATOM 2869 C CA . PRO A 1 339 ? 5.412 -12.599 -8.753 1.00 82.88 339 PRO A CA 1
ATOM 2870 C C . PRO A 1 339 ? 4.995 -12.279 -10.189 1.00 82.88 339 PRO A C 1
ATOM 2872 O O . PRO A 1 339 ? 5.276 -13.047 -11.115 1.00 82.88 339 PRO A O 1
ATOM 2875 N N . PHE A 1 340 ? 4.360 -11.121 -10.377 1.00 83.00 340 PHE A N 1
ATOM 2876 C CA . PHE A 1 340 ? 4.073 -10.551 -11.685 1.00 83.00 340 PHE A CA 1
ATOM 2877 C C . PHE A 1 340 ? 5.367 -10.479 -12.489 1.00 83.00 340 PHE A C 1
ATOM 2879 O O . PHE A 1 340 ? 6.376 -9.938 -12.020 1.00 83.00 340 PHE A O 1
ATOM 2886 N N . GLN A 1 341 ? 5.326 -10.997 -13.713 1.00 75.06 341 GLN A N 1
ATOM 2887 C CA . GLN A 1 341 ? 6.426 -10.816 -14.644 1.00 75.06 341 GLN A CA 1
ATOM 2888 C C . GLN A 1 341 ? 6.447 -9.360 -15.091 1.00 75.06 341 GLN A C 1
ATOM 2890 O O . GLN A 1 341 ? 5.428 -8.812 -15.511 1.00 75.06 341 GLN A O 1
ATOM 2895 N N . LEU A 1 342 ? 7.616 -8.735 -14.989 1.00 72.62 342 LEU A N 1
ATOM 2896 C CA . LEU A 1 342 ? 7.838 -7.439 -15.600 1.00 72.62 342 LEU A CA 1
ATOM 2897 C C . LEU A 1 342 ? 8.274 -7.623 -17.040 1.00 72.62 342 LEU A C 1
ATOM 2899 O O . LEU A 1 342 ? 9.123 -8.460 -17.345 1.00 72.62 342 LEU A O 1
ATOM 2903 N N . GLU A 1 343 ? 7.711 -6.807 -17.918 1.00 71.31 343 GLU A N 1
ATOM 2904 C CA . GLU A 1 343 ? 8.286 -6.625 -19.237 1.00 71.31 343 GLU A CA 1
ATOM 2905 C C . GLU A 1 343 ? 9.526 -5.747 -19.116 1.00 71.31 343 GLU A C 1
ATOM 2907 O O . GLU A 1 343 ? 9.511 -4.697 -18.461 1.00 71.31 343 GLU A O 1
ATOM 2912 N N . ASP A 1 344 ? 10.604 -6.167 -19.778 1.00 71.19 344 ASP A N 1
ATOM 2913 C CA . ASP A 1 344 ? 11.771 -5.316 -19.892 1.00 71.19 344 ASP A CA 1
ATOM 2914 C C . ASP A 1 344 ? 11.401 -4.061 -20.695 1.00 71.19 344 ASP A C 1
ATOM 2916 O O . ASP A 1 344 ? 11.119 -4.138 -21.896 1.00 71.19 344 ASP A O 1
ATOM 2920 N N . LYS A 1 345 ? 11.477 -2.885 -20.056 1.00 67.75 345 LYS A N 1
ATOM 2921 C CA . LYS A 1 345 ? 11.306 -1.577 -20.707 1.00 67.75 345 LYS A CA 1
ATOM 2922 C C . LYS A 1 345 ? 12.579 -1.223 -21.478 1.00 67.75 345 LYS A C 1
ATOM 2924 O O . LYS A 1 345 ? 13.229 -0.195 -21.248 1.00 67.75 345 LYS A O 1
ATOM 2929 N N . SER A 1 346 ? 12.959 -2.110 -22.390 1.00 59.81 346 SER A N 1
ATOM 2930 C CA . SER A 1 346 ? 14.046 -1.914 -23.332 1.00 59.81 346 SER A CA 1
ATOM 2931 C C . SER A 1 346 ? 13.703 -0.761 -24.267 1.00 59.81 346 SER A C 1
ATOM 2933 O O . SER A 1 346 ? 13.029 -0.894 -25.285 1.00 59.81 346 SER A O 1
ATOM 2935 N N . ASN A 1 347 ? 14.216 0.424 -23.947 1.00 53.06 347 ASN A N 1
ATOM 2936 C CA . ASN A 1 347 ? 14.279 1.517 -24.908 1.00 53.06 347 ASN A CA 1
ATOM 2937 C C . ASN A 1 347 ? 15.410 1.228 -25.908 1.00 53.06 347 ASN A C 1
ATOM 2939 O O . ASN A 1 347 ? 16.367 1.997 -25.994 1.00 53.06 347 ASN A O 1
ATOM 2943 N N . VAL A 1 348 ? 15.312 0.123 -26.662 1.00 49.81 348 VAL A N 1
ATOM 2944 C CA . VAL A 1 348 ? 16.215 -0.152 -27.793 1.00 49.81 348 VAL A CA 1
ATOM 2945 C C . VAL A 1 348 ? 16.152 1.041 -28.755 1.00 49.81 348 VAL A C 1
ATOM 2947 O O . VAL A 1 348 ? 17.170 1.498 -29.262 1.00 49.81 348 VAL A O 1
ATOM 2950 N N . ASN A 1 349 ? 14.971 1.654 -28.884 1.00 45.47 349 ASN A N 1
ATOM 2951 C CA . ASN A 1 349 ? 14.786 2.956 -29.511 1.00 45.47 349 ASN A CA 1
ATOM 2952 C C . ASN A 1 349 ? 15.366 4.080 -28.641 1.00 45.47 349 ASN A C 1
ATOM 2954 O O . ASN A 1 349 ? 14.631 4.834 -27.999 1.00 45.47 349 ASN A O 1
ATOM 2958 N N . ILE A 1 350 ? 16.692 4.230 -28.662 1.00 56.22 350 ILE A N 1
ATOM 2959 C CA . ILE A 1 350 ? 17.366 5.486 -28.329 1.00 56.22 350 ILE A CA 1
ATOM 2960 C C . ILE A 1 350 ? 16.793 6.542 -29.288 1.00 56.22 350 ILE A C 1
ATOM 2962 O O . ILE A 1 350 ? 17.251 6.680 -30.424 1.00 56.22 350 ILE A O 1
ATOM 2966 N N . LYS A 1 351 ? 15.713 7.219 -28.870 1.00 49.94 351 LYS A N 1
ATOM 2967 C CA . LYS A 1 351 ? 15.017 8.217 -29.687 1.00 49.94 351 LYS A CA 1
ATOM 2968 C C . LYS A 1 351 ? 15.998 9.338 -30.035 1.00 49.94 351 LYS A C 1
ATOM 2970 O O . LYS A 1 351 ? 16.741 9.817 -29.174 1.00 49.94 351 LYS A O 1
ATOM 2975 N N . SER A 1 352 ? 16.022 9.710 -31.314 1.00 46.94 352 SER A N 1
ATOM 2976 C CA . SER A 1 352 ? 16.788 10.852 -31.794 1.00 46.94 352 SER A CA 1
ATOM 2977 C C . SER A 1 352 ? 16.156 12.119 -31.235 1.00 46.94 352 SER A C 1
ATOM 2979 O O . SER A 1 352 ? 15.008 12.416 -31.556 1.00 46.94 352 SER A O 1
ATOM 2981 N N . ASP A 1 353 ? 16.906 12.902 -30.472 1.00 46.59 353 ASP A N 1
ATOM 2982 C CA . ASP A 1 353 ? 16.429 14.216 -30.031 1.00 46.59 353 ASP A CA 1
ATOM 2983 C C . ASP A 1 353 ? 16.405 15.245 -31.188 1.00 46.59 353 ASP A C 1
ATOM 2985 O O . ASP A 1 353 ? 16.137 16.417 -30.955 1.00 46.59 353 ASP A O 1
ATOM 2989 N N . ASN A 1 354 ? 16.690 14.851 -32.444 1.00 46.59 354 ASN A N 1
ATOM 2990 C CA . ASN A 1 354 ? 16.552 15.731 -33.609 1.00 46.59 354 ASN A CA 1
ATOM 2991 C C . ASN A 1 354 ? 16.512 14.994 -34.975 1.00 46.59 354 ASN A C 1
ATOM 2993 O O . ASN A 1 354 ? 17.204 13.986 -35.127 1.00 46.59 354 ASN A O 1
ATOM 2997 N N . PRO A 1 355 ? 15.824 15.535 -36.010 1.00 42.03 355 PRO A N 1
ATOM 2998 C CA . PRO A 1 355 ? 15.692 14.952 -37.361 1.00 42.03 355 PRO A CA 1
ATOM 2999 C C . PRO A 1 355 ? 16.968 14.941 -38.220 1.00 42.03 355 PRO A C 1
ATOM 3001 O O . PRO A 1 355 ? 16.929 14.536 -39.379 1.00 42.03 355 PRO A O 1
ATOM 3004 N N . ARG A 1 356 ? 18.111 15.392 -37.694 1.00 47.38 356 ARG A N 1
ATOM 3005 C CA . ARG A 1 356 ? 19.414 15.275 -38.363 1.00 47.38 356 ARG A CA 1
ATOM 3006 C C . ARG A 1 356 ? 20.264 14.275 -37.595 1.00 47.38 356 ARG A C 1
ATOM 3008 O O . ARG A 1 356 ? 21.055 14.645 -36.730 1.00 47.38 356 ARG A O 1
ATOM 3015 N N . ASN A 1 357 ? 20.069 12.999 -37.917 1.00 54.88 357 ASN A N 1
ATOM 3016 C CA . ASN A 1 357 ? 20.996 11.917 -37.604 1.00 54.88 357 ASN A CA 1
ATOM 3017 C C . ASN A 1 357 ? 22.373 12.296 -38.153 1.00 54.88 357 ASN A C 1
ATOM 3019 O O . ASN A 1 357 ? 22.639 12.132 -39.340 1.00 54.88 357 ASN A O 1
ATOM 3023 N N . ALA A 1 358 ? 23.217 12.889 -37.314 1.00 65.88 358 ALA A N 1
ATOM 3024 C CA . ALA A 1 358 ? 24.530 13.322 -37.743 1.00 65.88 358 ALA A CA 1
ATOM 3025 C C . ALA A 1 358 ? 25.338 12.054 -38.093 1.00 65.88 358 ALA A C 1
ATOM 3027 O O . ALA A 1 358 ? 25.492 11.202 -37.211 1.00 65.88 358 ALA A O 1
ATOM 3028 N N . PRO A 1 359 ? 25.816 11.890 -39.343 1.00 75.00 359 PRO A N 1
ATOM 3029 C CA . PRO A 1 359 ? 26.561 10.700 -39.741 1.00 75.00 359 PRO A CA 1
ATOM 3030 C C . PRO A 1 359 ? 27.754 10.467 -38.815 1.00 75.00 359 PRO A C 1
ATOM 3032 O O . PRO A 1 359 ? 28.292 11.420 -38.232 1.00 75.00 359 PRO A O 1
ATOM 3035 N N . ASN A 1 360 ? 28.154 9.204 -38.689 1.00 84.31 360 ASN A N 1
ATOM 3036 C CA . ASN A 1 360 ? 29.271 8.772 -37.849 1.00 84.31 360 ASN A CA 1
ATOM 3037 C C . ASN A 1 360 ? 29.093 9.131 -36.362 1.00 84.31 360 ASN A C 1
ATOM 3039 O O . ASN A 1 360 ? 29.959 9.761 -35.750 1.00 84.31 360 ASN A O 1
ATOM 3043 N N . THR A 1 361 ? 27.946 8.763 -35.787 1.00 84.25 361 THR A N 1
ATOM 3044 C CA . THR A 1 361 ? 27.638 8.977 -34.364 1.00 84.25 361 THR A CA 1
ATOM 3045 C C . THR A 1 361 ? 27.289 7.658 -33.685 1.00 84.25 361 THR A C 1
ATOM 3047 O O . THR A 1 361 ? 26.373 6.965 -34.124 1.00 84.25 361 THR A O 1
ATOM 3050 N N . CYS A 1 362 ? 27.962 7.342 -32.580 1.00 85.62 362 CYS A N 1
ATOM 3051 C CA . CYS A 1 362 ? 27.657 6.213 -31.706 1.00 85.62 362 CYS A CA 1
ATOM 3052 C C . CYS A 1 362 ? 27.010 6.718 -30.413 1.00 85.62 362 CYS A C 1
ATOM 3054 O O . CYS A 1 362 ? 27.621 7.480 -29.663 1.00 85.62 362 CYS A O 1
ATOM 3056 N N . THR A 1 363 ? 25.768 6.317 -30.148 1.00 84.31 363 THR A N 1
ATOM 3057 C CA . THR A 1 363 ? 25.093 6.585 -28.875 1.00 84.31 363 THR A CA 1
ATOM 3058 C C . THR A 1 363 ? 25.093 5.331 -28.021 1.00 84.31 363 THR A C 1
ATOM 3060 O O . THR A 1 363 ? 24.600 4.300 -28.466 1.00 84.31 363 THR A O 1
ATOM 3063 N N . ILE A 1 364 ? 25.603 5.420 -26.796 1.00 83.38 364 ILE A N 1
ATOM 3064 C CA . ILE A 1 364 ? 25.680 4.300 -25.855 1.00 83.38 364 ILE A CA 1
ATOM 3065 C C . ILE A 1 364 ? 24.842 4.646 -24.629 1.00 83.38 364 ILE A C 1
ATOM 3067 O O . ILE A 1 364 ? 24.966 5.736 -24.072 1.00 83.38 364 ILE A O 1
ATOM 3071 N N . LYS A 1 365 ? 23.992 3.716 -24.206 1.00 82.56 365 LYS A N 1
ATOM 3072 C CA . LYS A 1 365 ? 23.195 3.790 -22.986 1.00 82.56 365 LYS A CA 1
ATOM 3073 C C . LYS A 1 365 ? 23.557 2.610 -22.092 1.00 82.56 365 LYS A C 1
ATOM 3075 O O . LYS A 1 365 ? 23.432 1.462 -22.514 1.00 82.56 365 LYS A O 1
ATOM 3080 N N . LEU A 1 366 ? 23.971 2.894 -20.863 1.00 81.50 366 LEU A N 1
ATOM 3081 C CA . LEU A 1 366 ? 24.276 1.876 -19.858 1.00 81.50 366 LEU A CA 1
ATOM 3082 C C . LEU A 1 366 ? 23.281 2.013 -18.705 1.00 81.50 366 LEU A C 1
ATOM 3084 O O . LEU A 1 366 ? 23.154 3.094 -18.128 1.00 81.50 366 LEU A O 1
ATOM 3088 N N . ASP A 1 367 ? 22.586 0.925 -18.383 1.00 79.50 367 ASP A N 1
ATOM 3089 C CA . ASP A 1 367 ? 21.735 0.828 -17.199 1.00 79.50 367 ASP A CA 1
ATOM 3090 C C . ASP A 1 367 ? 22.501 0.040 -16.124 1.00 79.50 367 ASP A C 1
ATOM 3092 O O . ASP A 1 367 ? 23.048 -1.031 -16.403 1.00 79.50 367 ASP A O 1
ATOM 3096 N N . MET A 1 368 ? 22.571 0.572 -14.902 1.00 73.94 368 MET A N 1
ATOM 3097 C CA . MET A 1 368 ? 23.428 0.044 -13.833 1.00 73.94 368 MET A CA 1
ATOM 3098 C C . MET A 1 368 ? 22.625 -0.280 -12.572 1.00 73.94 368 MET A C 1
ATOM 3100 O O . MET A 1 368 ? 21.587 0.328 -12.306 1.00 73.94 368 MET A O 1
ATOM 3104 N N . SER A 1 369 ? 23.122 -1.227 -11.778 1.00 69.94 369 SER A N 1
ATOM 3105 C CA . SER A 1 369 ? 22.654 -1.447 -10.412 1.00 69.94 369 SER A CA 1
ATOM 3106 C C . SER A 1 369 ? 23.057 -0.267 -9.539 1.00 69.94 369 SER A C 1
ATOM 3108 O O . SER A 1 369 ? 24.203 0.179 -9.610 1.00 69.94 369 SER A O 1
ATOM 3110 N N . ASN A 1 370 ? 22.170 0.181 -8.655 1.00 59.25 370 ASN A N 1
ATOM 3111 C CA . ASN A 1 370 ? 22.543 1.140 -7.620 1.00 59.25 370 ASN A CA 1
ATOM 3112 C C . ASN A 1 370 ? 22.827 0.391 -6.311 1.00 59.25 370 ASN A C 1
ATOM 3114 O O . ASN A 1 370 ? 21.994 -0.403 -5.882 1.00 59.25 370 ASN A O 1
ATOM 3118 N N . SER A 1 371 ? 23.974 0.640 -5.675 1.00 52.59 371 SER A N 1
ATOM 3119 C CA . SER A 1 371 ? 24.302 0.095 -4.350 1.00 52.59 371 SER A CA 1
ATOM 3120 C C . SER A 1 371 ? 24.253 1.220 -3.312 1.00 52.59 371 SER A C 1
ATOM 3122 O O . SER A 1 371 ? 25.264 1.866 -3.033 1.00 52.59 371 SER A O 1
ATOM 3124 N N . GLU A 1 372 ? 23.083 1.484 -2.736 1.00 45.25 372 GLU A N 1
ATOM 3125 C CA . GLU A 1 372 ? 22.945 2.419 -1.609 1.00 45.25 372 GLU A CA 1
ATOM 3126 C C . GLU A 1 372 ? 23.336 1.728 -0.291 1.00 45.25 372 GLU A C 1
ATOM 3128 O O . GLU A 1 372 ? 22.500 1.488 0.576 1.00 45.25 372 GLU A O 1
ATOM 3133 N N . SER A 1 373 ? 24.611 1.351 -0.145 1.00 46.16 373 SER A N 1
ATOM 3134 C CA . SER A 1 373 ? 25.133 0.802 1.114 1.00 46.16 373 SER A CA 1
ATOM 3135 C C . SER A 1 373 ? 26.278 1.639 1.679 1.00 46.16 373 SER A C 1
ATOM 3137 O O . SER A 1 373 ? 27.028 2.279 0.940 1.00 46.16 373 SER A O 1
ATOM 3139 N N . GLU A 1 374 ? 26.413 1.630 3.005 1.00 40.53 374 GLU A N 1
ATOM 3140 C CA . GLU A 1 374 ? 27.496 2.298 3.733 1.00 40.53 374 GLU A CA 1
ATOM 3141 C C . GLU A 1 374 ? 28.821 1.515 3.700 1.00 40.53 374 GLU A C 1
ATOM 3143 O O . GLU A 1 374 ? 29.858 2.092 4.012 1.00 40.53 374 GLU A O 1
ATOM 3148 N N . THR A 1 375 ? 28.829 0.237 3.292 1.00 41.34 375 THR A N 1
ATOM 3149 C CA . THR A 1 375 ? 29.980 -0.660 3.526 1.00 41.34 375 THR A CA 1
ATOM 3150 C C . THR A 1 375 ? 30.678 -1.202 2.274 1.00 41.34 375 THR A C 1
ATOM 3152 O O . THR A 1 375 ? 31.844 -1.571 2.367 1.00 41.34 375 THR A O 1
ATOM 3155 N N . SER A 1 376 ? 30.063 -1.182 1.086 1.00 48.81 376 SER A N 1
ATOM 3156 C CA . SER A 1 376 ? 30.799 -1.198 -0.196 1.00 48.81 376 SER A CA 1
ATOM 3157 C C . SER A 1 376 ? 29.905 -0.696 -1.335 1.00 48.81 376 SER A C 1
ATOM 3159 O O . SER A 1 376 ? 28.789 -1.182 -1.541 1.00 48.81 376 SER A O 1
ATOM 3161 N N . LYS A 1 377 ? 30.364 0.349 -2.030 1.00 57.59 377 LYS A N 1
ATOM 3162 C CA . LYS A 1 377 ? 29.595 1.116 -3.021 1.00 57.59 377 LYS A CA 1
ATOM 3163 C C . LYS A 1 377 ? 30.150 0.854 -4.411 1.00 57.59 377 LYS A C 1
ATOM 3165 O O . LYS A 1 377 ? 30.931 1.654 -4.906 1.00 57.59 377 LYS A O 1
ATOM 3170 N N . HIS A 1 378 ? 29.778 -0.261 -5.022 1.00 66.94 378 HIS A N 1
ATOM 3171 C CA . HIS A 1 378 ? 30.246 -0.568 -6.369 1.00 66.94 378 HIS A CA 1
ATOM 3172 C C . HIS A 1 378 ? 29.055 -0.916 -7.254 1.00 66.94 378 HIS A C 1
ATOM 3174 O O . HIS A 1 378 ? 28.417 -1.951 -7.037 1.00 66.94 378 HIS A O 1
ATOM 3180 N N . PRO A 1 379 ? 28.733 -0.078 -8.247 1.00 72.94 379 PRO A N 1
ATOM 3181 C CA . PRO A 1 379 ? 27.698 -0.409 -9.198 1.00 72.94 379 PRO A CA 1
ATOM 3182 C C . PRO A 1 379 ? 28.205 -1.461 -10.186 1.00 72.94 379 PRO A C 1
ATOM 3184 O O . PRO A 1 379 ? 29.403 -1.657 -10.381 1.00 72.94 379 PRO A O 1
ATOM 3187 N N . PHE A 1 380 ? 27.260 -2.119 -10.838 1.00 78.31 380 PHE A N 1
ATOM 3188 C CA . PHE A 1 380 ? 27.483 -3.054 -11.923 1.00 78.31 380 PHE A CA 1
ATOM 3189 C C . PHE A 1 380 ? 26.639 -2.609 -13.104 1.00 78.31 380 PHE A C 1
ATOM 3191 O O . PHE A 1 380 ? 25.491 -2.195 -12.933 1.00 78.31 380 PHE A O 1
ATOM 3198 N N . ILE A 1 381 ? 27.171 -2.717 -14.315 1.00 81.50 381 ILE A N 1
ATOM 3199 C CA . ILE A 1 381 ? 26.364 -2.498 -15.514 1.00 81.50 381 ILE A CA 1
ATOM 3200 C C . ILE A 1 381 ? 25.468 -3.720 -15.689 1.00 81.50 381 ILE A C 1
ATOM 3202 O O . ILE A 1 381 ? 25.951 -4.838 -15.771 1.00 81.50 381 ILE A O 1
ATOM 3206 N N . ILE A 1 382 ? 24.155 -3.528 -15.720 1.00 83.06 382 ILE A N 1
ATOM 3207 C CA . ILE A 1 382 ? 23.197 -4.627 -15.897 1.00 83.06 382 ILE A CA 1
ATOM 3208 C C . ILE A 1 382 ? 22.890 -4.812 -17.382 1.00 83.06 382 ILE A C 1
ATOM 3210 O O . ILE A 1 382 ? 22.755 -5.936 -17.866 1.00 83.06 382 ILE A O 1
ATOM 3214 N N . ARG A 1 383 ? 22.797 -3.701 -18.119 1.00 87.38 383 ARG A N 1
ATOM 3215 C CA . ARG A 1 383 ? 22.445 -3.686 -19.537 1.00 87.38 383 ARG A CA 1
ATOM 3216 C C . ARG A 1 383 ? 23.217 -2.601 -20.275 1.00 87.38 383 ARG A C 1
ATOM 3218 O O . ARG A 1 383 ? 23.317 -1.473 -19.797 1.00 87.38 383 ARG A O 1
ATOM 3225 N N . ALA A 1 384 ? 23.698 -2.931 -21.467 1.00 87.94 384 ALA A N 1
ATOM 3226 C CA . ALA A 1 384 ? 24.288 -1.992 -22.408 1.00 87.94 384 ALA A CA 1
ATOM 3227 C C . ALA A 1 384 ? 23.484 -1.993 -23.710 1.00 87.94 384 ALA A C 1
ATOM 3229 O O . ALA A 1 384 ? 23.248 -3.038 -24.313 1.00 87.94 384 ALA A O 1
ATOM 3230 N N . CYS A 1 385 ? 23.066 -0.812 -24.146 1.00 86.94 385 CYS A N 1
ATOM 3231 C CA . CYS A 1 385 ? 22.437 -0.595 -25.442 1.00 86.94 385 CYS A CA 1
ATOM 3232 C C . CYS A 1 385 ? 23.305 0.374 -26.235 1.00 86.94 385 CYS A C 1
ATOM 3234 O O . CYS A 1 385 ? 23.752 1.384 -25.691 1.00 86.94 385 CYS A O 1
ATOM 3236 N N . TYR A 1 386 ? 23.505 0.120 -27.521 1.00 87.25 386 TYR A N 1
ATOM 3237 C CA . TYR A 1 386 ? 24.172 1.079 -28.391 1.00 87.25 386 TYR A CA 1
ATOM 3238 C C . TYR A 1 386 ? 23.420 1.245 -29.709 1.00 87.25 386 TYR A C 1
ATOM 3240 O O . TYR A 1 386 ? 22.742 0.335 -30.188 1.00 87.25 386 TYR A O 1
ATOM 3248 N N . ARG A 1 387 ? 23.535 2.443 -30.281 1.00 87.06 387 ARG A N 1
ATOM 3249 C CA . ARG A 1 387 ? 23.027 2.811 -31.600 1.00 87.06 387 ARG A CA 1
ATOM 3250 C C . ARG A 1 387 ? 24.111 3.571 -32.349 1.00 87.06 387 ARG A C 1
ATOM 3252 O O . ARG A 1 387 ? 24.437 4.699 -31.980 1.00 87.06 387 ARG A O 1
ATOM 3259 N N . LEU A 1 388 ? 24.634 2.975 -33.407 1.00 86.25 388 LEU A N 1
ATOM 3260 C CA . LEU A 1 388 ? 25.595 3.587 -34.310 1.00 86.25 388 LEU A CA 1
ATOM 3261 C C . LEU A 1 388 ? 24.900 4.014 -35.600 1.00 86.25 388 LEU A C 1
ATOM 3263 O O . LEU A 1 388 ? 24.123 3.258 -36.174 1.00 86.25 388 LEU A O 1
ATOM 3267 N N . ILE A 1 389 ? 25.216 5.220 -36.057 1.00 86.88 389 ILE A N 1
ATOM 3268 C CA . ILE A 1 389 ? 24.898 5.708 -37.396 1.00 86.88 389 ILE A CA 1
ATOM 3269 C C . ILE A 1 389 ? 26.227 5.893 -38.109 1.00 86.88 389 ILE A C 1
ATOM 3271 O O . ILE A 1 389 ? 27.023 6.729 -37.681 1.00 86.88 389 ILE A O 1
ATOM 3275 N N . ASP A 1 390 ? 26.493 5.109 -39.148 1.00 83.50 390 ASP A N 1
ATOM 3276 C CA . ASP A 1 390 ? 27.765 5.180 -39.871 1.00 83.50 390 ASP A CA 1
ATOM 3277 C C . ASP A 1 390 ? 27.855 6.430 -40.778 1.00 83.50 390 ASP A C 1
ATOM 3279 O O . ASP A 1 390 ? 26.961 7.283 -40.808 1.00 83.50 390 ASP A O 1
ATOM 3283 N N . MET A 1 391 ? 28.962 6.576 -41.512 1.00 80.25 391 MET A N 1
ATOM 3284 C CA . MET A 1 391 ? 29.167 7.688 -42.457 1.00 80.25 391 MET A CA 1
ATOM 3285 C C . MET A 1 391 ? 28.161 7.691 -43.622 1.00 80.25 391 MET A C 1
ATOM 3287 O O . MET A 1 391 ? 27.920 8.742 -44.211 1.00 80.25 391 MET A O 1
ATOM 3291 N N . LYS A 1 392 ? 27.584 6.531 -43.960 1.00 82.00 392 LYS A N 1
ATOM 3292 C CA . LYS A 1 392 ? 26.602 6.347 -45.040 1.00 82.00 392 LYS A CA 1
ATOM 3293 C C . LYS A 1 392 ? 25.157 6.492 -44.544 1.00 82.00 392 LYS A C 1
ATOM 3295 O O . LYS A 1 392 ? 24.237 6.467 -45.354 1.00 82.00 392 LYS A O 1
ATOM 3300 N N . GLY A 1 393 ? 24.956 6.662 -43.236 1.00 78.88 393 GLY A N 1
ATOM 3301 C CA . GLY A 1 393 ? 23.643 6.763 -42.605 1.00 78.88 393 GLY A CA 1
ATOM 3302 C C . GLY A 1 393 ? 23.016 5.420 -42.220 1.00 78.88 393 GLY A C 1
ATOM 3303 O O . GLY A 1 393 ? 21.865 5.415 -41.782 1.00 78.88 393 GLY A O 1
ATOM 3304 N N . ASN A 1 394 ? 23.737 4.297 -42.336 1.00 84.12 394 ASN A N 1
ATOM 3305 C CA . ASN A 1 394 ? 23.233 2.998 -41.888 1.00 84.12 394 ASN A CA 1
ATOM 3306 C C . ASN A 1 394 ? 23.160 2.961 -40.363 1.00 84.12 394 ASN A C 1
ATOM 3308 O O . ASN A 1 394 ? 24.071 3.429 -39.677 1.00 84.12 394 ASN A O 1
ATOM 3312 N N . VAL A 1 395 ? 22.079 2.380 -39.841 1.00 85.00 395 VAL A N 1
ATOM 3313 C CA . VAL A 1 395 ? 21.818 2.297 -38.403 1.00 85.00 395 VAL A CA 1
ATOM 3314 C C . VAL A 1 395 ? 22.082 0.879 -37.911 1.00 85.00 395 VAL A C 1
ATOM 3316 O O . VAL A 1 395 ? 21.402 -0.056 -38.326 1.00 85.00 395 VAL A O 1
ATOM 3319 N N . TYR A 1 396 ? 23.014 0.743 -36.972 1.00 86.25 396 TYR A N 1
ATOM 3320 C CA . TYR A 1 396 ? 23.270 -0.489 -36.229 1.00 86.25 396 TYR A CA 1
ATOM 3321 C C . TYR A 1 396 ? 22.822 -0.287 -34.789 1.00 86.25 396 TYR A C 1
ATOM 3323 O O . TYR A 1 396 ? 23.205 0.694 -34.151 1.00 86.25 396 TYR A O 1
ATOM 3331 N N . GLN A 1 397 ? 21.988 -1.183 -34.273 1.00 87.25 397 GLN A N 1
ATOM 3332 C CA . GLN A 1 397 ? 21.416 -1.044 -32.941 1.00 87.25 397 GLN A CA 1
ATOM 3333 C C . GLN A 1 397 ? 21.340 -2.406 -32.267 1.00 87.25 397 GLN A C 1
ATOM 3335 O O . GLN A 1 397 ? 20.779 -3.343 -32.834 1.00 87.25 397 GLN A O 1
ATOM 3340 N N . LYS A 1 398 ? 21.890 -2.507 -31.057 1.00 89.50 398 LYS A N 1
ATOM 3341 C CA . LYS A 1 398 ? 21.925 -3.765 -30.310 1.00 89.50 398 LYS A CA 1
ATOM 3342 C C . LYS A 1 398 ? 21.807 -3.528 -28.811 1.00 89.50 398 LYS A C 1
ATOM 3344 O O . LYS A 1 398 ? 22.171 -2.468 -28.296 1.00 89.50 398 LYS A O 1
ATOM 3349 N N . GLN A 1 399 ? 21.278 -4.535 -28.127 1.00 89.38 399 GLN A N 1
ATOM 3350 C CA . GLN A 1 399 ? 21.109 -4.580 -26.682 1.00 89.38 399 GLN A CA 1
ATOM 3351 C C . GLN A 1 399 ? 21.777 -5.842 -26.140 1.00 89.38 399 GLN A C 1
ATOM 3353 O O . GLN A 1 399 ? 21.589 -6.927 -26.684 1.00 89.38 399 GLN A O 1
ATOM 3358 N N . HIS A 1 400 ? 22.499 -5.688 -25.034 1.00 90.94 400 HIS A N 1
ATOM 3359 C CA . HIS A 1 400 ? 23.126 -6.775 -24.296 1.00 90.94 400 HIS A CA 1
ATOM 3360 C C . HIS A 1 400 ? 22.819 -6.657 -22.810 1.00 90.94 400 HIS A C 1
ATOM 3362 O O . HIS A 1 400 ? 22.942 -5.573 -22.234 1.00 90.94 400 HIS A O 1
ATOM 3368 N N . TYR A 1 401 ? 22.488 -7.778 -22.175 1.00 90.25 401 TYR A N 1
ATOM 3369 C CA . TYR A 1 401 ? 22.595 -7.892 -20.725 1.00 90.25 401 TYR A CA 1
ATOM 3370 C C . TYR A 1 401 ? 24.021 -8.282 -20.381 1.00 90.25 401 TYR A C 1
ATOM 3372 O O . TYR A 1 401 ? 24.616 -9.147 -21.025 1.00 90.25 401 TYR A O 1
ATOM 3380 N N . ILE A 1 402 ? 24.591 -7.599 -19.399 1.00 90.44 402 ILE A N 1
ATOM 3381 C CA . ILE A 1 402 ? 26.015 -7.709 -19.119 1.00 90.44 402 ILE A CA 1
ATOM 3382 C C . ILE A 1 402 ? 26.258 -8.813 -18.105 1.00 90.44 402 ILE A C 1
ATOM 3384 O O . ILE A 1 402 ? 25.564 -8.904 -17.095 1.00 90.44 402 ILE A O 1
ATOM 3388 N N . ARG A 1 403 ? 27.255 -9.657 -18.367 1.00 90.69 403 ARG A N 1
ATOM 3389 C CA . ARG A 1 403 ? 27.703 -10.704 -17.451 1.00 90.69 403 ARG A CA 1
ATOM 3390 C C . ARG A 1 403 ? 28.642 -10.126 -16.402 1.00 90.69 403 ARG A C 1
ATOM 3392 O O . ARG A 1 403 ? 29.799 -9.852 -16.698 1.00 90.69 403 ARG A O 1
ATOM 3399 N N . ASN A 1 404 ? 28.170 -10.049 -15.167 1.00 85.12 404 ASN A N 1
ATOM 3400 C CA . ASN A 1 404 ? 28.985 -9.775 -13.989 1.00 85.12 404 ASN A CA 1
ATOM 3401 C C . ASN A 1 404 ? 28.422 -10.513 -12.774 1.00 85.12 404 ASN A C 1
ATOM 3403 O O . ASN A 1 404 ? 27.432 -11.237 -12.861 1.00 85.12 404 ASN A O 1
ATOM 3407 N N . GLU A 1 405 ? 29.086 -10.346 -11.635 1.00 79.69 405 GLU A N 1
ATOM 3408 C CA . GLU A 1 405 ? 28.696 -10.981 -10.379 1.00 79.69 405 GLU A CA 1
ATOM 3409 C C . GLU A 1 405 ? 27.229 -10.697 -10.012 1.00 79.69 405 GLU A C 1
ATOM 3411 O O . GLU A 1 405 ? 26.502 -11.617 -9.641 1.00 79.69 405 GLU A O 1
ATOM 3416 N N . SER A 1 406 ? 26.783 -9.445 -10.160 1.00 78.50 406 SER A N 1
ATOM 3417 C CA . SER A 1 406 ? 25.421 -9.032 -9.815 1.00 78.50 406 SER A CA 1
ATOM 3418 C C . SER A 1 406 ? 24.392 -9.704 -10.721 1.00 78.50 406 SER A C 1
ATOM 3420 O O . SER A 1 406 ? 23.509 -10.405 -10.228 1.00 78.50 406 SER A O 1
ATOM 3422 N N . THR A 1 407 ? 24.534 -9.590 -12.043 1.00 82.94 407 THR A N 1
ATOM 3423 C CA . THR A 1 407 ? 23.576 -10.165 -13.003 1.00 82.94 407 THR A CA 1
ATOM 3424 C C . THR A 1 407 ? 23.536 -11.690 -12.973 1.00 82.94 407 THR A C 1
ATOM 3426 O O . THR A 1 407 ? 22.458 -12.273 -13.092 1.00 82.94 407 THR A O 1
ATOM 3429 N N . LEU A 1 408 ? 24.673 -12.348 -12.721 1.00 83.56 408 LEU A N 1
ATOM 3430 C CA . LEU A 1 408 ? 24.719 -13.793 -12.494 1.00 83.56 408 LEU A CA 1
ATOM 3431 C C . LEU A 1 408 ? 23.941 -14.176 -11.234 1.00 83.56 408 LEU A C 1
ATOM 3433 O O . LEU A 1 408 ? 23.132 -15.100 -11.286 1.00 83.56 408 LEU A O 1
ATOM 3437 N N . LYS A 1 409 ? 24.123 -13.463 -10.115 1.00 77.06 409 LYS A N 1
ATOM 3438 C CA . LYS A 1 409 ? 23.342 -13.706 -8.891 1.00 77.06 409 LYS A CA 1
ATOM 3439 C C . LYS A 1 409 ? 21.837 -13.552 -9.151 1.00 77.06 409 LYS A C 1
ATOM 3441 O O . LYS A 1 409 ? 21.073 -14.405 -8.711 1.00 77.06 409 LYS A O 1
ATOM 3446 N N . CYS A 1 410 ? 21.421 -12.551 -9.936 1.00 78.56 410 CYS A N 1
ATOM 3447 C CA . CYS A 1 410 ? 20.015 -12.370 -10.335 1.00 78.56 410 CYS A CA 1
ATOM 3448 C C . CYS A 1 410 ? 19.441 -13.611 -11.036 1.00 78.56 410 CYS A C 1
ATOM 3450 O O . CYS A 1 410 ? 18.326 -14.030 -10.736 1.00 78.56 410 CYS A O 1
ATOM 3452 N N . GLN A 1 411 ? 20.194 -14.195 -11.979 1.00 82.12 411 GLN A N 1
ATOM 3453 C CA . GLN A 1 411 ? 19.731 -15.327 -12.791 1.00 82.12 411 GLN A CA 1
ATOM 3454 C C . GLN A 1 411 ? 19.520 -16.609 -11.986 1.00 82.12 411 GLN A C 1
ATOM 3456 O O . GLN A 1 411 ? 18.609 -17.379 -12.294 1.00 82.12 411 GLN A O 1
ATOM 3461 N N . HIS A 1 412 ? 20.334 -16.834 -10.952 1.00 74.88 412 HIS A N 1
ATOM 3462 C CA . HIS A 1 412 ? 20.259 -18.040 -10.124 1.00 74.88 412 HIS A CA 1
ATOM 3463 C C . HIS A 1 412 ? 19.091 -18.023 -9.122 1.00 74.88 412 HIS A C 1
ATOM 3465 O O . HIS A 1 412 ? 18.849 -19.030 -8.458 1.00 74.88 412 HIS A O 1
ATOM 3471 N N . GLY A 1 413 ? 18.325 -16.928 -9.065 1.00 68.12 413 GLY A N 1
ATOM 3472 C CA . GLY A 1 413 ? 17.160 -16.779 -8.201 1.00 68.12 413 GLY A CA 1
ATOM 3473 C C . GLY A 1 413 ? 17.554 -16.284 -6.816 1.00 68.12 413 GLY A C 1
ATOM 3474 O O . GLY A 1 413 ? 18.365 -16.889 -6.117 1.00 68.12 413 GLY A O 1
ATOM 3475 N N . ILE A 1 414 ? 16.967 -15.160 -6.418 1.00 70.75 414 ILE A N 1
ATOM 3476 C CA . ILE A 1 414 ? 17.270 -14.505 -5.153 1.00 70.75 414 ILE A CA 1
ATOM 3477 C C . ILE A 1 414 ? 16.032 -14.525 -4.273 1.00 70.75 414 ILE A C 1
ATOM 3479 O O . ILE A 1 414 ? 14.926 -14.225 -4.716 1.00 70.75 414 ILE A O 1
ATOM 3483 N N . LYS A 1 415 ? 16.229 -14.888 -3.005 1.00 77.12 415 LYS A N 1
ATOM 3484 C CA . LYS A 1 415 ? 15.176 -14.814 -2.002 1.00 77.12 415 LYS A CA 1
ATOM 3485 C C . LYS A 1 415 ? 15.100 -13.392 -1.454 1.00 77.12 415 LYS A C 1
ATOM 3487 O O . LYS A 1 415 ? 16.106 -12.874 -0.973 1.00 77.12 415 LYS A O 1
ATOM 3492 N N . TYR A 1 416 ? 13.920 -12.786 -1.482 1.00 80.25 416 TYR A N 1
ATOM 3493 C CA . TYR A 1 416 ? 13.693 -11.447 -0.945 1.00 80.25 416 TYR A CA 1
ATOM 3494 C C . TYR A 1 416 ? 13.163 -11.482 0.483 1.00 80.25 416 TYR A C 1
ATOM 3496 O O . TYR A 1 416 ? 12.378 -12.354 0.850 1.00 80.25 416 TYR A O 1
ATOM 3504 N N . ILE A 1 417 ? 13.611 -10.523 1.285 1.00 79.94 417 ILE A N 1
ATOM 3505 C CA . ILE A 1 417 ? 13.222 -10.325 2.680 1.00 79.94 417 ILE A CA 1
ATOM 3506 C C . ILE A 1 417 ? 13.076 -8.824 2.967 1.00 79.94 417 ILE A C 1
ATOM 3508 O O . ILE A 1 417 ? 13.763 -8.018 2.353 1.00 79.94 417 ILE A O 1
ATOM 3512 N N . GLU A 1 418 ? 12.229 -8.416 3.909 1.00 78.62 418 GLU A N 1
ATOM 3513 C CA . GLU A 1 418 ? 12.224 -7.028 4.409 1.00 78.62 418 GLU A CA 1
ATOM 3514 C C . GLU A 1 418 ? 13.530 -6.719 5.162 1.00 78.62 418 GLU A C 1
ATOM 3516 O O . GLU A 1 418 ? 14.025 -7.552 5.931 1.00 78.62 418 GLU A O 1
ATOM 3521 N N . LYS A 1 419 ? 14.084 -5.517 4.962 1.00 73.00 419 LYS A N 1
ATOM 3522 C CA . LYS A 1 419 ? 15.393 -5.082 5.490 1.00 73.00 419 LYS A CA 1
ATOM 3523 C C . LYS A 1 419 ? 15.488 -5.168 7.021 1.00 73.00 419 LYS A C 1
ATOM 3525 O O . LYS A 1 419 ? 16.551 -5.493 7.541 1.00 73.00 419 LYS A O 1
ATOM 3530 N N . ASP A 1 420 ? 14.370 -4.992 7.726 1.00 65.69 420 ASP A N 1
ATOM 3531 C CA . ASP A 1 420 ? 14.285 -5.026 9.195 1.00 65.69 420 ASP A CA 1
ATOM 3532 C C . ASP A 1 420 ? 13.823 -6.369 9.775 1.00 65.69 420 ASP A C 1
ATOM 3534 O O . ASP A 1 420 ? 13.443 -6.461 10.944 1.00 65.69 420 ASP A O 1
ATOM 3538 N N . PHE A 1 421 ? 13.851 -7.440 8.981 1.00 58.78 421 PHE A N 1
ATOM 3539 C CA . PHE A 1 421 ? 13.340 -8.745 9.399 1.00 58.78 421 PHE A CA 1
ATOM 3540 C C . PHE A 1 421 ? 13.997 -9.301 10.685 1.00 58.78 421 PHE A C 1
ATOM 3542 O O . PHE A 1 421 ? 13.364 -10.059 11.417 1.00 58.78 421 PHE A O 1
ATOM 3549 N N . GLY A 1 422 ? 15.254 -8.941 10.965 1.00 57.41 422 GLY A N 1
ATOM 3550 C CA . GLY A 1 422 ? 15.995 -9.374 12.159 1.00 57.41 422 GLY A CA 1
ATOM 3551 C C . GLY A 1 422 ? 16.058 -8.351 13.297 1.00 57.41 422 GLY A C 1
ATOM 3552 O O . GLY A 1 422 ? 16.623 -8.660 14.345 1.00 57.41 422 GLY A O 1
ATOM 3553 N N . ASN A 1 423 ? 15.514 -7.144 13.113 1.00 55.38 423 ASN A N 1
ATOM 3554 C CA . ASN A 1 423 ? 15.572 -6.097 14.128 1.00 55.38 423 ASN A CA 1
ATOM 3555 C C . ASN A 1 423 ? 14.452 -6.299 15.154 1.00 55.38 423 ASN A C 1
ATOM 3557 O O . ASN A 1 423 ? 13.273 -6.160 14.841 1.00 55.38 423 ASN A O 1
ATOM 3561 N N . ILE A 1 424 ? 14.834 -6.604 16.398 1.00 46.25 424 ILE A N 1
ATOM 3562 C CA . ILE A 1 424 ? 13.907 -6.802 17.529 1.00 46.25 424 ILE A CA 1
ATOM 3563 C C . ILE A 1 424 ? 13.196 -5.483 17.897 1.00 46.25 424 ILE A C 1
ATOM 3565 O O . ILE A 1 424 ? 12.109 -5.502 18.467 1.00 46.25 424 ILE A O 1
ATOM 3569 N N . ILE A 1 425 ? 13.784 -4.335 17.538 1.00 47.66 425 ILE A N 1
ATOM 3570 C CA . ILE A 1 425 ? 13.256 -2.996 17.817 1.00 47.66 425 ILE A CA 1
ATOM 3571 C C . ILE A 1 425 ? 13.494 -2.108 16.583 1.00 47.66 425 ILE A C 1
ATOM 3573 O O . ILE A 1 425 ? 14.508 -1.414 16.515 1.00 47.66 425 ILE A O 1
ATOM 3577 N N . PRO A 1 426 ? 12.623 -2.132 15.561 1.00 44.88 426 PRO A N 1
ATOM 3578 C CA . PRO A 1 426 ? 12.698 -1.154 14.484 1.00 44.88 426 PRO A CA 1
ATOM 3579 C C . PRO A 1 426 ? 12.258 0.207 15.044 1.00 44.88 426 PRO A C 1
ATOM 3581 O O . PRO A 1 426 ? 11.067 0.473 15.193 1.00 44.88 426 PRO A O 1
ATOM 3584 N N . ILE A 1 427 ? 13.231 1.044 15.419 1.00 42.72 427 ILE A N 1
ATOM 3585 C CA . ILE A 1 427 ? 13.009 2.381 16.006 1.00 42.72 427 ILE A CA 1
ATOM 3586 C C . ILE A 1 427 ? 12.318 3.314 14.995 1.00 42.72 427 ILE A C 1
ATOM 3588 O O . ILE A 1 427 ? 11.543 4.185 15.381 1.00 42.72 427 ILE A O 1
ATOM 3592 N N . GLU A 1 428 ? 12.513 3.075 13.696 1.00 46.84 428 GLU A N 1
ATOM 3593 C CA . GLU A 1 428 ? 11.837 3.789 12.618 1.00 46.84 428 GLU A CA 1
ATOM 3594 C C . GLU A 1 428 ? 11.250 2.788 11.621 1.00 46.84 428 GLU A C 1
ATOM 3596 O O . GLU A 1 428 ? 11.954 1.924 11.099 1.00 46.84 428 GLU A O 1
ATOM 3601 N N . LYS A 1 429 ? 9.947 2.899 11.337 1.00 50.00 429 LYS A N 1
ATOM 3602 C CA . LYS A 1 429 ? 9.318 2.152 10.242 1.00 50.00 429 LYS A CA 1
ATOM 3603 C C . LYS A 1 429 ? 9.872 2.703 8.924 1.00 50.00 429 LYS A C 1
ATOM 3605 O O . LYS A 1 429 ? 9.394 3.725 8.434 1.00 50.00 429 LYS A O 1
ATOM 3610 N N . GLN A 1 430 ? 10.891 2.048 8.372 1.00 51.62 430 GLN A N 1
ATOM 3611 C CA . GLN A 1 430 ? 11.423 2.367 7.048 1.00 51.62 430 GLN A CA 1
ATOM 3612 C C . GLN A 1 430 ? 10.304 2.232 5.987 1.00 51.62 430 GLN A C 1
ATOM 3614 O O . GLN A 1 430 ? 9.366 1.446 6.163 1.00 51.62 430 GLN A O 1
ATOM 3619 N N . PRO A 1 431 ? 10.357 2.989 4.873 1.00 58.25 431 PRO A N 1
ATOM 3620 C CA . PRO A 1 431 ? 9.503 2.717 3.711 1.00 58.25 431 PRO A CA 1
ATOM 3621 C C . PRO A 1 431 ? 9.664 1.252 3.271 1.00 58.25 431 PRO A C 1
ATOM 3623 O O . PRO A 1 431 ? 10.715 0.686 3.539 1.00 58.25 431 PRO A O 1
ATOM 3626 N N . PHE A 1 432 ? 8.665 0.654 2.597 1.00 69.94 432 PHE A N 1
ATOM 3627 C CA . PHE A 1 432 ? 8.706 -0.734 2.081 1.00 69.94 432 PHE A CA 1
ATOM 3628 C C . PHE A 1 432 ? 10.054 -1.030 1.409 1.00 69.94 432 PHE A C 1
ATOM 3630 O O . PHE A 1 432 ? 10.282 -0.635 0.264 1.00 69.94 432 PHE A O 1
ATOM 3637 N N . SER A 1 433 ? 10.958 -1.665 2.152 1.00 73.12 433 SER A N 1
ATOM 3638 C CA . SER A 1 433 ? 12.369 -1.779 1.806 1.00 73.12 433 SER A CA 1
ATOM 3639 C C . SER A 1 433 ? 12.741 -3.232 1.919 1.00 73.12 433 SER A C 1
ATOM 3641 O O . SER A 1 433 ? 13.070 -3.739 2.989 1.00 73.12 433 SER A O 1
ATOM 3643 N N . ILE A 1 43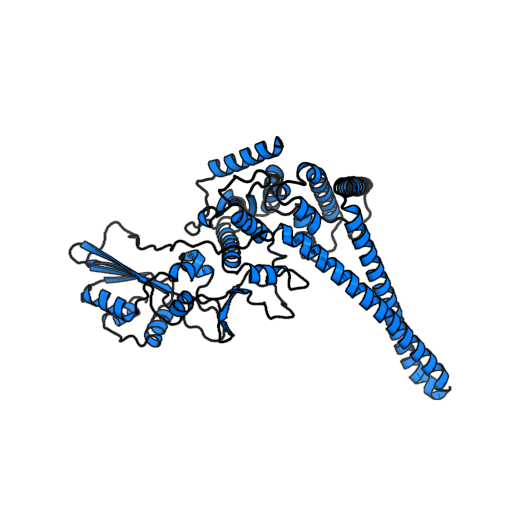4 ? 12.724 -3.889 0.773 1.00 75.75 434 ILE A N 1
ATOM 3644 C CA . ILE A 1 434 ? 13.137 -5.275 0.659 1.00 75.75 434 ILE A CA 1
ATOM 3645 C C . ILE A 1 434 ? 14.583 -5.374 0.193 1.00 75.75 434 ILE A C 1
ATOM 3647 O O . ILE A 1 434 ? 15.104 -4.551 -0.562 1.00 75.75 434 ILE A O 1
ATOM 3651 N N . THR A 1 435 ? 15.230 -6.423 0.660 1.00 75.19 435 THR A N 1
ATOM 3652 C CA . THR A 1 435 ? 16.621 -6.757 0.427 1.00 75.19 435 THR A CA 1
ATOM 3653 C C . THR A 1 435 ? 16.714 -8.235 0.076 1.00 75.19 435 THR A C 1
ATOM 3655 O O . THR A 1 435 ? 15.767 -9.002 0.256 1.00 75.19 435 THR A O 1
ATOM 3658 N N . SER A 1 436 ? 17.846 -8.652 -0.466 1.00 73.69 436 SER A N 1
ATOM 3659 C CA . SER A 1 436 ? 18.075 -10.047 -0.812 1.00 73.69 436 SER A CA 1
ATOM 3660 C C . SER A 1 436 ? 18.720 -10.828 0.327 1.00 73.69 436 SER A C 1
ATOM 3662 O O . SER A 1 436 ? 19.571 -10.319 1.050 1.00 73.69 436 SER A O 1
ATOM 3664 N N . LYS A 1 437 ? 18.350 -12.097 0.471 1.00 73.62 437 LYS A N 1
ATOM 3665 C CA . LYS A 1 437 ? 19.060 -13.059 1.309 1.00 73.62 437 LYS A CA 1
ATOM 3666 C C . LYS A 1 437 ? 19.891 -13.972 0.414 1.00 73.62 437 LYS A C 1
ATOM 3668 O O . LYS A 1 437 ? 19.336 -14.668 -0.436 1.00 73.62 437 LYS A O 1
ATOM 3673 N N . SER A 1 438 ? 21.201 -13.986 0.625 1.00 68.56 438 SER A N 1
ATOM 3674 C CA . SER A 1 438 ? 22.143 -14.889 -0.033 1.00 68.56 438 SER A CA 1
ATOM 3675 C C . SER A 1 438 ? 22.718 -15.899 0.966 1.00 68.56 438 SER A C 1
ATOM 3677 O O . SER A 1 438 ? 22.510 -15.800 2.179 1.00 68.56 438 SER A O 1
ATOM 3679 N N . ASN A 1 439 ? 23.472 -16.882 0.465 1.00 60.50 439 ASN A N 1
ATOM 3680 C CA . ASN A 1 439 ? 24.190 -17.842 1.313 1.00 60.50 439 ASN A CA 1
ATOM 3681 C C . ASN A 1 439 ? 25.243 -17.169 2.214 1.00 60.50 439 ASN A C 1
ATOM 3683 O O . ASN A 1 439 ? 25.663 -17.767 3.199 1.00 60.50 439 ASN A O 1
ATOM 3687 N N . GLN A 1 440 ? 25.665 -15.944 1.882 1.00 60.84 440 GLN A N 1
ATOM 3688 C CA . GLN A 1 440 ? 26.662 -15.172 2.628 1.00 60.84 440 GLN A CA 1
ATOM 3689 C C . GLN A 1 440 ? 26.033 -14.180 3.622 1.00 60.84 440 GLN A C 1
ATOM 3691 O O . GLN A 1 440 ? 26.763 -13.563 4.393 1.00 60.84 440 GLN A O 1
ATOM 3696 N N . GLY A 1 441 ? 24.700 -14.046 3.652 1.00 67.81 441 GLY A N 1
ATOM 3697 C CA . GLY A 1 441 ? 23.997 -13.169 4.588 1.00 67.81 441 GLY A CA 1
ATOM 3698 C C . GLY A 1 441 ? 22.868 -12.367 3.946 1.00 67.81 441 GLY A C 1
ATOM 3699 O O . GLY A 1 441 ? 22.207 -12.813 3.008 1.00 67.81 441 GLY A O 1
ATOM 3700 N N . VAL A 1 442 ? 22.600 -11.191 4.512 1.00 67.56 442 VAL A N 1
ATOM 3701 C CA . VAL A 1 442 ? 21.649 -10.225 3.958 1.00 67.56 442 VAL A CA 1
ATOM 3702 C C . VAL A 1 442 ? 22.416 -9.283 3.038 1.00 67.56 442 VAL A C 1
ATOM 3704 O O . VAL A 1 442 ? 23.199 -8.462 3.506 1.00 67.56 442 VAL A O 1
ATOM 3707 N N . ASP A 1 443 ? 22.166 -9.403 1.740 1.00 64.00 443 ASP A N 1
ATOM 3708 C CA . ASP A 1 443 ? 22.736 -8.534 0.718 1.00 64.00 443 ASP A CA 1
ATOM 3709 C C . ASP A 1 443 ? 21.714 -7.453 0.366 1.00 64.00 443 ASP A C 1
ATOM 3711 O O . ASP A 1 443 ? 20.543 -7.766 0.131 1.00 64.00 443 ASP A O 1
ATOM 3715 N N . GLN A 1 444 ? 22.150 -6.191 0.301 1.00 61.34 444 GLN A N 1
ATOM 3716 C CA . GLN A 1 444 ? 21.332 -5.064 -0.177 1.00 61.34 444 GLN A CA 1
ATOM 3717 C C . GLN A 1 444 ? 20.714 -5.373 -1.555 1.00 61.34 444 GLN A C 1
ATOM 3719 O O . GLN A 1 444 ? 21.285 -6.169 -2.307 1.00 61.34 444 GLN A O 1
ATOM 3724 N N . PRO A 1 445 ? 19.571 -4.761 -1.930 1.00 60.50 445 PRO A N 1
ATOM 3725 C CA . PRO A 1 445 ? 18.970 -5.013 -3.235 1.00 60.50 445 PRO A CA 1
ATOM 3726 C C . PRO A 1 445 ? 19.958 -4.665 -4.359 1.00 60.50 445 PRO A C 1
ATOM 3728 O O . PRO A 1 445 ? 20.259 -3.502 -4.607 1.00 60.50 445 PRO A O 1
ATOM 3731 N N . PHE A 1 446 ? 20.445 -5.695 -5.051 1.00 68.56 446 PHE A N 1
ATOM 3732 C CA . PHE A 1 446 ? 21.382 -5.605 -6.177 1.00 68.56 446 PHE A CA 1
ATOM 3733 C C . PHE A 1 446 ? 20.725 -4.961 -7.414 1.00 68.56 446 PHE A C 1
ATOM 3735 O O . PHE A 1 446 ? 21.384 -4.262 -8.171 1.00 68.56 446 PHE A O 1
ATOM 3742 N N . ILE A 1 447 ? 19.411 -5.135 -7.604 1.00 73.50 447 ILE A N 1
ATOM 3743 C CA . ILE A 1 447 ? 18.577 -4.300 -8.477 1.00 73.50 447 ILE A CA 1
ATOM 3744 C C . ILE A 1 447 ? 17.568 -3.607 -7.576 1.00 73.50 447 ILE A C 1
ATOM 3746 O O . ILE A 1 447 ? 16.665 -4.249 -7.033 1.00 73.50 447 ILE A O 1
ATOM 3750 N N . THR A 1 448 ? 17.707 -2.296 -7.406 1.00 72.88 448 THR A N 1
ATOM 3751 C CA . THR A 1 448 ? 16.788 -1.522 -6.569 1.00 72.88 448 THR A CA 1
ATOM 3752 C C . THR A 1 448 ? 15.385 -1.505 -7.172 1.00 72.88 448 THR A C 1
ATOM 3754 O O . THR A 1 448 ? 15.217 -1.562 -8.391 1.00 72.88 448 THR A O 1
ATOM 3757 N N . LEU A 1 449 ? 14.364 -1.360 -6.325 1.00 77.50 449 LEU A N 1
ATOM 3758 C CA . LEU A 1 449 ? 12.987 -1.120 -6.779 1.00 77.50 449 LEU A CA 1
ATOM 3759 C C . LEU A 1 449 ? 12.893 0.128 -7.668 1.00 77.50 449 LEU A C 1
ATOM 3761 O O . LEU A 1 449 ? 12.051 0.205 -8.554 1.00 77.50 449 LEU A O 1
ATOM 3765 N N . LEU A 1 450 ? 13.789 1.099 -7.460 1.00 74.19 450 LEU A N 1
ATOM 3766 C CA . LEU A 1 450 ? 13.906 2.279 -8.306 1.00 74.19 450 LEU A CA 1
ATOM 3767 C C . LEU A 1 450 ? 14.426 1.945 -9.712 1.00 74.19 450 LEU A C 1
ATOM 3769 O O . LEU A 1 450 ? 13.878 2.441 -10.695 1.00 74.19 450 LEU A O 1
ATOM 3773 N N . ALA A 1 451 ? 15.472 1.123 -9.814 1.00 72.19 451 ALA A N 1
ATOM 3774 C CA . ALA A 1 451 ? 15.995 0.666 -11.099 1.00 72.19 451 ALA A CA 1
ATOM 3775 C C . ALA A 1 451 ? 14.950 -0.178 -11.843 1.00 72.19 451 ALA A C 1
ATOM 3777 O O . ALA A 1 451 ? 14.722 0.033 -13.032 1.00 72.19 451 ALA A O 1
ATOM 3778 N N . GLU A 1 452 ? 14.249 -1.055 -11.127 1.00 79.00 452 GLU A N 1
ATOM 3779 C CA . GLU A 1 452 ? 13.126 -1.830 -11.655 1.00 79.00 452 GLU A CA 1
ATOM 3780 C C . GLU A 1 452 ? 11.990 -0.924 -12.152 1.00 79.00 452 GLU A C 1
ATOM 3782 O O . GLU A 1 452 ? 11.545 -1.052 -13.291 1.00 79.00 452 GLU A O 1
ATOM 3787 N N . TYR A 1 453 ? 11.581 0.064 -11.354 1.00 77.06 453 TYR A N 1
ATOM 3788 C CA . TYR A 1 453 ? 10.579 1.061 -11.734 1.00 77.06 453 TYR A CA 1
ATOM 3789 C C . TYR A 1 453 ? 10.959 1.802 -13.031 1.00 77.06 453 TYR A C 1
ATOM 3791 O O . TYR A 1 453 ? 10.138 1.914 -13.953 1.00 77.06 453 TYR A O 1
ATOM 3799 N N . ASN A 1 454 ? 12.207 2.277 -13.117 1.00 74.81 454 ASN A N 1
ATOM 3800 C CA . ASN A 1 454 ? 12.705 3.095 -14.226 1.00 74.81 454 ASN A CA 1
ATOM 3801 C C . ASN A 1 454 ? 12.967 2.289 -15.506 1.00 74.81 454 ASN A C 1
ATOM 3803 O O . ASN A 1 454 ? 12.801 2.815 -16.606 1.00 74.81 454 ASN A O 1
ATOM 3807 N N . HIS A 1 455 ? 13.425 1.043 -15.378 1.00 74.69 455 HIS A N 1
ATOM 3808 C CA . HIS A 1 455 ? 13.988 0.286 -16.499 1.00 74.69 455 HIS A CA 1
ATOM 3809 C C . HIS A 1 455 ? 13.247 -1.012 -16.810 1.00 74.69 455 HIS A C 1
ATOM 3811 O O . HIS A 1 455 ? 13.519 -1.599 -17.851 1.00 74.69 455 HIS A O 1
ATOM 3817 N N . GLY A 1 456 ? 12.326 -1.455 -15.950 1.00 76.56 456 GLY A N 1
ATOM 3818 C CA . GLY A 1 456 ? 11.631 -2.737 -16.092 1.00 76.56 456 GLY A CA 1
ATOM 3819 C C . GLY A 1 456 ? 12.541 -3.954 -15.924 1.00 76.56 456 GLY A C 1
ATOM 3820 O O . GLY A 1 456 ? 12.131 -5.055 -16.256 1.00 76.56 456 GLY A O 1
ATOM 3821 N N . ILE A 1 457 ? 13.774 -3.770 -15.436 1.00 79.31 457 ILE A N 1
ATOM 3822 C CA . ILE A 1 457 ? 14.727 -4.864 -15.242 1.00 79.31 457 ILE A CA 1
ATOM 3823 C C . ILE A 1 457 ? 14.622 -5.365 -13.805 1.00 79.31 457 ILE A C 1
ATOM 3825 O O . ILE A 1 457 ? 14.743 -4.584 -12.862 1.00 79.31 457 ILE A O 1
ATOM 3829 N N . ASN A 1 458 ? 14.454 -6.672 -13.654 1.00 79.81 458 ASN A N 1
ATOM 3830 C CA . ASN A 1 458 ? 14.579 -7.414 -12.404 1.00 79.81 458 ASN A CA 1
ATOM 3831 C C . ASN A 1 458 ? 15.104 -8.841 -12.668 1.00 79.81 458 ASN A C 1
ATOM 3833 O O . ASN A 1 458 ? 15.377 -9.241 -13.801 1.00 79.81 458 ASN A O 1
ATOM 3837 N N . ASP A 1 459 ? 15.238 -9.629 -11.617 1.00 78.19 459 ASP A N 1
ATOM 3838 C CA . ASP A 1 459 ? 15.627 -11.040 -11.646 1.00 78.19 459 ASP A CA 1
ATOM 3839 C C . ASP A 1 459 ? 14.739 -11.907 -12.557 1.00 78.19 459 ASP A C 1
ATOM 3841 O O . ASP A 1 459 ? 15.275 -12.703 -13.332 1.00 78.19 459 ASP A O 1
ATOM 3845 N N . TYR A 1 460 ? 13.416 -11.704 -12.575 1.00 76.62 460 TYR A N 1
ATOM 3846 C CA . TYR A 1 460 ? 12.520 -12.405 -13.508 1.00 76.62 460 TYR A CA 1
ATOM 3847 C C . TYR A 1 460 ? 12.850 -12.093 -14.968 1.00 76.62 460 TYR A C 1
ATOM 3849 O O . TYR A 1 460 ? 12.912 -13.011 -15.789 1.00 76.62 460 TYR A O 1
ATOM 3857 N N . THR A 1 461 ? 13.116 -10.822 -15.288 1.00 79.44 461 THR A N 1
ATOM 3858 C CA . THR A 1 461 ? 13.486 -10.412 -16.651 1.00 79.44 461 THR A CA 1
ATOM 3859 C C . THR A 1 461 ? 14.837 -10.973 -17.080 1.00 79.44 461 THR A C 1
ATOM 3861 O O . THR A 1 461 ? 14.997 -11.309 -18.250 1.00 79.44 461 THR A O 1
ATOM 3864 N N . LEU A 1 462 ? 15.784 -11.132 -16.144 1.00 82.62 462 LEU A N 1
ATOM 3865 C CA . LEU A 1 462 ? 17.139 -11.626 -16.408 1.00 82.62 462 LEU A CA 1
ATOM 3866 C C . LEU A 1 462 ? 17.221 -13.151 -16.518 1.00 82.62 462 LEU A C 1
ATOM 3868 O O . LEU A 1 462 ? 18.111 -13.655 -17.205 1.00 82.62 462 LEU A O 1
ATOM 3872 N N . LYS A 1 463 ? 16.308 -13.896 -15.881 1.00 81.31 463 LYS A N 1
ATOM 3873 C CA . LYS A 1 463 ? 16.359 -15.366 -15.755 1.00 81.31 463 LYS A CA 1
ATOM 3874 C C . LYS A 1 463 ? 16.523 -16.118 -17.082 1.00 81.31 463 LYS A C 1
ATOM 3876 O O . LYS A 1 463 ? 17.076 -17.212 -17.092 1.00 81.31 463 LYS A O 1
ATOM 3881 N N . LYS A 1 464 ? 16.036 -15.555 -18.192 1.00 81.00 464 LYS A N 1
ATOM 3882 C CA . LYS A 1 464 ? 16.081 -16.173 -19.532 1.00 81.00 464 LYS A CA 1
ATOM 3883 C C . LYS A 1 464 ? 17.039 -15.480 -20.509 1.00 81.00 464 LYS A C 1
ATOM 3885 O O . LYS A 1 464 ? 17.045 -15.828 -21.684 1.00 81.00 464 LYS A O 1
ATOM 3890 N N . GLN A 1 465 ? 17.802 -14.489 -20.056 1.00 86.81 465 GLN A N 1
ATOM 3891 C CA . GLN A 1 465 ? 18.627 -13.661 -20.938 1.00 86.81 465 GLN A CA 1
ATOM 3892 C C . GLN A 1 465 ? 20.028 -14.235 -21.120 1.00 86.81 465 GLN A C 1
ATOM 3894 O O . GLN A 1 465 ? 20.616 -14.794 -20.195 1.00 86.81 465 GLN A O 1
ATOM 3899 N N . GLU A 1 466 ? 20.599 -14.036 -22.304 1.00 91.31 466 GLU A N 1
ATOM 3900 C CA . GLU A 1 466 ? 22.019 -14.284 -22.523 1.00 91.31 466 GLU A CA 1
ATOM 3901 C C . GLU A 1 466 ? 22.842 -13.159 -21.880 1.00 91.31 466 GLU A C 1
ATOM 3903 O O . GLU A 1 466 ? 22.650 -11.979 -22.186 1.00 91.31 466 GLU A O 1
ATOM 3908 N N . LEU A 1 467 ? 23.757 -13.525 -20.977 1.00 92.62 467 LEU A N 1
ATOM 3909 C CA . LEU A 1 467 ? 24.668 -12.576 -20.343 1.00 92.62 467 LEU A CA 1
ATOM 3910 C C . LEU A 1 467 ? 26.002 -12.531 -21.089 1.00 92.62 467 LEU A C 1
ATOM 3912 O O . LEU A 1 467 ? 26.735 -13.522 -21.141 1.00 92.62 467 LEU A O 1
ATOM 3916 N N . VAL A 1 468 ? 26.356 -11.347 -21.582 1.00 93.88 468 VAL A N 1
ATOM 3917 C CA . VAL A 1 468 ? 27.557 -11.104 -22.387 1.00 93.88 468 VAL A CA 1
ATOM 3918 C C . VAL A 1 468 ? 28.578 -10.290 -21.580 1.00 93.88 468 VAL A C 1
ATOM 3920 O O . VAL A 1 468 ? 28.211 -9.266 -21.007 1.00 93.88 468 VAL A O 1
ATOM 3923 N N . PRO A 1 469 ? 29.859 -10.694 -21.501 1.00 92.56 469 PRO A N 1
ATOM 3924 C CA . PRO A 1 469 ? 30.904 -9.878 -20.878 1.00 92.56 469 PRO A CA 1
ATOM 3925 C C . PRO A 1 469 ? 30.993 -8.475 -21.495 1.00 92.56 469 PRO A C 1
ATOM 3927 O O . PRO A 1 469 ? 30.969 -8.337 -22.720 1.00 92.56 469 PRO A O 1
ATOM 3930 N N . LEU A 1 470 ? 31.167 -7.435 -20.673 1.00 89.31 470 LEU A N 1
ATOM 3931 C CA . LEU A 1 470 ? 31.196 -6.047 -21.152 1.00 89.31 470 LEU A CA 1
ATOM 3932 C C . LEU A 1 470 ? 32.314 -5.792 -22.175 1.00 89.31 470 LEU A C 1
ATOM 3934 O O . LEU A 1 470 ? 32.101 -5.076 -23.151 1.00 89.31 470 LEU A O 1
ATOM 3938 N N . GLN A 1 471 ? 33.471 -6.444 -22.013 1.00 90.38 471 GLN A N 1
ATOM 3939 C CA . GLN A 1 471 ? 34.571 -6.389 -22.983 1.00 90.38 471 GLN A CA 1
ATOM 3940 C C . GLN A 1 471 ? 34.132 -6.809 -24.393 1.00 90.38 471 GLN A C 1
ATOM 3942 O O . GLN A 1 471 ? 34.573 -6.205 -25.364 1.00 90.38 471 GLN A O 1
ATOM 3947 N N . ILE A 1 472 ? 33.264 -7.820 -24.528 1.00 92.25 472 ILE A N 1
ATOM 3948 C CA . ILE A 1 472 ? 32.782 -8.268 -25.844 1.00 92.25 472 ILE A CA 1
ATOM 3949 C C . ILE A 1 472 ? 31.937 -7.171 -26.492 1.00 92.25 472 ILE A C 1
ATOM 3951 O O . ILE A 1 472 ? 32.118 -6.888 -27.672 1.00 92.25 472 ILE A O 1
ATOM 3955 N N . VAL A 1 473 ? 31.080 -6.503 -25.715 1.00 90.88 473 VAL A N 1
ATOM 3956 C CA . VAL A 1 473 ? 30.264 -5.381 -26.205 1.00 90.88 473 VAL A CA 1
ATOM 3957 C C . VAL A 1 473 ? 31.148 -4.210 -26.643 1.00 90.88 473 VAL A C 1
ATOM 3959 O O . VAL A 1 473 ? 30.909 -3.619 -27.692 1.00 90.88 473 VAL A O 1
ATOM 3962 N N . PHE A 1 474 ? 32.194 -3.886 -25.879 1.00 89.69 474 PHE A N 1
ATOM 3963 C CA . PHE A 1 474 ? 33.146 -2.840 -26.263 1.00 89.69 474 PHE A CA 1
ATOM 3964 C C . PHE A 1 474 ? 33.954 -3.202 -27.509 1.00 89.69 474 PHE A C 1
ATOM 3966 O O . PHE A 1 474 ? 34.075 -2.358 -28.391 1.00 89.69 474 PHE A O 1
ATOM 3973 N N . ASN A 1 475 ? 34.422 -4.446 -27.632 1.00 90.31 475 ASN A N 1
ATOM 3974 C CA . ASN A 1 475 ? 35.109 -4.921 -28.835 1.00 90.31 475 ASN A CA 1
ATOM 3975 C C . ASN A 1 475 ? 34.191 -4.862 -30.066 1.00 90.31 475 ASN A C 1
ATOM 3977 O O . ASN A 1 475 ? 34.634 -4.498 -31.151 1.00 90.31 475 ASN A O 1
ATOM 3981 N N . GLU A 1 476 ? 32.912 -5.208 -29.901 1.00 90.88 476 GLU A N 1
ATOM 3982 C CA . GLU A 1 476 ? 31.917 -5.121 -30.969 1.00 90.88 476 GLU A CA 1
ATOM 3983 C C . GLU A 1 476 ? 31.715 -3.671 -31.424 1.00 90.88 476 GLU A C 1
ATOM 3985 O O . GLU A 1 476 ? 31.751 -3.397 -32.619 1.00 90.88 476 GLU A O 1
ATOM 3990 N N . ILE A 1 477 ? 31.568 -2.724 -30.491 1.00 89.12 477 ILE A N 1
ATOM 3991 C CA . ILE A 1 477 ? 31.472 -1.298 -30.831 1.00 89.12 477 ILE A CA 1
ATOM 3992 C C . ILE A 1 477 ? 32.758 -0.823 -31.515 1.00 89.12 477 ILE A C 1
ATOM 3994 O O . ILE A 1 477 ? 32.676 -0.124 -32.521 1.00 89.12 477 ILE A O 1
ATOM 3998 N N . GLU A 1 478 ? 33.929 -1.217 -31.009 1.00 88.50 478 GLU A N 1
ATOM 3999 C CA . GLU A 1 478 ? 35.240 -0.830 -31.541 1.00 88.50 478 GLU A CA 1
ATOM 4000 C C . GLU A 1 478 ? 35.435 -1.251 -33.003 1.00 88.50 478 GLU A C 1
ATOM 4002 O O . GLU A 1 478 ? 35.978 -0.483 -33.793 1.00 88.50 478 GLU A O 1
ATOM 4007 N N . GLN A 1 479 ? 34.907 -2.412 -33.397 1.00 88.88 479 GLN A N 1
ATOM 4008 C CA . GLN A 1 479 ? 34.922 -2.874 -34.791 1.00 88.88 479 GLN A CA 1
ATOM 4009 C C . GLN A 1 479 ? 34.030 -2.046 -35.727 1.00 88.88 479 GLN A C 1
ATOM 4011 O O . GLN A 1 479 ? 34.222 -2.077 -36.943 1.00 88.88 479 GLN A O 1
ATOM 4016 N N . LEU A 1 480 ? 33.042 -1.329 -35.188 1.00 86.25 480 LEU A N 1
ATOM 4017 C CA . LEU A 1 480 ? 32.058 -0.584 -35.973 1.00 86.25 480 LEU A CA 1
ATOM 4018 C C . LEU A 1 480 ? 32.388 0.913 -36.096 1.00 86.25 480 LEU A C 1
ATOM 4020 O O . LEU A 1 480 ? 31.815 1.606 -36.939 1.00 86.25 480 LEU A O 1
ATOM 4024 N N . ILE A 1 481 ? 33.289 1.430 -35.261 1.00 86.38 481 ILE A N 1
ATOM 4025 C CA . ILE A 1 481 ? 33.652 2.852 -35.199 1.00 86.38 481 ILE A CA 1
ATOM 4026 C C . ILE A 1 481 ? 34.983 3.135 -35.905 1.00 86.38 481 ILE A C 1
ATOM 4028 O O . ILE A 1 481 ? 35.777 2.245 -36.190 1.00 86.38 481 ILE A O 1
ATOM 4032 N N . ASN A 1 482 ? 35.242 4.410 -36.175 1.00 84.00 482 ASN A N 1
ATOM 4033 C CA . ASN A 1 482 ? 36.524 4.902 -36.671 1.00 84.00 482 ASN A CA 1
ATOM 4034 C C . ASN A 1 482 ? 37.008 6.085 -35.822 1.00 84.00 482 ASN A C 1
ATOM 4036 O O . ASN A 1 482 ? 36.324 6.548 -34.906 1.00 84.00 482 ASN A O 1
ATOM 4040 N N . GLU A 1 483 ? 38.190 6.608 -36.141 1.00 78.94 483 GLU A N 1
ATOM 4041 C CA . GLU A 1 483 ? 38.815 7.704 -35.393 1.00 78.94 483 GLU A CA 1
ATOM 4042 C C . GLU A 1 483 ? 37.936 8.961 -35.292 1.00 78.94 483 GLU A C 1
ATOM 4044 O O . GLU A 1 483 ? 37.989 9.650 -34.269 1.00 78.94 483 GLU A O 1
ATOM 4049 N N . ASN A 1 484 ? 37.089 9.195 -36.301 1.00 80.94 484 ASN A N 1
ATOM 4050 C CA . ASN A 1 484 ? 36.211 10.358 -36.441 1.00 80.94 484 ASN A CA 1
ATOM 4051 C C . ASN A 1 484 ? 34.797 10.134 -35.879 1.00 80.94 484 ASN A C 1
ATOM 4053 O O . ASN A 1 484 ? 33.947 11.025 -35.992 1.00 80.94 484 ASN A O 1
ATOM 4057 N N . THR A 1 485 ? 34.493 8.951 -35.335 1.00 82.44 485 THR A N 1
ATOM 4058 C CA . THR A 1 485 ? 33.165 8.672 -34.781 1.00 82.44 485 THR A CA 1
ATOM 4059 C C . THR A 1 485 ? 32.913 9.545 -33.557 1.00 82.44 485 THR A C 1
ATOM 4061 O O . THR A 1 485 ? 33.709 9.590 -32.621 1.00 82.44 485 THR A O 1
ATOM 4064 N N . ARG A 1 486 ? 31.772 10.237 -33.551 1.00 81.25 486 ARG A N 1
ATOM 4065 C CA . ARG A 1 486 ? 31.321 11.047 -32.415 1.00 81.25 486 ARG A CA 1
ATOM 4066 C C . ARG A 1 486 ? 30.568 10.180 -31.421 1.00 81.25 486 ARG A C 1
ATOM 4068 O O . ARG A 1 486 ? 29.663 9.445 -31.812 1.00 81.25 486 ARG A O 1
ATOM 4075 N N . PHE A 1 487 ? 30.879 10.315 -30.139 1.00 78.06 487 PHE A N 1
ATOM 4076 C CA . PHE A 1 487 ? 30.216 9.558 -29.080 1.00 78.06 487 PHE A CA 1
ATOM 4077 C C . PHE A 1 487 ? 29.167 10.402 -28.365 1.00 78.06 487 PHE A C 1
ATOM 4079 O O . PHE A 1 487 ? 29.367 11.586 -28.102 1.00 78.06 487 PHE A O 1
ATOM 4086 N N . LYS A 1 488 ? 28.037 9.774 -28.046 1.00 75.62 488 LYS A N 1
ATOM 4087 C CA . LYS A 1 488 ? 27.033 10.296 -27.119 1.00 75.62 488 LYS A CA 1
ATOM 4088 C C . LYS A 1 488 ? 26.774 9.244 -26.058 1.00 75.62 488 LYS A C 1
ATOM 4090 O O . LYS A 1 488 ? 26.157 8.218 -26.332 1.00 75.62 488 LYS A O 1
ATOM 4095 N N . VAL A 1 489 ? 27.228 9.494 -24.843 1.00 72.00 489 VAL A N 1
ATOM 4096 C CA . VAL A 1 489 ? 26.981 8.588 -23.724 1.00 72.00 489 VAL A CA 1
ATOM 4097 C C . VAL A 1 489 ? 25.746 9.084 -22.986 1.00 72.00 489 VAL A C 1
ATOM 4099 O O . VAL A 1 489 ? 25.748 10.156 -22.394 1.00 72.00 489 VAL A O 1
ATOM 4102 N N . LYS A 1 490 ? 24.652 8.327 -23.068 1.00 68.94 490 LYS A N 1
ATOM 4103 C CA . LYS A 1 490 ? 23.450 8.551 -22.263 1.00 68.94 490 LYS A CA 1
ATOM 4104 C C . LYS A 1 490 ? 23.543 7.654 -21.034 1.00 68.94 490 LYS A C 1
ATOM 4106 O O . LYS A 1 490 ? 22.941 6.583 -20.995 1.00 68.94 490 LYS A O 1
ATOM 4111 N N . THR A 1 491 ? 24.314 8.078 -20.040 1.00 59.38 491 THR A N 1
ATOM 4112 C CA . THR A 1 491 ? 24.341 7.434 -18.722 1.00 59.38 491 THR A CA 1
ATOM 4113 C C . THR A 1 491 ? 23.636 8.333 -17.715 1.00 59.38 491 THR A C 1
ATOM 4115 O O . THR A 1 491 ? 23.979 9.508 -17.616 1.00 59.38 491 THR A O 1
ATOM 4118 N N . PRO A 1 492 ? 22.687 7.824 -16.914 1.00 52.06 492 PRO A N 1
ATOM 4119 C CA . PRO A 1 492 ? 22.116 8.591 -15.805 1.00 52.06 492 PRO A CA 1
ATOM 4120 C C . PRO A 1 492 ? 23.111 8.799 -14.636 1.00 52.06 492 PRO A C 1
ATOM 4122 O O . PRO A 1 492 ? 22.692 9.079 -13.519 1.00 52.06 492 PRO A O 1
ATOM 4125 N N . ILE A 1 493 ? 24.417 8.592 -14.854 1.00 55.59 493 ILE A N 1
ATOM 4126 C CA . ILE A 1 493 ? 25.406 8.276 -13.816 1.00 55.59 493 ILE A CA 1
ATOM 4127 C C . ILE A 1 493 ? 26.712 9.064 -14.048 1.00 55.59 493 ILE A C 1
ATOM 4129 O O . ILE A 1 493 ? 27.127 9.193 -15.203 1.00 55.59 493 ILE A O 1
ATOM 4133 N N . PRO A 1 494 ? 27.385 9.536 -12.974 1.00 61.06 494 PRO A N 1
ATOM 4134 C CA . PRO A 1 494 ? 28.729 10.119 -13.027 1.00 61.06 494 PRO A CA 1
ATOM 4135 C C . PRO A 1 494 ? 29.791 9.182 -13.630 1.00 61.06 494 PRO A C 1
ATOM 4137 O O . PRO A 1 494 ? 29.827 7.991 -13.317 1.00 61.06 494 PRO A O 1
ATOM 4140 N N . SER A 1 495 ? 30.720 9.731 -14.417 1.00 65.44 495 SER A N 1
ATOM 4141 C CA . SER A 1 495 ? 31.826 9.014 -15.084 1.00 65.44 495 SER A CA 1
ATOM 4142 C C . SER A 1 495 ? 32.648 8.096 -14.165 1.00 65.44 495 SER A C 1
ATOM 4144 O O . SER A 1 495 ? 33.085 7.025 -14.591 1.00 65.44 495 SER A O 1
ATOM 4146 N N . ASN A 1 496 ? 32.796 8.460 -12.889 1.00 70.56 496 ASN A N 1
ATOM 4147 C CA . ASN A 1 496 ? 33.541 7.692 -11.886 1.00 70.56 496 ASN A CA 1
ATOM 4148 C C . ASN A 1 496 ? 33.040 6.247 -11.715 1.00 70.56 496 ASN A C 1
ATOM 4150 O O . ASN A 1 496 ? 33.844 5.335 -11.535 1.00 70.56 496 ASN A O 1
ATOM 4154 N N . TYR A 1 497 ? 31.733 6.016 -11.830 1.00 74.25 497 TYR A N 1
ATOM 4155 C CA . TYR A 1 497 ? 31.144 4.685 -11.664 1.00 74.25 497 TYR A CA 1
ATOM 4156 C C . TYR A 1 497 ? 31.386 3.763 -12.865 1.00 74.25 497 TYR A C 1
ATOM 4158 O O . TYR A 1 497 ? 31.523 2.550 -12.706 1.00 74.25 497 TYR A O 1
ATOM 4166 N N . LEU A 1 498 ? 31.482 4.327 -14.074 1.00 76.38 498 LEU A N 1
ATOM 4167 C CA . LEU A 1 498 ? 31.856 3.571 -15.271 1.00 76.38 498 LEU A CA 1
ATOM 4168 C C . LEU A 1 498 ? 33.320 3.118 -15.191 1.00 76.38 498 LEU A C 1
ATOM 4170 O O . LEU A 1 498 ? 33.623 1.963 -15.488 1.00 76.38 498 LEU A O 1
ATOM 4174 N N . ILE A 1 499 ? 34.213 4.001 -14.730 1.00 80.00 499 ILE A N 1
ATOM 4175 C CA . ILE A 1 499 ? 35.628 3.674 -14.480 1.00 80.00 499 ILE A CA 1
ATOM 4176 C C . ILE A 1 499 ? 35.738 2.518 -13.483 1.00 80.00 499 ILE A C 1
ATOM 4178 O O . ILE A 1 499 ? 36.534 1.600 -13.670 1.00 80.00 499 ILE A O 1
ATOM 4182 N N . GLU A 1 500 ? 34.936 2.556 -12.425 1.00 79.38 500 GLU A N 1
ATOM 4183 C CA . GLU A 1 500 ? 34.923 1.529 -11.390 1.00 79.38 500 GLU A CA 1
ATOM 4184 C C . GLU A 1 500 ? 34.471 0.163 -11.927 1.00 79.38 500 GLU A C 1
ATOM 4186 O O . GLU A 1 500 ? 35.123 -0.847 -11.653 1.00 79.38 500 GLU A O 1
ATOM 4191 N N . CYS A 1 501 ? 33.438 0.135 -12.776 1.00 79.06 501 CYS A N 1
ATOM 4192 C CA . CYS A 1 501 ? 33.007 -1.085 -13.466 1.00 79.06 501 CYS A CA 1
ATOM 4193 C C . CYS A 1 501 ? 34.112 -1.654 -14.366 1.00 79.06 501 CYS A C 1
ATOM 4195 O O . CYS A 1 501 ? 34.406 -2.846 -14.299 1.00 79.06 501 CYS A O 1
ATOM 4197 N N . ILE A 1 502 ? 34.764 -0.800 -15.164 1.00 82.25 502 ILE A N 1
ATOM 4198 C CA . ILE A 1 502 ? 35.863 -1.189 -16.065 1.00 82.25 502 ILE A CA 1
ATOM 4199 C C . ILE A 1 502 ? 37.020 -1.811 -15.278 1.00 82.25 502 ILE A C 1
ATOM 4201 O O . ILE A 1 502 ? 37.521 -2.871 -15.655 1.00 82.25 502 ILE A O 1
ATOM 4205 N N . LYS A 1 503 ? 37.418 -1.179 -14.166 1.00 82.44 503 LYS A N 1
ATOM 4206 C CA . LYS A 1 503 ? 38.481 -1.685 -13.287 1.00 82.44 503 LYS A CA 1
ATOM 4207 C C . LYS A 1 503 ? 38.115 -3.036 -12.684 1.00 82.44 503 LYS A C 1
ATOM 4209 O O . LYS A 1 503 ? 38.930 -3.951 -12.709 1.00 82.44 503 LYS A O 1
ATOM 4214 N N . ARG A 1 504 ? 36.898 -3.176 -12.157 1.00 78.12 504 ARG A N 1
ATOM 4215 C CA . ARG A 1 504 ? 36.453 -4.402 -11.480 1.00 78.12 504 ARG A CA 1
ATOM 4216 C C . ARG A 1 504 ? 36.335 -5.587 -12.431 1.00 78.12 504 ARG A C 1
ATOM 4218 O O . ARG A 1 504 ? 36.652 -6.710 -12.052 1.00 78.12 504 ARG A O 1
ATOM 4225 N N . GLU A 1 505 ? 35.892 -5.339 -13.657 1.00 80.44 505 GLU A N 1
ATOM 4226 C CA . GLU A 1 505 ? 35.786 -6.370 -14.689 1.00 80.44 505 GLU A CA 1
ATOM 4227 C C . GLU A 1 505 ? 37.125 -6.642 -15.406 1.00 80.44 505 GLU A C 1
ATOM 4229 O O . GLU A 1 505 ? 37.160 -7.453 -16.328 1.00 80.44 505 GLU A O 1
ATOM 4234 N N . ASN A 1 506 ? 38.234 -6.013 -14.975 1.00 83.19 506 ASN A N 1
ATOM 4235 C CA . ASN A 1 506 ? 39.566 -6.117 -15.591 1.00 83.19 506 ASN A CA 1
ATOM 4236 C C . ASN A 1 506 ? 39.535 -5.893 -17.115 1.00 83.19 506 ASN A C 1
ATOM 4238 O O . ASN A 1 506 ? 40.222 -6.572 -17.881 1.00 83.19 506 ASN A O 1
ATOM 4242 N N . ILE A 1 507 ? 38.709 -4.943 -17.558 1.00 85.25 507 ILE A N 1
ATOM 4243 C CA . ILE A 1 507 ? 38.525 -4.633 -18.975 1.00 85.25 507 ILE A CA 1
ATOM 4244 C C . ILE A 1 507 ? 39.790 -3.955 -19.490 1.00 85.25 507 ILE A C 1
ATOM 4246 O O . ILE A 1 507 ? 40.282 -2.983 -18.909 1.00 85.25 507 ILE A O 1
ATOM 4250 N N . LYS A 1 508 ? 40.311 -4.457 -20.610 1.00 83.81 508 LYS A N 1
ATOM 4251 C CA . LYS A 1 508 ? 41.464 -3.860 -21.276 1.00 83.81 508 LYS A CA 1
ATOM 4252 C C . LYS A 1 508 ? 41.051 -2.493 -21.805 1.00 83.81 508 LYS A C 1
ATOM 4254 O O . LYS A 1 508 ? 40.188 -2.407 -22.673 1.00 83.81 508 LYS A O 1
ATOM 4259 N N . VAL A 1 509 ? 41.684 -1.442 -21.292 1.00 80.88 509 VAL A N 1
ATOM 4260 C CA . VAL A 1 509 ? 41.453 -0.071 -21.753 1.00 80.88 509 VAL A CA 1
ATOM 4261 C C . VAL A 1 509 ? 41.946 0.050 -23.195 1.00 80.88 509 VAL A C 1
ATOM 4263 O O . VAL A 1 509 ? 43.124 -0.162 -23.478 1.00 80.88 509 VAL A O 1
ATOM 4266 N N . THR A 1 510 ? 41.023 0.337 -24.109 1.00 81.62 510 THR A N 1
ATOM 4267 C CA . THR A 1 510 ? 41.304 0.630 -25.518 1.00 81.62 510 THR A CA 1
ATOM 4268 C C . THR A 1 510 ? 41.134 2.121 -25.785 1.00 81.62 510 THR A C 1
ATOM 4270 O O . THR A 1 510 ? 40.528 2.839 -24.985 1.00 81.62 510 THR A O 1
ATOM 4273 N N . THR A 1 511 ? 41.617 2.603 -26.931 1.00 74.94 511 THR A N 1
ATOM 4274 C CA . THR A 1 511 ? 41.466 4.011 -27.336 1.00 74.94 511 THR A CA 1
ATOM 4275 C C . THR A 1 511 ? 39.993 4.429 -27.401 1.00 74.94 511 THR A C 1
ATOM 4277 O O . THR A 1 511 ? 39.644 5.572 -27.106 1.00 74.94 511 THR A O 1
ATOM 4280 N N . PHE A 1 512 ? 39.097 3.496 -27.738 1.00 79.56 512 PHE A N 1
ATOM 4281 C CA . PHE A 1 512 ? 37.654 3.704 -27.641 1.00 79.56 512 PHE A CA 1
ATOM 4282 C C . PHE A 1 512 ? 37.202 3.967 -26.197 1.00 79.56 512 PHE A C 1
ATOM 4284 O O . PHE A 1 512 ? 36.473 4.927 -25.953 1.00 79.56 512 PHE A O 1
ATOM 4291 N N . ILE A 1 513 ? 37.646 3.151 -25.239 1.00 79.31 513 ILE A N 1
ATOM 4292 C CA . ILE A 1 513 ? 37.282 3.299 -23.824 1.00 79.31 513 ILE A CA 1
ATOM 4293 C C . ILE A 1 513 ? 37.829 4.619 -23.261 1.00 79.31 513 ILE A C 1
ATOM 4295 O O . ILE A 1 513 ? 37.118 5.318 -22.546 1.00 79.31 513 ILE A O 1
ATOM 4299 N N . GLU A 1 514 ? 39.043 5.023 -23.630 1.00 78.44 514 GLU A N 1
ATOM 4300 C CA . GLU A 1 514 ? 39.605 6.330 -23.253 1.00 78.44 514 GLU A CA 1
ATOM 4301 C C . GLU A 1 514 ? 38.766 7.496 -23.800 1.00 78.44 514 GLU A C 1
ATOM 4303 O O . GLU A 1 514 ? 38.453 8.449 -23.076 1.00 78.44 514 GLU A O 1
ATOM 4308 N N . LYS A 1 515 ? 38.315 7.400 -25.059 1.00 73.50 515 LYS A N 1
ATOM 4309 C CA . LYS A 1 515 ? 37.386 8.373 -25.656 1.00 73.50 515 LYS A CA 1
ATOM 4310 C C . LYS A 1 515 ? 36.037 8.389 -24.934 1.00 73.50 515 LYS A C 1
ATOM 4312 O O . LYS A 1 515 ? 35.510 9.466 -24.667 1.00 73.50 515 LYS A O 1
ATOM 4317 N N . LEU A 1 516 ? 35.502 7.222 -24.575 1.00 76.56 516 LEU A N 1
ATOM 4318 C CA . LEU A 1 516 ? 34.244 7.067 -23.836 1.00 76.56 516 LEU A CA 1
ATOM 4319 C C . LEU A 1 516 ? 34.310 7.708 -22.441 1.00 76.56 516 LEU A C 1
ATOM 4321 O O . LEU A 1 516 ? 33.352 8.334 -21.992 1.00 76.56 516 LEU A O 1
ATOM 4325 N N . LEU A 1 517 ? 35.444 7.559 -21.754 1.00 75.81 517 LEU A N 1
ATOM 4326 C CA . LEU A 1 517 ? 35.667 8.119 -20.421 1.00 75.81 517 LEU A CA 1
ATOM 4327 C C . LEU A 1 517 ? 35.916 9.633 -20.450 1.00 75.81 517 LEU A C 1
ATOM 4329 O O . LEU A 1 517 ? 35.513 10.329 -19.520 1.00 75.81 517 LEU A O 1
ATOM 4333 N N . SER A 1 518 ? 36.524 10.151 -21.519 1.00 71.25 518 SER A N 1
ATOM 4334 C CA . SER A 1 518 ? 36.814 11.585 -21.679 1.00 71.25 518 SER A CA 1
ATOM 4335 C C . SER A 1 518 ? 35.627 12.421 -22.174 1.00 71.25 518 SER A C 1
ATOM 4337 O O . SER A 1 518 ? 35.632 13.631 -21.979 1.00 71.25 518 SER A O 1
ATOM 4339 N N . THR A 1 519 ? 34.578 11.813 -22.746 1.00 61.97 519 THR A N 1
ATOM 4340 C CA . THR A 1 519 ? 33.379 12.535 -23.239 1.00 61.97 519 THR A CA 1
ATOM 4341 C C . THR A 1 519 ? 32.399 12.987 -22.143 1.00 61.97 519 THR A C 1
ATOM 4343 O O . THR A 1 519 ? 31.370 13.574 -22.464 1.00 61.97 519 THR A O 1
ATOM 4346 N N . ASN A 1 520 ? 32.691 12.719 -20.865 1.00 50.09 520 ASN A N 1
ATOM 4347 C CA . ASN A 1 520 ? 31.833 13.049 -19.716 1.00 50.09 520 ASN A CA 1
ATOM 4348 C C . ASN A 1 520 ? 32.298 14.296 -18.924 1.00 50.09 520 ASN A C 1
ATOM 4350 O O . ASN A 1 520 ? 32.019 14.384 -17.726 1.00 50.09 520 ASN A O 1
ATOM 4354 N N . TYR A 1 521 ? 32.995 15.237 -19.575 1.00 35.78 521 TYR A N 1
ATOM 4355 C CA . TYR A 1 521 ? 33.398 16.535 -19.011 1.00 35.78 521 TYR A CA 1
ATOM 4356 C C . TYR A 1 521 ? 32.847 17.708 -19.816 1.00 35.78 521 TYR A C 1
ATOM 4358 O O . TYR A 1 521 ? 32.877 17.627 -21.066 1.00 35.78 521 TYR A O 1
#

pLDDT: mean 80.59, std 14.04, range [35.78, 98.5]

Organism: NCBI:txid1236971

Foldseek 3Di:
DDPVLVVLLVVVVVLCVVFVVQWAALPDQQQFWAKKKKAQQQCPDSQARAIDIDTDRGVNVVLLQLLLLLVLCLQAFLVQQLCQQAVDLHRLCPVPLLSLLNNQVCFVRVHFPVRTIMGGRDGDDDPCRLVVSVVVCVSSVCCQAYRDAQPLQVLVVVVVVVVDQQDPVSVLVSLVSLLVLLVCLVVRVSGHCSVLNCLPRRDLDDVVSVPDPDDDDPVVVVSVVVSNVSSVVVCVVVVVVVVVVVLVVLVVQLVVLVVVLVVLVVVLVVVVVVVVVVCVVPVPPDDDPVVVVVNVVSVVVSVVSVVSNVVSVVVSSVSSSVSSSVSVVVSRHPDGDHRRQFDFQPCLVPDDPDPCPDAQEKEKEWQWFADPDPPDGAIAGQKIWMWGQHNVRDIDIDIAGADDPLLVVLQVDWHKHFPCPPPPCPVDSDRSAIFTQDPVGTHGNRHRSVSCSNGVDGSSNSNPHDHHHVLVVVVVVVVVHDPPRHYHYPYPDQLVNVVRNCVVSVRDDDPSNVVVSVVRD

Secondary structure (DSSP, 8-state):
--HHHHHHHHHHHHHHHHTGGGB--TT------EEEEEEES-TT-SS---EEEEEESSHHHHHHHHHHHHHHHHHS-HHHHHHHHHSSSS-TTGGGHHHHHHHHHHHHTT--GGGEEEEEEEE--TTHHHHHHHHHHHHTTHHHHSSPPPHHHHHHHHHHHT-SPPPHHHHHHHHHHHHHHHHHHHHHTTSTTHHHHHHHTS-S--HHHHTSSPPPPHHHHHHHHHHHHHHHHHHHHTT-HHHHHHHHHHHHHHHHHHHHHHHHHHHHHHHHHHHHHHHHHHTTTS-THHHHHHHHHHHHHHHHHHHHHHHHHHHHHHHHHHHHHHHHHTTS-SS--PPPPPPP----S---SSS---SSEEEEEEEE-----SS-----EEEEEEEEE-TT--EEEEEEEE-SHHHHHHHT--EEEETTTT-S--SS--SS-EEEEETTEEE--SS-HHHHHHH---HHHHTTPPEE-HHHHHHHHHHH--TTPEEEEE-SS-HHHHHHHHHHTTPPP-HHHHHHHHTT-